Protein AF-A0A7X9DHH5-F1 (afdb_monomer_lite)

Structure (mmCIF, N/CA/C/O backbone):
data_AF-A0A7X9DHH5-F1
#
_entry.id   AF-A0A7X9DHH5-F1
#
loop_
_atom_site.group_PDB
_atom_site.id
_atom_site.type_symbol
_atom_site.label_atom_id
_atom_site.label_alt_id
_atom_site.label_comp_id
_atom_site.label_asym_id
_atom_site.label_entity_id
_atom_site.label_seq_id
_atom_site.pdbx_PDB_ins_code
_atom_site.Cartn_x
_atom_site.Cartn_y
_atom_site.Cartn_z
_atom_site.occupancy
_atom_site.B_iso_or_equiv
_atom_site.auth_seq_id
_atom_site.auth_comp_id
_atom_site.auth_asym_id
_atom_site.auth_atom_id
_atom_site.pdbx_PDB_model_num
ATOM 1 N N . MET A 1 1 ? -14.036 4.026 -20.398 1.00 40.44 1 MET A N 1
ATOM 2 C CA . MET A 1 1 ? -13.062 4.881 -21.098 1.00 40.44 1 MET A CA 1
ATOM 3 C C . MET A 1 1 ? -12.057 3.944 -21.720 1.00 40.44 1 MET A C 1
ATOM 5 O O . MET A 1 1 ? -11.384 3.242 -20.974 1.00 40.44 1 MET A O 1
ATOM 9 N N . GLU A 1 2 ? -12.087 3.826 -23.045 1.00 40.62 2 GLU A N 1
ATOM 10 C CA . GLU A 1 2 ? -11.084 3.089 -23.819 1.00 40.62 2 GLU A CA 1
ATOM 11 C C . GLU A 1 2 ? -9.674 3.587 -23.469 1.00 40.62 2 GLU A C 1
ATOM 13 O O . GLU A 1 2 ? -9.506 4.729 -23.035 1.00 40.62 2 GLU A O 1
ATOM 18 N N . ASP A 1 3 ? -8.678 2.705 -23.577 1.00 57.91 3 ASP A N 1
ATOM 19 C CA . ASP A 1 3 ? -7.272 3.002 -23.278 1.00 57.91 3 ASP A CA 1
ATOM 20 C C . ASP A 1 3 ? -6.751 3.998 -24.333 1.00 57.91 3 ASP A C 1
ATOM 22 O O . ASP A 1 3 ? -6.229 3.602 -25.371 1.00 57.91 3 ASP A O 1
ATOM 26 N N . ASP A 1 4 ? -6.975 5.296 -24.092 1.00 71.19 4 ASP A N 1
ATOM 27 C CA . ASP A 1 4 ? -6.771 6.436 -25.012 1.00 71.19 4 ASP A CA 1
ATOM 28 C C . ASP A 1 4 ? -5.335 6.562 -25.565 1.00 71.19 4 ASP A C 1
ATOM 30 O O . ASP A 1 4 ? -5.068 7.383 -26.433 1.00 71.19 4 ASP A O 1
ATOM 34 N N . HIS A 1 5 ? -4.401 5.723 -25.110 1.00 82.50 5 HIS A N 1
ATOM 35 C CA . HIS A 1 5 ? -3.020 5.657 -25.595 1.00 82.50 5 HIS A CA 1
ATOM 36 C C . HIS A 1 5 ? -2.553 4.229 -25.930 1.00 82.50 5 HIS A C 1
ATOM 38 O O . HIS A 1 5 ? -1.360 3.926 -25.833 1.00 82.50 5 HIS A O 1
ATOM 44 N N . LYS A 1 6 ? -3.471 3.326 -26.304 1.00 84.31 6 LYS A N 1
ATOM 45 C CA . LYS A 1 6 ? -3.128 1.951 -26.709 1.00 84.31 6 LYS A CA 1
ATOM 46 C C . LYS A 1 6 ? -2.072 1.920 -27.823 1.00 84.31 6 LYS A C 1
ATOM 48 O O . LYS A 1 6 ? -1.156 1.108 -27.771 1.00 84.31 6 LYS A O 1
ATOM 53 N N . ASP A 1 7 ? -2.163 2.849 -28.770 1.00 89.00 7 ASP A N 1
ATOM 54 C CA . ASP A 1 7 ? -1.201 3.058 -29.856 1.00 89.00 7 ASP A CA 1
ATOM 55 C C . ASP A 1 7 ? 0.226 3.324 -29.349 1.00 89.00 7 ASP A C 1
ATOM 57 O O . ASP A 1 7 ? 1.192 2.788 -29.893 1.00 89.00 7 ASP A O 1
ATOM 61 N N . ILE A 1 8 ? 0.369 4.102 -28.271 1.00 92.62 8 ILE A N 1
ATOM 62 C CA . ILE A 1 8 ? 1.672 4.407 -27.667 1.00 92.62 8 ILE A CA 1
ATOM 63 C C . ILE A 1 8 ? 2.242 3.190 -26.929 1.00 92.62 8 ILE A C 1
ATOM 65 O O . ILE A 1 8 ? 3.448 2.949 -26.982 1.00 92.62 8 ILE A O 1
ATOM 69 N N . ILE A 1 9 ? 1.395 2.396 -26.271 1.00 88.31 9 ILE A N 1
ATOM 70 C CA . ILE A 1 9 ? 1.827 1.154 -25.612 1.00 88.31 9 ILE A CA 1
ATOM 71 C C . ILE A 1 9 ? 2.308 0.141 -26.657 1.00 88.31 9 ILE A C 1
ATOM 73 O O . ILE A 1 9 ? 3.427 -0.354 -26.546 1.00 88.31 9 ILE A O 1
ATOM 77 N N . GLU A 1 10 ? 1.521 -0.098 -27.710 1.00 90.25 10 GLU A N 1
ATOM 78 C CA . GLU A 1 10 ? 1.899 -0.989 -28.818 1.00 90.25 10 GLU A CA 1
ATOM 79 C C . GLU A 1 10 ? 3.196 -0.522 -29.504 1.00 90.25 10 GLU A C 1
ATOM 81 O O . GLU A 1 10 ? 4.044 -1.335 -29.886 1.00 90.25 10 GLU A O 1
ATOM 86 N N . HIS A 1 11 ? 3.395 0.796 -29.618 1.00 94.00 11 HIS A N 1
ATOM 87 C CA . HIS A 1 11 ? 4.649 1.374 -30.090 1.00 94.00 11 HIS A CA 1
ATOM 88 C C . HIS A 1 11 ? 5.830 1.006 -29.175 1.00 94.00 11 HIS A C 1
ATOM 90 O O . HIS A 1 11 ? 6.839 0.498 -29.665 1.00 94.00 11 HIS A O 1
ATOM 96 N N . LEU A 1 12 ? 5.717 1.202 -27.858 1.00 93.44 12 LEU A N 1
ATOM 97 C CA . LEU A 1 12 ? 6.779 0.876 -26.895 1.00 93.44 12 LEU A CA 1
ATOM 98 C C . LEU A 1 12 ? 7.087 -0.634 -26.833 1.00 93.44 12 LEU A C 1
ATOM 100 O O . LEU A 1 12 ? 8.253 -1.022 -26.730 1.00 93.44 12 LEU A O 1
ATOM 104 N N . GLU A 1 13 ? 6.074 -1.494 -26.962 1.00 91.00 13 GLU A N 1
ATOM 105 C CA . GLU A 1 13 ? 6.242 -2.952 -27.057 1.00 91.00 13 GLU A CA 1
ATOM 106 C C . GLU A 1 13 ? 7.027 -3.361 -28.316 1.00 91.00 13 GLU A C 1
ATOM 108 O O . GLU A 1 13 ? 7.976 -4.157 -28.241 1.00 91.00 13 GLU A O 1
ATOM 113 N N . LEU A 1 14 ? 6.695 -2.770 -29.473 1.00 94.31 14 LEU A N 1
ATOM 114 C CA . LEU A 1 14 ? 7.456 -2.950 -30.712 1.00 94.31 14 LEU A CA 1
ATOM 115 C C . LEU A 1 14 ? 8.914 -2.518 -30.523 1.00 94.31 14 LEU A C 1
ATOM 117 O O . LEU A 1 14 ? 9.828 -3.251 -30.915 1.00 94.31 14 LEU A O 1
ATOM 121 N N . LEU A 1 15 ? 9.146 -1.352 -29.911 1.00 96.38 15 LEU A N 1
ATOM 122 C CA . LEU A 1 15 ? 10.501 -0.868 -29.657 1.00 96.38 15 LEU A CA 1
ATOM 123 C C . LEU A 1 15 ? 11.282 -1.828 -28.768 1.00 96.38 15 LEU A C 1
ATOM 125 O O . LEU A 1 15 ? 12.446 -2.098 -29.051 1.00 96.38 15 LEU A O 1
ATOM 129 N N . ASN A 1 16 ? 10.663 -2.422 -27.751 1.00 93.75 16 ASN A N 1
ATOM 130 C CA . ASN A 1 16 ? 11.369 -3.364 -26.891 1.00 93.75 16 ASN A CA 1
ATOM 131 C C . ASN A 1 16 ? 11.929 -4.559 -27.685 1.00 93.75 16 ASN A C 1
ATOM 133 O O . ASN A 1 16 ? 13.097 -4.918 -27.527 1.00 93.75 16 ASN A O 1
ATOM 137 N N . THR A 1 17 ? 11.142 -5.088 -28.626 1.00 94.38 17 THR A N 1
ATOM 138 C CA . THR A 1 17 ? 11.589 -6.136 -29.561 1.00 94.38 17 THR A CA 1
ATOM 139 C C . THR A 1 17 ? 12.740 -5.649 -30.448 1.00 94.38 17 THR A C 1
ATOM 141 O O . THR A 1 17 ? 13.756 -6.327 -30.606 1.00 94.38 17 THR A O 1
ATOM 144 N N . VAL A 1 18 ? 12.617 -4.442 -31.002 1.00 96.19 18 VAL A N 1
ATOM 145 C CA . VAL A 1 18 ? 13.627 -3.827 -31.878 1.00 96.19 18 VAL A CA 1
ATOM 146 C C . VAL A 1 18 ? 14.958 -3.632 -31.152 1.00 96.19 18 VAL A C 1
ATOM 148 O O . VAL A 1 18 ? 16.015 -3.949 -31.699 1.00 96.19 18 VAL A O 1
ATOM 151 N N . TYR A 1 19 ? 14.934 -3.148 -29.913 1.00 96.81 19 TYR A N 1
ATOM 152 C CA . TYR A 1 19 ? 16.148 -2.896 -29.143 1.00 96.81 19 TYR A CA 1
ATOM 153 C C . TYR A 1 19 ? 16.803 -4.174 -28.606 1.00 96.81 19 TYR A C 1
ATOM 155 O O . TYR A 1 19 ? 18.018 -4.174 -28.399 1.00 96.81 19 TYR A O 1
ATOM 163 N N . GLU A 1 20 ? 16.068 -5.281 -28.451 1.00 95.06 20 GLU A N 1
ATOM 164 C CA . GLU A 1 20 ? 16.688 -6.600 -28.250 1.00 95.06 20 GLU A CA 1
ATOM 165 C C . GLU A 1 20 ? 17.482 -7.050 -29.482 1.00 95.06 20 GLU A C 1
ATOM 167 O O . GLU A 1 20 ? 18.618 -7.522 -29.358 1.00 95.06 20 GLU A O 1
ATOM 172 N N . LEU A 1 21 ? 16.939 -6.835 -30.685 1.00 94.81 21 LEU A N 1
ATOM 173 C CA . LEU A 1 21 ? 17.658 -7.117 -31.929 1.00 94.81 21 LEU A CA 1
ATOM 174 C C . LEU A 1 21 ? 18.904 -6.232 -32.062 1.00 94.81 21 LEU A C 1
ATOM 176 O O . LEU A 1 21 ? 19.986 -6.755 -32.329 1.00 94.81 21 LEU A O 1
ATOM 180 N N . LYS A 1 22 ? 18.807 -4.926 -31.773 1.00 95.19 22 LYS A N 1
ATOM 181 C CA . LYS A 1 22 ? 19.976 -4.023 -31.764 1.00 95.19 22 LYS A CA 1
ATOM 182 C C . LYS A 1 22 ? 21.048 -4.483 -30.774 1.00 95.19 22 LYS A C 1
ATOM 184 O O . LYS A 1 22 ? 22.216 -4.572 -31.144 1.00 95.19 22 LYS A O 1
ATOM 189 N N . ARG A 1 23 ? 20.675 -4.883 -29.550 1.00 95.62 23 ARG A N 1
ATOM 190 C CA . ARG A 1 23 ? 21.609 -5.476 -28.568 1.00 95.62 23 ARG A CA 1
ATOM 191 C C . ARG A 1 23 ? 22.267 -6.752 -29.079 1.00 95.62 23 ARG A C 1
ATOM 193 O O . ARG A 1 23 ? 23.462 -6.959 -28.868 1.00 95.62 23 ARG A O 1
ATOM 200 N N . LYS A 1 24 ? 21.500 -7.628 -29.735 1.00 94.25 24 LYS A N 1
ATOM 201 C CA . LYS A 1 24 ? 22.028 -8.838 -30.378 1.00 94.25 24 LYS A CA 1
ATOM 202 C C . LYS A 1 24 ? 23.077 -8.478 -31.436 1.00 94.25 24 LYS A C 1
ATOM 204 O O . LYS A 1 24 ? 24.134 -9.104 -31.445 1.00 94.25 24 LYS A O 1
ATOM 209 N N . ARG A 1 25 ? 22.833 -7.445 -32.252 1.00 92.00 25 ARG A N 1
ATOM 210 C CA . ARG A 1 25 ? 23.796 -6.952 -33.253 1.00 92.00 25 ARG A CA 1
ATOM 211 C C . ARG A 1 25 ? 25.046 -6.351 -32.622 1.00 92.00 25 ARG A C 1
ATOM 213 O O . ARG A 1 25 ? 26.142 -6.734 -33.005 1.00 92.00 25 ARG A O 1
ATOM 220 N N . ILE A 1 26 ? 24.905 -5.507 -31.601 1.00 93.94 26 ILE A N 1
ATOM 221 C CA . ILE A 1 26 ? 26.049 -4.916 -30.889 1.00 93.94 26 ILE A CA 1
ATOM 222 C C . ILE A 1 26 ? 26.965 -6.008 -30.328 1.00 93.94 26 ILE A C 1
ATOM 224 O O . ILE A 1 26 ? 28.169 -5.968 -30.560 1.00 93.94 26 ILE A O 1
ATOM 228 N N . ARG A 1 27 ? 26.401 -7.024 -29.655 1.00 94.00 27 ARG A N 1
ATOM 229 C CA . ARG A 1 27 ? 27.186 -8.155 -29.126 1.00 94.00 27 ARG A CA 1
ATOM 230 C C . ARG A 1 27 ? 27.968 -8.879 -30.217 1.00 94.00 27 ARG A C 1
ATOM 232 O O . ARG A 1 27 ? 29.101 -9.276 -29.981 1.00 94.00 27 ARG A O 1
ATOM 239 N N . PHE A 1 28 ? 27.366 -9.044 -31.394 1.00 92.50 28 PHE A N 1
ATOM 240 C CA . PHE A 1 28 ? 28.033 -9.642 -32.544 1.00 92.50 28 PHE A CA 1
ATOM 241 C C . PHE A 1 28 ? 29.173 -8.754 -33.068 1.00 92.50 28 PHE A C 1
ATOM 243 O O . PHE A 1 28 ? 30.290 -9.229 -33.239 1.00 92.50 28 PHE A O 1
ATOM 250 N N . MET A 1 29 ? 28.915 -7.458 -33.252 1.00 91.69 29 MET A N 1
ATOM 251 C CA . MET A 1 29 ? 29.888 -6.474 -33.749 1.00 91.69 29 MET A CA 1
ATOM 252 C C . MET A 1 29 ? 31.065 -6.226 -32.786 1.00 91.69 29 MET A C 1
ATOM 254 O O . MET A 1 29 ? 32.100 -5.706 -33.182 1.00 91.69 29 MET A O 1
ATOM 258 N N . GLN A 1 30 ? 30.933 -6.579 -31.508 1.00 92.06 30 GLN A N 1
ATOM 259 C CA . GLN A 1 30 ? 32.009 -6.448 -30.516 1.00 92.06 30 GLN A CA 1
ATOM 260 C C . GLN A 1 30 ? 32.949 -7.663 -30.460 1.00 92.06 30 GLN A C 1
ATOM 262 O O . GLN A 1 30 ? 33.909 -7.664 -29.689 1.00 92.06 30 GLN A O 1
ATOM 267 N N . LEU A 1 31 ? 32.692 -8.717 -31.241 1.00 92.00 31 LEU A N 1
ATOM 268 C CA . LEU A 1 31 ? 33.571 -9.881 -31.292 1.00 92.00 31 LEU A CA 1
ATOM 269 C C . LEU A 1 31 ? 34.875 -9.533 -32.021 1.00 92.00 31 LEU A C 1
ATOM 271 O O . LEU A 1 31 ? 34.851 -9.129 -33.181 1.00 92.00 31 LEU A O 1
ATOM 275 N N . ALA A 1 32 ? 36.024 -9.815 -31.400 1.00 85.88 32 ALA A N 1
ATOM 276 C CA . ALA A 1 32 ? 37.340 -9.586 -32.014 1.00 85.88 32 ALA A CA 1
ATOM 277 C C . ALA A 1 32 ? 37.515 -10.312 -33.364 1.00 85.88 32 ALA A C 1
ATOM 279 O O . ALA A 1 32 ? 38.223 -9.841 -34.252 1.00 85.88 32 ALA A O 1
ATOM 280 N N . SER A 1 33 ? 36.843 -11.455 -33.546 1.00 87.75 33 SER A N 1
ATOM 281 C CA . SER A 1 33 ? 36.828 -12.176 -34.821 1.00 87.75 33 SER A CA 1
ATOM 282 C C . SER A 1 33 ? 36.160 -11.391 -35.947 1.00 87.75 33 SER A C 1
ATOM 284 O O . SER A 1 33 ? 36.557 -11.558 -37.092 1.00 87.75 33 SER A O 1
ATOM 286 N N . VAL A 1 34 ? 35.161 -10.559 -35.637 1.00 89.12 34 VAL A N 1
ATOM 287 C CA . VAL A 1 34 ? 34.467 -9.726 -36.626 1.00 89.12 34 VAL A CA 1
ATOM 288 C C . VAL A 1 34 ? 35.382 -8.593 -37.073 1.00 89.12 34 VAL A C 1
ATOM 290 O O . VAL A 1 34 ? 35.591 -8.437 -38.269 1.00 89.12 34 VAL A O 1
ATOM 293 N N . ASP A 1 35 ? 36.016 -7.879 -36.142 1.00 87.25 35 ASP A N 1
ATOM 294 C CA . ASP A 1 35 ? 36.941 -6.788 -36.484 1.00 87.25 35 ASP A CA 1
ATOM 295 C C . ASP A 1 35 ? 38.131 -7.272 -37.332 1.00 87.25 35 ASP A C 1
ATOM 297 O O . ASP A 1 35 ? 38.525 -6.614 -38.298 1.00 87.25 35 ASP A O 1
ATOM 301 N N . ASN A 1 36 ? 38.695 -8.438 -37.002 1.00 87.25 36 ASN A N 1
ATOM 302 C CA . ASN A 1 36 ? 39.785 -9.035 -37.777 1.00 87.25 36 ASN A CA 1
ATOM 303 C C . ASN A 1 36 ? 39.337 -9.430 -39.190 1.00 87.25 36 ASN A C 1
ATOM 305 O O . ASN A 1 36 ? 40.050 -9.169 -40.157 1.00 87.25 36 ASN A O 1
ATOM 309 N N . GLU A 1 37 ? 38.149 -10.018 -39.319 1.00 88.62 37 GLU A N 1
ATOM 310 C CA . GLU A 1 37 ? 37.612 -10.420 -40.617 1.00 88.62 37 GLU A CA 1
ATOM 311 C C . GLU A 1 37 ? 37.248 -9.217 -41.491 1.00 88.62 37 GLU A C 1
ATOM 313 O O . GLU A 1 37 ? 37.493 -9.235 -42.691 1.00 88.62 37 GLU A O 1
ATOM 318 N N . LEU A 1 38 ? 36.702 -8.141 -40.919 1.00 87.75 38 LEU A N 1
ATOM 319 C CA . LEU A 1 38 ? 36.379 -6.933 -41.683 1.00 87.75 38 LEU A CA 1
ATOM 320 C C . LEU A 1 38 ? 37.637 -6.260 -42.242 1.00 87.75 38 LEU A C 1
ATOM 322 O O . LEU A 1 38 ? 37.620 -5.782 -43.378 1.00 87.75 38 LEU A O 1
ATOM 326 N N . LYS A 1 39 ? 38.744 -6.275 -41.488 1.00 86.62 39 LYS A N 1
ATOM 327 C CA . LYS A 1 39 ? 40.057 -5.829 -41.983 1.00 86.62 39 LYS A CA 1
ATOM 328 C C . LYS A 1 39 ? 40.547 -6.704 -43.134 1.00 86.62 39 LYS A C 1
ATOM 330 O O . LYS A 1 39 ? 40.984 -6.167 -44.151 1.00 86.62 39 LYS A O 1
ATOM 335 N N . GLU A 1 40 ? 40.420 -8.023 -43.004 1.00 85.69 40 GLU A N 1
ATOM 336 C CA . GLU A 1 40 ? 40.799 -8.967 -44.060 1.00 85.69 40 GLU A CA 1
ATOM 337 C C . GLU A 1 40 ? 39.933 -8.783 -45.316 1.00 85.69 40 GLU A C 1
ATOM 339 O O . GLU A 1 40 ? 40.460 -8.668 -46.418 1.00 85.69 40 GLU A O 1
ATOM 344 N N . LEU A 1 41 ? 38.612 -8.643 -45.174 1.00 84.50 41 LEU A N 1
ATOM 345 C CA . LEU A 1 41 ? 37.695 -8.371 -46.285 1.00 84.50 41 LEU A CA 1
ATOM 346 C C . LEU A 1 41 ? 37.989 -7.034 -46.975 1.00 84.50 41 LEU A C 1
ATOM 348 O O . LEU A 1 41 ? 37.873 -6.952 -48.197 1.00 84.50 41 LEU A O 1
ATOM 352 N N . SER A 1 42 ? 38.389 -6.009 -46.218 1.00 85.19 42 SER A N 1
ATOM 353 C CA . SER A 1 42 ? 38.790 -4.704 -46.756 1.00 85.19 42 SER A CA 1
ATOM 354 C C . SER A 1 42 ? 40.058 -4.802 -47.611 1.00 85.19 42 SER A C 1
ATOM 356 O O . SER A 1 42 ? 40.109 -4.284 -48.726 1.00 85.19 42 SER A O 1
ATOM 358 N N . GLN A 1 43 ? 41.076 -5.513 -47.121 1.00 85.38 43 GLN A N 1
ATOM 359 C CA . GLN A 1 43 ? 42.394 -5.581 -47.761 1.00 85.38 43 GLN A CA 1
ATOM 360 C C . GLN A 1 43 ? 42.479 -6.653 -48.854 1.00 85.38 43 GLN A C 1
ATOM 362 O O . GLN A 1 43 ? 43.238 -6.516 -49.811 1.00 85.38 43 GLN A O 1
ATOM 367 N N . ASN A 1 44 ? 41.700 -7.727 -48.721 1.00 85.56 44 ASN A N 1
ATOM 368 C CA . ASN A 1 44 ? 41.873 -8.967 -49.468 1.00 85.56 44 ASN A CA 1
ATOM 369 C C . ASN A 1 44 ? 40.565 -9.492 -50.091 1.00 85.56 44 ASN A C 1
ATOM 371 O O . ASN A 1 44 ? 40.454 -10.686 -50.365 1.00 85.56 44 ASN A O 1
ATOM 375 N N . PHE A 1 45 ? 39.588 -8.627 -50.401 1.00 84.50 45 PHE A N 1
ATOM 376 C CA . PHE A 1 45 ? 38.294 -9.027 -50.986 1.00 84.50 45 PHE A CA 1
ATOM 377 C C . PHE A 1 45 ? 38.425 -10.004 -52.174 1.00 84.50 45 PHE A C 1
ATOM 379 O O . PHE A 1 45 ? 37.793 -11.060 -52.214 1.00 84.50 45 PHE A O 1
ATOM 386 N N . TYR A 1 46 ? 39.308 -9.694 -53.128 1.00 85.56 46 TYR A N 1
ATOM 387 C CA . TYR A 1 46 ? 39.540 -10.524 -54.317 1.00 85.56 46 TYR A CA 1
ATOM 388 C C . TYR A 1 46 ? 40.343 -11.804 -54.046 1.00 85.56 46 TYR A C 1
ATOM 390 O O . TYR A 1 46 ? 40.524 -12.606 -54.962 1.00 85.56 46 TYR A O 1
ATOM 398 N N . LYS A 1 47 ? 40.830 -12.039 -52.819 1.00 83.00 47 LYS A N 1
ATOM 399 C CA . LYS A 1 47 ? 41.342 -13.357 -52.413 1.00 83.00 47 LYS A CA 1
ATOM 400 C C . LYS A 1 47 ? 40.196 -14.334 -52.147 1.00 83.00 47 LYS A C 1
ATOM 402 O O . LYS A 1 47 ? 40.347 -15.501 -52.479 1.00 83.00 47 LYS A O 1
ATOM 407 N N . ILE A 1 48 ? 39.052 -13.839 -51.668 1.00 83.75 48 ILE A N 1
ATOM 408 C CA . ILE A 1 48 ? 37.873 -14.635 -51.282 1.00 83.75 48 ILE A CA 1
ATOM 409 C C . ILE A 1 48 ? 36.874 -14.790 -52.443 1.00 83.75 48 ILE A C 1
ATOM 411 O O . ILE A 1 48 ? 36.198 -15.815 -52.561 1.00 83.75 48 ILE A O 1
ATOM 415 N N . TRP A 1 49 ? 36.810 -13.798 -53.338 1.00 87.56 49 TRP A N 1
ATOM 416 C CA . TRP A 1 49 ? 35.839 -13.745 -54.435 1.00 87.56 49 TRP A CA 1
ATOM 417 C C . TRP A 1 49 ? 36.499 -13.785 -55.819 1.00 87.56 49 TRP A C 1
ATOM 419 O O . TRP A 1 49 ? 37.458 -13.060 -56.087 1.00 87.56 49 TRP A O 1
ATOM 429 N N . ASN A 1 50 ? 35.949 -14.595 -56.726 1.00 89.81 50 ASN A N 1
ATOM 430 C CA . ASN A 1 50 ? 36.274 -14.607 -58.153 1.00 89.81 50 ASN A CA 1
ATOM 431 C C . ASN A 1 50 ? 35.270 -13.756 -58.934 1.00 89.81 50 ASN A C 1
ATOM 433 O O . ASN A 1 50 ? 34.058 -13.931 -58.806 1.00 89.81 50 ASN A O 1
ATOM 437 N N . LYS A 1 51 ? 35.774 -12.871 -59.800 1.00 90.38 51 LYS A N 1
ATOM 438 C CA . LYS A 1 51 ? 34.944 -12.139 -60.762 1.00 90.38 51 LYS A CA 1
ATOM 439 C C . LYS A 1 51 ? 34.655 -13.032 -61.970 1.00 90.38 51 LYS A C 1
ATOM 441 O O . LYS A 1 51 ? 35.578 -13.502 -62.624 1.00 90.38 51 LYS A O 1
ATOM 446 N N . THR A 1 52 ? 33.380 -13.237 -62.278 1.00 89.56 52 THR A N 1
ATOM 447 C CA . THR A 1 52 ? 32.897 -14.020 -63.427 1.00 89.56 52 THR A CA 1
ATOM 448 C C . THR A 1 52 ? 31.972 -13.174 -64.301 1.00 89.56 52 THR A C 1
ATOM 450 O O . THR A 1 52 ? 31.561 -12.080 -63.911 1.00 89.56 52 THR A O 1
ATOM 453 N N . SER A 1 53 ? 31.583 -13.692 -65.470 1.00 85.62 53 SER A N 1
ATOM 454 C CA . SER A 1 53 ? 30.593 -13.045 -66.346 1.00 85.62 53 SER A CA 1
ATOM 45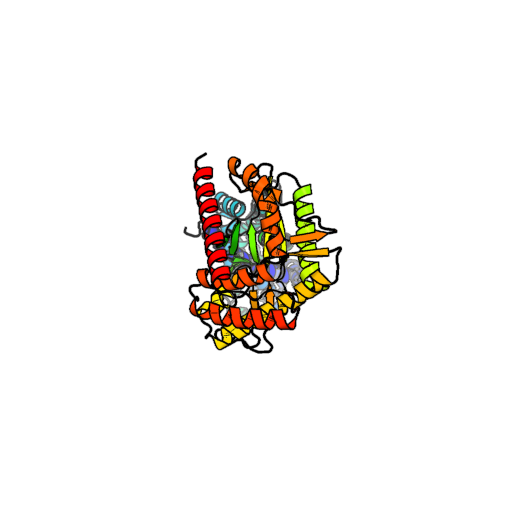5 C C . SER A 1 53 ? 29.204 -12.904 -65.708 1.00 85.62 53 SER A C 1
ATOM 457 O O . SER A 1 53 ? 28.431 -12.047 -66.122 1.00 85.62 53 SER A O 1
ATOM 459 N N . LYS A 1 54 ? 28.889 -13.713 -64.685 1.00 83.94 54 LYS A N 1
ATOM 460 C CA . LYS A 1 54 ? 27.607 -13.690 -63.959 1.00 83.94 54 LYS A CA 1
ATOM 461 C C . LYS A 1 54 ? 27.640 -12.835 -62.683 1.00 83.94 54 LYS A C 1
ATOM 463 O O . LYS A 1 54 ? 26.600 -12.649 -62.061 1.00 83.94 54 LYS A O 1
ATOM 468 N N . GLY A 1 55 ? 28.809 -12.321 -62.292 1.00 90.19 55 GLY A N 1
ATOM 469 C CA . GLY A 1 55 ? 29.031 -11.606 -61.032 1.00 90.19 55 GLY A CA 1
ATOM 470 C C . GLY A 1 55 ? 30.187 -12.196 -60.224 1.00 90.19 55 GLY A C 1
ATOM 471 O O . GLY A 1 55 ? 31.067 -12.864 -60.766 1.00 90.19 55 GLY A O 1
ATOM 472 N N . PHE A 1 56 ? 30.195 -11.946 -58.923 1.00 90.88 56 PHE A N 1
ATOM 473 C CA . PHE A 1 56 ? 31.200 -12.424 -57.983 1.00 90.88 56 PHE A CA 1
ATOM 474 C C . PHE A 1 56 ? 30.727 -13.701 -57.296 1.00 90.88 56 PHE A C 1
ATOM 476 O O . PHE A 1 56 ? 29.632 -13.734 -56.733 1.00 90.88 56 PHE A O 1
ATOM 483 N N . VAL A 1 57 ? 31.567 -14.734 -57.339 1.00 89.88 57 VAL A N 1
ATOM 484 C CA . VAL A 1 57 ? 31.335 -16.041 -56.705 1.00 89.88 57 VAL A CA 1
ATOM 485 C C . VAL A 1 57 ? 32.476 -16.364 -55.746 1.00 89.88 57 VAL A C 1
ATOM 487 O O . VAL A 1 57 ? 33.602 -15.905 -55.948 1.00 89.88 57 VAL A O 1
ATOM 490 N N . LEU A 1 58 ? 32.196 -17.132 -54.696 1.00 87.31 58 LEU A N 1
ATOM 491 C CA . LEU A 1 58 ? 33.220 -17.563 -53.742 1.00 87.31 58 LEU A CA 1
ATOM 492 C C . LEU A 1 58 ? 34.238 -18.484 -54.420 1.00 87.31 58 LEU A C 1
ATOM 494 O O . LEU A 1 58 ? 33.858 -19.331 -55.226 1.00 87.31 58 LEU A O 1
ATOM 498 N N . LYS A 1 59 ? 35.528 -18.322 -54.096 1.00 86.75 59 LYS A N 1
ATOM 499 C CA . LYS A 1 59 ? 36.585 -19.198 -54.634 1.00 86.75 59 LYS A CA 1
ATOM 500 C C . LYS A 1 59 ? 36.540 -20.601 -54.038 1.00 86.75 59 LYS A C 1
ATOM 502 O O . LYS A 1 59 ? 36.700 -21.570 -54.769 1.00 86.75 59 LYS A O 1
ATOM 507 N N . ASP A 1 60 ? 36.312 -20.676 -52.731 1.00 84.75 60 ASP A N 1
ATOM 508 C CA . ASP A 1 60 ? 36.181 -21.912 -51.965 1.00 84.75 60 ASP A CA 1
ATOM 509 C C . ASP A 1 60 ? 35.122 -21.705 -50.871 1.00 84.75 60 ASP A C 1
ATOM 511 O O . ASP A 1 60 ? 35.253 -20.849 -49.990 1.00 84.75 60 ASP A O 1
ATOM 515 N N . THR A 1 61 ? 34.027 -22.458 -50.964 1.00 80.00 61 THR A N 1
ATOM 516 C CA . THR A 1 61 ? 32.877 -22.346 -50.058 1.00 80.00 61 THR A CA 1
ATOM 517 C C . THR A 1 61 ? 33.145 -22.937 -48.679 1.00 80.00 61 THR A C 1
ATOM 519 O O . THR A 1 61 ? 32.526 -22.499 -47.708 1.00 80.00 61 THR A O 1
ATOM 522 N N . VAL A 1 62 ? 34.070 -23.892 -48.567 1.00 79.38 62 VAL A N 1
ATOM 523 C CA . VAL A 1 62 ? 34.440 -24.541 -47.307 1.00 79.38 62 VAL A CA 1
ATOM 524 C C . VAL A 1 62 ? 35.415 -23.645 -46.552 1.00 79.38 62 VAL A C 1
ATOM 526 O O . VAL A 1 62 ? 35.177 -23.316 -45.386 1.00 79.38 62 VAL A O 1
ATOM 529 N N . GLN A 1 63 ? 36.458 -23.173 -47.238 1.00 82.94 63 GLN A N 1
ATOM 530 C CA . GLN A 1 63 ? 37.509 -22.334 -46.664 1.00 82.94 63 GLN A CA 1
ATOM 531 C C . GLN A 1 63 ? 36.989 -20.965 -46.202 1.00 82.94 63 GLN A C 1
ATOM 533 O O . GLN A 1 63 ? 37.424 -20.463 -45.166 1.00 82.94 63 GLN A O 1
ATOM 538 N N . HIS A 1 64 ? 36.052 -20.359 -46.941 1.00 82.94 64 HIS A N 1
ATOM 539 C CA . HIS A 1 64 ? 35.568 -18.996 -46.675 1.00 82.94 64 HIS A CA 1
ATOM 540 C C . HIS A 1 64 ? 34.181 -18.929 -46.019 1.00 82.94 64 HIS A C 1
ATOM 542 O O . HIS A 1 64 ? 33.602 -17.849 -45.897 1.00 82.94 64 HIS A O 1
ATOM 548 N N . SER A 1 65 ? 33.648 -20.064 -45.559 1.00 81.56 65 SER A N 1
ATOM 549 C CA . SER A 1 65 ? 32.357 -20.151 -44.858 1.00 81.56 65 SER A CA 1
ATOM 550 C C . SER A 1 65 ? 32.251 -19.160 -43.689 1.00 81.56 65 SER A C 1
ATOM 552 O O . SER A 1 65 ? 31.286 -18.402 -43.597 1.00 81.56 65 SER A O 1
ATOM 554 N N . LYS A 1 66 ? 33.305 -19.071 -42.871 1.00 81.69 66 LYS A N 1
ATOM 555 C CA . LYS A 1 66 ? 33.396 -18.155 -41.725 1.00 81.69 66 LYS A CA 1
ATOM 556 C C . LYS A 1 66 ? 33.293 -16.675 -42.118 1.00 81.69 66 LYS A C 1
ATOM 558 O O . LYS A 1 66 ? 32.606 -15.916 -41.438 1.00 81.69 66 LYS A O 1
ATOM 563 N N . SER A 1 67 ? 33.929 -16.267 -43.216 1.00 82.31 67 SER A N 1
ATOM 564 C CA . SER A 1 67 ? 33.853 -14.895 -43.739 1.00 82.31 67 SER A CA 1
ATOM 565 C C . SER A 1 67 ? 32.419 -14.532 -44.129 1.00 82.31 67 SER A C 1
ATOM 567 O O . SER A 1 67 ? 31.949 -13.423 -43.869 1.00 82.31 67 SER A O 1
ATOM 569 N N . ILE A 1 68 ? 31.687 -15.489 -44.706 1.00 84.19 68 ILE A N 1
ATOM 570 C CA . ILE A 1 68 ? 30.284 -15.302 -45.080 1.00 84.19 68 ILE A CA 1
ATOM 571 C C . ILE A 1 68 ? 29.370 -15.250 -43.862 1.00 84.19 68 ILE A C 1
ATOM 573 O O . ILE A 1 68 ? 28.475 -14.406 -43.819 1.00 84.19 68 ILE A O 1
ATOM 577 N N . ASP A 1 69 ? 29.598 -16.101 -42.865 1.00 84.38 69 ASP A N 1
ATOM 578 C CA . ASP A 1 69 ? 28.849 -16.057 -41.607 1.00 84.38 69 ASP A CA 1
ATOM 579 C C . ASP A 1 69 ? 29.054 -14.725 -40.881 1.00 84.38 69 ASP A C 1
ATOM 581 O O . ASP A 1 69 ? 28.112 -14.183 -40.297 1.00 84.38 69 ASP A O 1
ATOM 585 N N . ILE A 1 70 ? 30.255 -14.145 -40.985 1.00 86.69 70 ILE A N 1
ATOM 586 C CA . ILE A 1 70 ? 30.536 -12.817 -40.447 1.00 86.69 70 ILE A CA 1
ATOM 587 C C . ILE A 1 70 ? 29.737 -11.741 -41.180 1.00 86.69 70 ILE A C 1
ATOM 589 O O . ILE A 1 70 ? 29.029 -10.979 -40.523 1.00 86.69 70 ILE A O 1
ATOM 593 N N . ILE A 1 71 ? 29.761 -11.726 -42.517 1.00 82.94 71 ILE A N 1
ATOM 594 C CA . ILE A 1 71 ? 28.969 -10.784 -43.325 1.00 82.94 71 ILE A CA 1
ATOM 595 C C . ILE A 1 71 ? 27.469 -10.924 -43.018 1.00 82.94 71 ILE A C 1
ATOM 597 O O . ILE A 1 71 ? 26.797 -9.919 -42.788 1.00 82.94 71 ILE A O 1
ATOM 601 N N . LYS A 1 72 ? 26.949 -12.157 -42.937 1.00 82.81 72 LYS A N 1
ATOM 602 C CA . LYS A 1 72 ? 25.559 -12.450 -42.539 1.00 82.81 72 LYS A CA 1
ATOM 603 C C . LYS A 1 72 ? 25.227 -11.901 -41.151 1.00 82.81 72 LYS A C 1
ATOM 605 O O . LYS A 1 72 ? 24.155 -11.343 -40.928 1.00 82.81 72 LYS A O 1
ATOM 610 N N . GLY A 1 73 ? 26.145 -12.046 -40.201 1.00 83.38 73 GLY A N 1
ATOM 611 C CA . GLY A 1 73 ? 25.931 -11.635 -38.820 1.00 83.38 73 GLY A CA 1
ATOM 612 C C . GLY A 1 73 ? 25.909 -10.120 -38.592 1.00 83.38 73 GLY A C 1
ATOM 613 O O . GLY A 1 73 ? 25.284 -9.688 -37.620 1.00 83.38 73 GLY A O 1
ATOM 614 N N . LEU A 1 74 ? 26.512 -9.309 -39.475 1.00 81.56 74 LEU A N 1
ATOM 615 C CA . LEU A 1 74 ? 26.613 -7.847 -39.305 1.00 81.56 74 LEU A CA 1
ATOM 616 C C . LEU A 1 74 ? 25.252 -7.172 -39.106 1.00 81.56 74 LEU A C 1
ATOM 618 O O . LEU A 1 74 ? 25.098 -6.352 -38.204 1.00 81.56 74 LEU A O 1
ATOM 622 N N . PHE A 1 75 ? 24.250 -7.557 -39.898 1.00 71.62 75 PHE A N 1
ATOM 623 C CA . PHE A 1 75 ? 22.897 -6.995 -39.809 1.00 71.62 75 PHE A CA 1
ATOM 624 C C . PHE A 1 75 ? 21.842 -8.014 -39.368 1.00 71.62 75 PHE A C 1
ATOM 626 O O . PHE A 1 75 ? 20.714 -7.628 -39.074 1.00 71.62 75 PHE A O 1
ATOM 633 N N . GLY A 1 76 ? 22.222 -9.283 -39.186 1.00 80.75 76 GLY A N 1
ATOM 634 C CA . GLY A 1 76 ? 21.296 -10.341 -38.795 1.00 80.75 76 GLY A CA 1
ATOM 635 C C . GLY A 1 76 ? 20.468 -10.846 -39.974 1.00 80.75 76 GLY A C 1
ATOM 636 O O . GLY A 1 76 ? 20.748 -10.535 -41.128 1.00 80.75 76 GLY A O 1
ATOM 637 N N . GLN A 1 77 ? 19.457 -11.656 -39.670 1.00 84.75 77 GLN A N 1
ATOM 638 C CA . GLN A 1 77 ? 18.573 -12.218 -40.695 1.00 84.75 77 GLN A CA 1
ATOM 639 C C . GLN A 1 77 ? 17.661 -11.138 -41.290 1.00 84.75 77 GLN A C 1
ATOM 641 O O . GLN A 1 77 ? 17.307 -10.170 -40.617 1.00 84.75 77 GLN A O 1
ATOM 646 N N . HIS A 1 78 ? 17.207 -11.341 -42.525 1.00 85.62 78 HIS A N 1
ATOM 647 C CA . HIS A 1 78 ? 16.312 -10.450 -43.261 1.00 85.62 78 HIS A CA 1
ATOM 648 C C . HIS A 1 78 ? 15.122 -9.963 -42.424 1.00 85.62 78 HIS A C 1
ATOM 650 O O . HIS A 1 78 ? 14.842 -8.765 -42.393 1.00 85.62 78 HIS A O 1
ATOM 656 N N . ASP A 1 79 ? 14.468 -10.870 -41.698 1.00 87.94 79 ASP A N 1
ATOM 657 C CA . ASP A 1 79 ? 13.300 -10.551 -40.872 1.00 87.94 79 ASP A CA 1
ATOM 658 C C . ASP A 1 79 ? 13.667 -9.706 -39.638 1.00 87.94 79 ASP A C 1
ATOM 660 O O . ASP A 1 79 ? 12.900 -8.829 -39.227 1.00 87.94 79 ASP A O 1
ATOM 664 N N . GLU A 1 80 ? 14.868 -9.897 -39.076 1.00 90.69 80 GLU A N 1
ATOM 665 C CA . GLU A 1 80 ? 15.396 -9.051 -37.998 1.00 90.69 80 GLU A CA 1
ATOM 666 C C . GLU A 1 80 ? 15.647 -7.625 -38.509 1.00 90.69 80 GLU A C 1
ATOM 668 O O . GLU A 1 80 ? 15.252 -6.657 -37.853 1.00 90.69 80 GLU A O 1
ATOM 673 N N . ILE A 1 81 ? 16.229 -7.486 -39.708 1.00 89.12 81 ILE A N 1
ATOM 674 C CA . ILE A 1 81 ? 16.483 -6.184 -40.345 1.00 89.12 81 ILE A CA 1
ATOM 675 C C . ILE A 1 81 ? 15.162 -5.467 -40.636 1.00 89.12 81 ILE A C 1
ATOM 677 O O . ILE A 1 81 ? 15.019 -4.289 -40.306 1.00 89.12 81 ILE A O 1
ATOM 681 N N . ILE A 1 82 ? 14.172 -6.169 -41.199 1.00 92.06 82 ILE A N 1
ATOM 682 C CA . ILE A 1 82 ? 12.834 -5.613 -41.452 1.00 92.06 82 ILE A CA 1
ATOM 683 C C . ILE A 1 82 ? 12.193 -5.135 -40.148 1.00 92.06 82 ILE A C 1
ATOM 685 O O . ILE A 1 82 ? 11.625 -4.042 -40.104 1.00 92.06 82 ILE A O 1
ATOM 689 N N . THR A 1 83 ? 12.308 -5.920 -39.076 1.00 93.94 83 THR A N 1
ATOM 690 C CA . THR A 1 83 ? 11.769 -5.555 -37.760 1.00 93.94 83 THR A CA 1
ATOM 691 C C . THR A 1 83 ? 12.447 -4.297 -37.219 1.00 93.94 83 THR A C 1
ATOM 693 O O . THR A 1 83 ? 11.759 -3.358 -36.815 1.00 93.94 83 THR A O 1
ATOM 696 N N . MET A 1 84 ? 13.781 -4.222 -37.281 1.00 93.81 84 MET A N 1
ATOM 697 C CA . MET A 1 84 ? 14.538 -3.028 -36.890 1.00 93.81 84 MET A CA 1
ATOM 698 C C . MET A 1 84 ? 14.150 -1.798 -37.720 1.00 93.81 84 MET A C 1
ATOM 700 O O . MET A 1 84 ? 13.923 -0.727 -37.158 1.00 93.81 84 MET A O 1
ATOM 704 N N . MET A 1 85 ? 14.006 -1.946 -39.040 1.00 93.88 85 MET A N 1
ATOM 705 C CA . MET A 1 85 ? 13.557 -0.870 -39.928 1.00 93.88 85 MET A CA 1
ATOM 706 C C . MET A 1 85 ? 12.146 -0.395 -39.586 1.00 93.88 85 MET A C 1
ATOM 708 O O . MET A 1 85 ? 11.907 0.809 -39.532 1.00 93.88 85 MET A O 1
ATOM 712 N N . ARG A 1 86 ? 11.215 -1.321 -39.328 1.00 95.44 86 ARG A N 1
ATOM 713 C CA . ARG A 1 86 ? 9.848 -0.998 -38.905 1.00 95.44 86 ARG A CA 1
ATOM 714 C C . ARG A 1 86 ? 9.852 -0.199 -37.601 1.00 95.44 86 ARG A C 1
ATOM 716 O O . ARG A 1 86 ? 9.150 0.802 -37.521 1.00 95.44 86 ARG A O 1
ATOM 723 N N . GLY A 1 87 ? 10.661 -0.600 -36.619 1.00 96.19 87 GLY A N 1
ATOM 724 C CA . GLY A 1 87 ? 10.838 0.137 -35.365 1.00 96.19 87 GLY A CA 1
ATOM 725 C C . GLY A 1 87 ? 11.395 1.543 -35.567 1.00 96.19 87 GLY A C 1
ATOM 726 O O . GLY A 1 87 ? 10.827 2.512 -35.072 1.00 96.19 87 GLY A O 1
ATOM 727 N N . ASN A 1 88 ? 12.463 1.665 -36.358 1.00 96.88 88 ASN A N 1
ATOM 728 C CA . ASN A 1 88 ? 13.073 2.957 -36.671 1.00 96.88 88 ASN A CA 1
ATOM 729 C C . ASN A 1 88 ? 12.088 3.891 -37.385 1.00 96.88 88 ASN A C 1
ATOM 731 O O . ASN A 1 88 ? 11.986 5.058 -37.024 1.00 96.88 88 ASN A O 1
ATOM 735 N N . LYS A 1 89 ? 11.318 3.380 -38.355 1.00 96.75 89 LYS A N 1
ATOM 736 C CA . LYS A 1 89 ? 10.258 4.154 -39.018 1.00 96.75 89 LYS A CA 1
ATOM 737 C C . LYS A 1 89 ? 9.168 4.563 -38.035 1.00 96.75 89 LYS A C 1
ATOM 739 O O . LYS A 1 89 ? 8.778 5.722 -38.042 1.00 96.75 89 LYS A O 1
ATOM 744 N N . ALA A 1 90 ? 8.743 3.655 -37.155 1.00 96.50 90 ALA A N 1
ATOM 745 C CA . ALA A 1 90 ? 7.730 3.951 -36.149 1.00 96.50 90 ALA A CA 1
ATOM 746 C C . ALA A 1 90 ? 8.148 5.102 -35.219 1.00 96.50 90 ALA A C 1
ATOM 748 O O . ALA A 1 90 ? 7.307 5.929 -34.891 1.00 96.50 90 ALA A O 1
ATOM 749 N N . ILE A 1 91 ? 9.428 5.200 -34.835 1.00 97.19 91 ILE A N 1
ATOM 750 C CA . ILE A 1 91 ? 9.949 6.337 -34.047 1.00 97.19 91 ILE A CA 1
ATOM 751 C C . ILE A 1 91 ? 9.799 7.659 -34.811 1.00 97.19 91 ILE A C 1
ATOM 753 O O . ILE A 1 91 ? 9.503 8.689 -34.217 1.00 97.19 91 ILE A O 1
ATOM 757 N N . LEU A 1 92 ? 9.992 7.651 -36.132 1.00 96.00 92 LEU A N 1
ATOM 758 C CA . LEU A 1 92 ? 9.883 8.867 -36.942 1.00 96.00 92 LEU A CA 1
ATOM 759 C C . LEU A 1 92 ? 8.442 9.287 -37.221 1.00 96.00 92 LEU A C 1
ATOM 761 O O . LEU A 1 92 ? 8.195 10.465 -37.470 1.00 96.00 92 LEU A O 1
ATOM 765 N N . THR A 1 93 ? 7.511 8.335 -37.220 1.00 95.25 93 THR A N 1
ATOM 766 C CA . THR A 1 93 ? 6.120 8.566 -37.628 1.00 95.25 93 THR A CA 1
ATOM 767 C C . THR A 1 93 ? 5.128 8.578 -36.473 1.00 95.25 93 THR A C 1
ATOM 769 O O . THR A 1 93 ? 3.952 8.837 -36.713 1.00 95.25 93 THR A O 1
ATOM 772 N N . VAL A 1 94 ? 5.544 8.254 -35.245 1.00 94.94 94 VAL A N 1
ATOM 773 C CA . VAL A 1 94 ? 4.644 8.302 -34.086 1.00 94.94 94 VAL A CA 1
ATOM 774 C C . VAL A 1 94 ? 4.182 9.736 -33.838 1.00 94.94 94 VAL A C 1
ATOM 776 O O . VAL A 1 94 ? 4.939 10.695 -34.005 1.00 94.94 94 VAL A O 1
ATOM 779 N N . ASP A 1 95 ? 2.927 9.887 -33.421 1.00 94.88 95 ASP A N 1
ATOM 780 C CA . ASP A 1 95 ? 2.390 11.177 -33.012 1.00 94.88 95 ASP A CA 1
ATOM 781 C C . ASP A 1 95 ? 3.108 11.649 -31.737 1.00 94.88 95 ASP A C 1
ATOM 783 O O . ASP A 1 95 ? 2.862 11.168 -30.626 1.00 94.88 95 ASP A O 1
ATOM 787 N N . LYS A 1 96 ? 4.029 12.601 -31.914 1.00 95.06 96 LYS A N 1
ATOM 788 C CA . LYS A 1 96 ? 4.852 13.157 -30.834 1.00 95.06 96 LYS A CA 1
ATOM 789 C C . LYS A 1 96 ? 4.010 13.864 -29.769 1.00 95.06 96 LYS A C 1
ATOM 791 O O . LYS A 1 96 ? 4.385 13.843 -28.596 1.00 95.06 96 LYS A O 1
ATOM 796 N N . ILE A 1 97 ? 2.871 14.450 -30.150 1.00 93.44 97 ILE A N 1
ATOM 797 C CA . ILE A 1 97 ? 1.958 15.124 -29.220 1.00 93.44 97 ILE A CA 1
ATOM 798 C C . ILE A 1 97 ? 1.280 14.074 -28.345 1.00 93.44 97 ILE A C 1
ATOM 800 O O . ILE A 1 97 ? 1.317 14.194 -27.119 1.00 93.44 97 ILE A O 1
ATOM 804 N N . ARG A 1 98 ? 0.737 13.007 -28.945 1.00 93.88 98 ARG A N 1
ATOM 805 C CA . ARG A 1 98 ? 0.139 11.891 -28.190 1.00 93.88 98 ARG A CA 1
ATOM 806 C C . ARG A 1 98 ? 1.162 11.186 -27.305 1.00 93.88 98 ARG A C 1
ATOM 808 O O . ARG A 1 98 ? 0.851 10.871 -26.159 1.00 93.88 98 ARG A O 1
ATOM 815 N N . PHE A 1 99 ? 2.392 10.992 -27.784 1.00 94.94 99 PHE A N 1
ATOM 816 C CA . PHE A 1 99 ? 3.477 10.435 -26.974 1.00 94.94 99 PHE A CA 1
ATOM 817 C C . PHE A 1 99 ? 3.788 11.321 -25.758 1.00 94.94 99 PHE A C 1
ATOM 819 O O . PHE A 1 99 ? 3.882 10.825 -24.636 1.00 94.94 99 PHE A O 1
ATOM 826 N N . TYR A 1 100 ? 3.885 12.640 -25.946 1.00 94.25 100 TYR A N 1
ATOM 827 C CA . TYR A 1 100 ? 4.093 13.577 -24.842 1.00 94.25 100 TYR A CA 1
ATOM 828 C C . TYR A 1 100 ? 2.919 13.580 -23.853 1.00 94.25 100 TYR A C 1
ATOM 830 O O . TYR A 1 100 ? 3.137 13.516 -22.645 1.00 94.25 100 TYR A O 1
ATOM 838 N N . GLN A 1 101 ? 1.676 13.585 -24.343 1.00 92.44 101 GLN A N 1
ATOM 839 C CA . GLN A 1 101 ? 0.469 13.493 -23.511 1.00 92.44 101 GLN A CA 1
ATOM 840 C C . GLN A 1 101 ? 0.436 12.200 -22.689 1.00 92.44 101 GLN A C 1
ATOM 842 O O . GLN A 1 101 ? 0.119 12.235 -21.499 1.00 92.44 101 GLN A O 1
ATOM 847 N N . TYR A 1 102 ? 0.837 11.077 -23.287 1.00 91.94 102 TYR A N 1
ATOM 848 C CA . TYR A 1 102 ? 0.983 9.812 -22.577 1.00 91.94 102 TYR A CA 1
ATOM 849 C C . TYR A 1 102 ? 2.000 9.920 -21.433 1.00 91.94 102 TYR A C 1
ATOM 851 O O . TYR A 1 102 ? 1.720 9.498 -20.309 1.00 91.94 102 TYR A O 1
ATOM 859 N N . LEU A 1 103 ? 3.156 10.552 -21.666 1.00 92.75 103 LEU A N 1
ATOM 860 C CA . LEU A 1 103 ? 4.121 10.811 -20.595 1.00 92.75 103 LEU A CA 1
ATOM 861 C C . LEU A 1 103 ? 3.537 11.741 -19.515 1.00 92.75 103 LEU A C 1
ATOM 863 O O . LEU A 1 103 ? 3.707 11.454 -18.332 1.00 92.75 103 LEU A O 1
ATOM 867 N N . VAL A 1 104 ? 2.815 12.808 -19.885 1.00 90.62 104 VAL A N 1
ATOM 868 C CA . VAL A 1 104 ? 2.168 13.746 -18.938 1.00 90.62 104 VAL A CA 1
ATOM 869 C C . VAL A 1 104 ? 1.205 13.013 -18.013 1.00 90.62 104 VAL A C 1
ATOM 871 O O . VAL A 1 104 ? 1.181 13.273 -16.810 1.00 90.62 104 VAL A O 1
ATOM 874 N N . ARG A 1 105 ? 0.445 12.060 -18.557 1.00 87.25 105 ARG A N 1
ATOM 875 C CA . ARG A 1 105 ? -0.514 11.263 -17.791 1.00 87.25 105 ARG A CA 1
ATOM 876 C C . ARG A 1 105 ? 0.153 10.407 -16.713 1.00 87.25 105 ARG A C 1
ATOM 878 O O . ARG A 1 105 ? -0.421 10.219 -15.644 1.00 87.25 105 ARG A O 1
ATOM 885 N N . HIS A 1 106 ? 1.352 9.898 -16.983 1.00 87.75 106 HIS A N 1
ATOM 886 C CA . HIS A 1 106 ? 1.999 8.893 -16.138 1.00 87.75 106 HIS A CA 1
ATOM 887 C C . HIS A 1 106 ? 3.202 9.409 -15.338 1.00 87.75 106 HIS A C 1
ATOM 889 O O . HIS A 1 106 ? 3.651 8.728 -14.414 1.00 87.75 106 HIS A O 1
ATOM 895 N N . ILE A 1 107 ? 3.713 10.605 -15.640 1.00 90.25 107 ILE A N 1
ATOM 896 C CA . ILE A 1 107 ? 4.908 11.185 -15.020 1.00 90.25 107 ILE A CA 1
ATOM 897 C C . ILE A 1 107 ? 4.554 12.515 -14.350 1.00 90.25 107 ILE A C 1
ATOM 899 O O . ILE A 1 107 ? 4.406 13.548 -14.993 1.00 90.25 107 ILE A O 1
ATOM 903 N N . ALA A 1 108 ? 4.486 12.510 -13.018 1.00 85.00 108 ALA A N 1
ATOM 904 C CA . ALA A 1 108 ? 4.083 13.695 -12.253 1.00 85.00 108 ALA A CA 1
ATOM 905 C C . ALA A 1 108 ? 5.153 14.802 -12.180 1.00 85.00 108 ALA A C 1
ATOM 907 O O . ALA A 1 108 ? 4.829 15.961 -11.943 1.00 85.00 108 ALA A O 1
ATOM 908 N N . ASN A 1 109 ? 6.440 14.457 -12.306 1.00 89.00 109 ASN A N 1
ATOM 909 C CA . ASN A 1 109 ? 7.523 15.434 -12.204 1.00 89.00 109 ASN A CA 1
ATOM 910 C C . ASN A 1 109 ? 7.803 16.058 -13.575 1.00 89.00 109 ASN A C 1
ATOM 912 O O . ASN A 1 109 ? 8.315 15.386 -14.467 1.00 89.00 109 ASN A O 1
ATOM 916 N N . THR A 1 110 ? 7.552 17.360 -13.708 1.00 90.81 110 THR A N 1
ATOM 917 C CA . THR A 1 110 ? 7.725 18.104 -14.962 1.00 90.81 110 THR A CA 1
ATOM 918 C C . THR A 1 110 ? 9.153 18.058 -15.509 1.00 90.81 110 THR A C 1
ATOM 920 O O . THR A 1 110 ? 9.334 17.964 -16.716 1.00 90.81 110 THR A O 1
ATOM 923 N N . ARG A 1 111 ? 10.198 18.089 -14.672 1.00 92.31 111 ARG A N 1
ATOM 924 C CA . ARG A 1 111 ? 11.585 17.984 -15.169 1.00 92.31 111 ARG A CA 1
ATOM 925 C C . ARG A 1 111 ? 11.872 16.588 -15.715 1.00 92.31 111 ARG A C 1
ATOM 927 O O . ARG A 1 111 ? 12.474 16.458 -16.775 1.00 92.31 111 ARG A O 1
ATOM 934 N N . ALA A 1 112 ? 11.412 15.558 -15.009 1.00 92.38 112 ALA A N 1
ATOM 935 C CA . ALA A 1 112 ? 11.585 14.176 -15.437 1.00 92.38 112 ALA A CA 1
ATOM 936 C C . ALA A 1 112 ? 10.795 13.865 -16.719 1.00 92.38 112 ALA A C 1
ATOM 938 O O . ALA A 1 112 ? 11.296 13.162 -17.588 1.00 92.38 112 ALA A O 1
ATOM 939 N N . LEU A 1 113 ? 9.599 14.441 -16.859 1.00 94.75 113 LEU A N 1
ATOM 940 C CA . LEU A 1 113 ? 8.789 14.394 -18.074 1.00 94.75 113 LEU A CA 1
ATOM 941 C C . LEU A 1 113 ? 9.571 14.904 -19.295 1.00 94.75 113 LEU A C 1
ATOM 943 O O . LEU A 1 113 ? 9.742 14.168 -20.265 1.00 94.75 113 LEU A O 1
ATOM 947 N N . HIS A 1 114 ? 10.074 16.143 -19.231 1.00 94.62 114 HIS A N 1
ATOM 948 C CA . HIS A 1 114 ? 10.838 16.742 -20.330 1.00 94.62 114 HIS A CA 1
ATOM 949 C C . HIS A 1 114 ? 12.104 15.943 -20.636 1.00 94.62 114 HIS A C 1
ATOM 951 O O . HIS A 1 114 ? 12.429 15.719 -21.796 1.00 94.62 114 HIS A O 1
ATOM 957 N N . TYR A 1 115 ? 12.797 15.470 -19.600 1.00 95.56 115 TYR A N 1
ATOM 958 C CA . TYR A 1 115 ? 13.965 14.614 -19.759 1.00 95.56 115 TYR A CA 1
ATOM 959 C C . TYR A 1 115 ? 13.646 13.332 -20.549 1.00 95.56 115 TYR A C 1
ATOM 961 O O . TYR A 1 115 ? 14.318 13.045 -21.536 1.00 95.56 115 TYR A O 1
ATOM 969 N N . LEU A 1 116 ? 12.594 12.599 -20.165 1.00 96.69 116 LEU A N 1
ATOM 970 C CA . LEU A 1 116 ? 12.181 11.363 -20.838 1.00 96.69 116 LEU A CA 1
ATOM 971 C C . LEU A 1 116 ? 11.763 11.604 -22.293 1.00 96.69 116 LEU A C 1
ATOM 973 O O . LEU A 1 116 ? 12.121 10.816 -23.165 1.00 96.69 116 LEU A O 1
ATOM 977 N N . TYR A 1 117 ? 11.048 12.698 -22.563 1.00 97.06 117 TYR A N 1
ATOM 978 C CA . TYR A 1 117 ? 10.695 13.089 -23.928 1.00 97.06 117 TYR A CA 1
ATOM 979 C C . TYR A 1 117 ? 11.940 13.426 -24.763 1.00 97.06 117 TYR A C 1
ATOM 981 O O . TYR A 1 117 ? 12.074 12.967 -25.897 1.00 97.06 117 TYR A O 1
ATOM 989 N N . ASN A 1 118 ? 12.893 14.163 -24.185 1.00 96.50 118 ASN A N 1
ATOM 990 C CA . ASN A 1 118 ? 14.111 14.590 -24.871 1.00 96.50 118 ASN A CA 1
ATOM 991 C C . ASN A 1 118 ? 15.048 13.430 -25.233 1.00 96.50 118 ASN A C 1
ATOM 993 O O . ASN A 1 118 ? 15.764 13.539 -26.228 1.00 96.50 118 ASN A O 1
ATOM 997 N N . LEU A 1 119 ? 15.016 12.311 -24.497 1.00 97.31 119 LEU A N 1
ATOM 998 C CA . LEU A 1 119 ? 15.729 11.090 -24.901 1.00 97.31 119 LEU A CA 1
ATOM 999 C C . LEU A 1 119 ? 15.273 10.600 -26.285 1.00 97.31 119 LEU A C 1
ATOM 1001 O O . LEU A 1 119 ? 16.096 10.117 -27.061 1.00 97.31 119 LEU A O 1
ATOM 1005 N N . PHE A 1 120 ? 13.988 10.762 -26.619 1.00 96.81 120 PHE A N 1
ATOM 1006 C CA . PHE A 1 120 ? 13.451 10.408 -27.932 1.00 96.81 120 PHE A CA 1
ATOM 1007 C C . PHE A 1 120 ? 13.564 11.535 -28.956 1.00 96.81 120 PHE A C 1
ATOM 1009 O O . PHE A 1 120 ? 14.085 11.306 -30.045 1.00 96.81 120 PHE A O 1
ATOM 1016 N N . TYR A 1 121 ? 13.096 12.733 -28.604 1.00 96.56 121 TYR A N 1
ATOM 1017 C CA . TYR A 1 121 ? 12.805 13.811 -29.558 1.00 96.56 121 TYR A CA 1
ATOM 1018 C C . TYR A 1 121 ? 13.480 15.144 -29.204 1.00 96.56 121 TYR A C 1
ATOM 1020 O O . TYR A 1 121 ? 13.024 16.200 -29.629 1.00 96.56 121 TYR A O 1
ATOM 1028 N N . GLY A 1 122 ? 14.557 15.122 -28.413 1.00 91.81 122 GLY A N 1
ATOM 1029 C CA . GLY A 1 122 ? 15.301 16.332 -28.064 1.00 91.81 122 GLY A CA 1
ATOM 1030 C C . GLY A 1 122 ? 15.945 16.996 -29.288 1.00 91.81 122 GLY A C 1
ATOM 1031 O O . GLY A 1 122 ? 16.634 16.336 -30.073 1.00 91.81 122 GLY A O 1
ATOM 1032 N N . GLU A 1 123 ? 15.748 18.310 -29.430 1.00 86.19 123 GLU A N 1
ATOM 1033 C CA . GLU A 1 123 ? 16.285 19.101 -30.548 1.00 86.19 123 GLU A CA 1
ATOM 1034 C C . GLU A 1 123 ? 17.736 19.540 -30.331 1.00 86.19 123 GLU A C 1
ATOM 1036 O O . GLU A 1 123 ? 18.529 19.509 -31.269 1.00 86.19 123 GLU A O 1
ATOM 1041 N N . GLU A 1 124 ? 18.124 19.879 -29.101 1.00 82.81 124 GLU A N 1
ATOM 1042 C CA . GLU A 1 124 ? 19.472 20.388 -28.794 1.00 82.81 124 GLU A CA 1
ATOM 1043 C C . GLU A 1 124 ? 20.478 19.263 -28.512 1.00 82.81 124 GLU A C 1
ATOM 1045 O O . GLU A 1 124 ? 21.631 19.324 -28.929 1.00 82.81 124 GLU A O 1
ATOM 1050 N N . ASN A 1 125 ? 20.028 18.186 -27.865 1.00 84.94 125 ASN A N 1
ATOM 1051 C CA . ASN A 1 125 ? 20.880 17.070 -27.450 1.00 84.94 125 ASN A CA 1
ATOM 1052 C C . ASN A 1 125 ? 20.803 15.887 -28.422 1.00 84.94 125 ASN A C 1
ATOM 1054 O O . ASN A 1 125 ? 19.943 15.835 -29.306 1.00 84.94 125 ASN A O 1
ATOM 1058 N N . LEU A 1 126 ? 21.710 14.922 -28.262 1.00 92.56 126 LEU A N 1
ATOM 1059 C CA . LEU A 1 126 ? 21.593 13.630 -28.930 1.00 92.56 126 LEU A CA 1
ATOM 1060 C C . LEU A 1 126 ? 20.293 12.940 -28.489 1.00 92.56 126 LEU A C 1
ATOM 1062 O O . LEU A 1 126 ? 19.998 12.874 -27.297 1.00 92.56 126 LEU A O 1
ATOM 1066 N N . SER A 1 127 ? 19.531 12.428 -29.450 1.00 97.19 127 SER A N 1
ATOM 1067 C CA . SER A 1 127 ? 18.245 11.777 -29.213 1.00 97.19 127 SER A CA 1
ATOM 1068 C C . SER A 1 127 ? 18.097 10.537 -30.088 1.00 97.19 127 SER A C 1
ATOM 1070 O O . SER A 1 127 ? 18.758 10.405 -31.124 1.00 97.19 127 SER A O 1
ATOM 1072 N N . ILE A 1 128 ? 17.219 9.625 -29.673 1.00 98.00 128 ILE A N 1
ATOM 1073 C CA . ILE A 1 128 ? 16.920 8.401 -30.419 1.00 98.00 128 ILE A CA 1
ATOM 1074 C C . ILE A 1 128 ? 16.452 8.744 -31.838 1.00 98.00 128 ILE A C 1
ATOM 1076 O O . ILE A 1 128 ? 16.936 8.137 -32.789 1.00 98.00 128 ILE A O 1
ATOM 1080 N N . GLU A 1 129 ? 15.588 9.754 -32.015 1.00 97.56 129 GLU A N 1
ATOM 1081 C CA . GLU A 1 129 ? 15.120 10.189 -33.338 1.00 97.56 129 GLU A CA 1
ATOM 1082 C C . GLU A 1 129 ? 16.288 10.534 -34.273 1.00 97.56 129 GLU A C 1
ATOM 1084 O O . GLU A 1 129 ? 16.312 10.101 -35.428 1.00 97.56 129 GLU A O 1
ATOM 1089 N N . LYS A 1 130 ? 17.272 11.298 -33.786 1.00 96.94 130 LYS A N 1
ATOM 1090 C CA . LYS A 1 130 ? 18.449 11.674 -34.581 1.00 96.94 130 LYS A CA 1
ATOM 1091 C C . LYS A 1 130 ? 19.270 10.448 -34.965 1.00 96.94 130 LYS A C 1
ATOM 1093 O O . LYS A 1 130 ? 19.634 10.304 -36.128 1.00 96.94 130 LYS A O 1
ATOM 1098 N N . LEU A 1 131 ? 19.503 9.544 -34.015 1.00 97.12 131 LEU A N 1
ATOM 1099 C CA . LEU A 1 131 ? 20.274 8.329 -34.261 1.00 97.12 131 LEU A CA 1
ATOM 1100 C C . LEU A 1 131 ? 19.577 7.430 -35.283 1.00 97.12 131 LEU A C 1
ATOM 1102 O O . LEU A 1 131 ? 20.219 7.024 -36.247 1.00 97.12 131 LEU A O 1
ATOM 1106 N N . VAL A 1 132 ? 18.269 7.180 -35.155 1.00 96.44 132 VAL A N 1
ATOM 1107 C CA . VAL A 1 132 ? 17.541 6.315 -36.101 1.00 96.44 132 VAL A CA 1
ATOM 1108 C C . VAL A 1 132 ? 17.386 6.932 -37.496 1.00 96.44 132 VAL A C 1
ATOM 1110 O O . VAL A 1 132 ? 17.340 6.179 -38.472 1.00 96.44 132 VAL A O 1
ATOM 1113 N N . LYS A 1 133 ? 17.376 8.271 -37.627 1.00 95.44 133 LYS A N 1
ATOM 1114 C CA . LYS A 1 133 ? 17.457 8.957 -38.936 1.00 95.44 133 LYS A CA 1
ATOM 1115 C C . LYS A 1 133 ? 18.751 8.628 -39.671 1.00 95.44 133 LYS A C 1
ATOM 1117 O O . LYS A 1 133 ? 18.719 8.460 -40.885 1.00 95.44 133 LYS A O 1
ATOM 1122 N N . GLU A 1 134 ? 19.864 8.482 -38.955 1.00 93.06 134 GLU A N 1
ATOM 1123 C CA . GLU A 1 134 ? 21.116 8.010 -39.555 1.00 93.06 134 GLU A CA 1
ATOM 1124 C C . GLU A 1 134 ? 21.074 6.513 -39.886 1.00 93.06 134 GLU A C 1
ATOM 1126 O O . GLU A 1 134 ? 21.732 6.082 -40.831 1.00 93.06 134 GLU A O 1
ATOM 1131 N N . GLN A 1 135 ? 20.294 5.722 -39.136 1.00 92.06 135 GLN A N 1
ATOM 1132 C CA . GLN A 1 135 ? 20.197 4.274 -39.334 1.00 92.06 135 GLN A CA 1
ATOM 1133 C C . GLN A 1 135 ? 19.448 3.876 -40.610 1.00 92.06 135 GLN A C 1
ATOM 1135 O O . GLN A 1 135 ? 19.845 2.954 -41.322 1.00 92.06 135 GLN A O 1
ATOM 1140 N N . LEU A 1 136 ? 18.332 4.548 -40.895 1.00 91.81 136 LEU A N 1
ATOM 1141 C CA . LEU A 1 136 ? 17.413 4.138 -41.960 1.00 91.81 136 LEU A CA 1
ATOM 1142 C C . LEU A 1 136 ? 18.033 4.094 -43.367 1.00 91.81 136 LEU A C 1
ATOM 1144 O O . LEU A 1 136 ? 17.855 3.063 -44.019 1.00 91.81 136 LEU A O 1
ATOM 1148 N N . PRO A 1 137 ? 18.784 5.113 -43.835 1.00 90.31 137 PRO A N 1
ATOM 1149 C CA . PRO A 1 137 ? 19.315 5.124 -45.197 1.00 90.31 137 PRO A CA 1
ATOM 1150 C C . PRO A 1 137 ? 20.188 3.912 -45.515 1.00 90.31 137 PRO A C 1
ATOM 1152 O O . PRO A 1 137 ? 20.109 3.355 -46.610 1.00 90.31 137 PRO A O 1
ATOM 1155 N N . TYR A 1 138 ? 21.008 3.466 -44.561 1.00 85.31 138 TYR A N 1
ATOM 1156 C CA . TYR A 1 138 ? 21.875 2.320 -44.796 1.00 85.31 138 TYR A CA 1
ATOM 1157 C C . TYR A 1 138 ? 21.132 0.988 -44.653 1.00 85.31 138 TYR A C 1
ATOM 1159 O O . TYR A 1 138 ? 21.372 0.079 -45.445 1.00 85.31 138 TYR A O 1
ATOM 1167 N N . LEU A 1 139 ? 20.178 0.866 -43.720 1.00 87.12 139 LEU A N 1
ATOM 1168 C CA . LEU A 1 139 ? 19.340 -0.334 -43.627 1.00 87.12 139 LEU A CA 1
ATOM 1169 C C . LEU A 1 139 ? 18.540 -0.540 -44.923 1.00 87.12 139 LEU A C 1
ATOM 1171 O O . LEU A 1 139 ? 18.516 -1.646 -45.458 1.00 87.12 139 LEU A O 1
ATOM 1175 N N . GLU A 1 140 ? 17.961 0.529 -45.477 1.00 89.00 140 GLU A N 1
ATOM 1176 C CA . GLU A 1 140 ? 17.228 0.497 -46.749 1.00 89.00 140 GLU A CA 1
ATOM 1177 C C . GLU A 1 140 ? 18.131 0.154 -47.935 1.00 89.00 140 GLU A C 1
ATOM 1179 O O . GLU A 1 140 ? 17.786 -0.707 -48.748 1.00 89.00 140 GLU A O 1
ATOM 1184 N N . ARG A 1 141 ? 19.310 0.782 -48.013 1.00 87.06 141 ARG A N 1
ATOM 1185 C CA . ARG A 1 141 ? 20.279 0.542 -49.087 1.00 87.06 141 ARG A CA 1
ATOM 1186 C C . ARG A 1 141 ? 20.789 -0.898 -49.099 1.00 87.06 141 ARG A C 1
ATOM 1188 O O . ARG A 1 141 ? 20.979 -1.470 -50.172 1.00 87.06 141 ARG A O 1
ATOM 1195 N N . TYR A 1 142 ? 21.039 -1.484 -47.929 1.00 83.31 142 TYR A N 1
ATOM 1196 C CA . TYR A 1 142 ? 21.727 -2.771 -47.832 1.00 83.31 142 TYR A CA 1
ATOM 1197 C C . TYR A 1 142 ? 20.793 -3.979 -47.736 1.00 83.31 142 TYR A C 1
ATOM 1199 O O . TYR A 1 142 ? 21.219 -5.091 -48.062 1.00 83.31 142 TYR A O 1
ATOM 1207 N N . LEU A 1 143 ? 19.519 -3.784 -47.378 1.00 86.31 143 LEU A N 1
ATOM 1208 C CA . LEU A 1 143 ? 18.523 -4.855 -47.275 1.00 86.31 143 LEU A CA 1
ATOM 1209 C C . LEU A 1 143 ? 18.475 -5.793 -48.505 1.00 86.31 143 LEU A C 1
ATOM 1211 O O . LEU A 1 143 ? 18.442 -7.011 -48.302 1.00 86.31 143 LEU A O 1
ATOM 1215 N N . PRO A 1 144 ? 18.510 -5.309 -49.769 1.00 87.56 144 PRO A N 1
ATOM 1216 C CA . PRO A 1 144 ? 18.485 -6.191 -50.940 1.00 87.56 144 PRO A CA 1
ATOM 1217 C C . PRO A 1 144 ? 19.718 -7.097 -51.043 1.00 87.56 144 PRO A C 1
ATOM 1219 O O . PRO A 1 144 ? 19.591 -8.253 -51.450 1.00 87.56 144 PRO A O 1
ATOM 1222 N N . THR A 1 145 ? 20.887 -6.582 -50.651 1.00 87.12 145 THR A N 1
ATOM 1223 C CA . THR A 1 145 ? 22.159 -7.317 -50.632 1.00 87.12 145 THR A CA 1
ATOM 1224 C C . THR A 1 145 ? 22.097 -8.440 -49.598 1.00 87.12 145 THR A C 1
ATOM 1226 O O . THR A 1 145 ? 22.334 -9.600 -49.927 1.00 87.12 145 THR A O 1
ATOM 1229 N N . PHE A 1 146 ? 21.679 -8.129 -48.366 1.00 82.88 146 PHE A N 1
ATOM 1230 C CA . PHE A 1 146 ? 21.593 -9.109 -47.275 1.00 82.88 146 PHE A CA 1
ATOM 1231 C C . PHE A 1 146 ? 20.538 -10.191 -47.507 1.00 82.88 146 PHE A C 1
ATOM 1233 O O . PHE A 1 146 ? 20.785 -11.362 -47.229 1.00 82.88 146 PHE A O 1
ATOM 1240 N N . ARG A 1 147 ? 19.420 -9.849 -48.159 1.00 86.56 147 ARG A N 1
ATOM 1241 C CA . ARG A 1 147 ? 18.396 -10.828 -48.555 1.00 86.56 147 ARG A CA 1
ATOM 1242 C C . ARG A 1 147 ? 18.957 -11.969 -49.415 1.00 86.56 147 ARG A C 1
ATOM 1244 O O . ARG A 1 147 ? 18.419 -13.075 -49.378 1.00 86.56 147 ARG A O 1
ATOM 1251 N N . LYS A 1 148 ? 20.015 -11.728 -50.201 1.00 86.50 148 LYS A N 1
ATOM 1252 C CA . LYS A 1 148 ? 20.670 -12.772 -51.010 1.00 86.50 148 LYS A CA 1
ATOM 1253 C C . LYS A 1 148 ? 21.406 -13.779 -50.136 1.00 86.50 148 LYS A C 1
ATOM 1255 O O . LYS A 1 148 ? 21.325 -14.976 -50.399 1.00 86.50 148 LYS A O 1
ATOM 1260 N N . PHE A 1 149 ? 22.058 -13.319 -49.074 1.00 82.06 149 PHE A N 1
ATOM 1261 C CA . PHE A 1 149 ? 22.754 -14.198 -48.142 1.00 82.06 149 PHE A CA 1
ATOM 1262 C C . PHE A 1 149 ? 21.793 -15.121 -47.379 1.00 82.06 149 PHE A C 1
ATOM 1264 O O . PHE A 1 149 ? 22.147 -16.273 -47.134 1.00 82.06 149 PHE A O 1
ATOM 1271 N N . ASP A 1 150 ? 20.576 -14.659 -47.079 1.00 77.38 150 ASP A N 1
ATOM 1272 C CA . ASP A 1 150 ? 19.563 -15.459 -46.372 1.00 77.38 150 ASP A CA 1
ATOM 1273 C C . ASP A 1 150 ? 18.805 -16.437 -47.278 1.00 77.38 150 ASP A C 1
ATOM 1275 O O . ASP A 1 150 ? 18.464 -17.542 -46.865 1.00 77.38 150 ASP A O 1
ATOM 1279 N N . LYS A 1 151 ? 18.538 -16.055 -48.534 1.00 76.38 151 LYS A N 1
ATOM 1280 C CA . LYS A 1 151 ? 17.817 -16.913 -49.493 1.00 76.38 151 LYS A CA 1
ATOM 1281 C C . LYS A 1 151 ? 18.651 -18.070 -50.034 1.00 76.38 151 LYS A C 1
ATOM 1283 O O . LYS A 1 151 ? 18.090 -19.022 -50.580 1.00 76.38 151 LYS A O 1
ATOM 1288 N N . THR A 1 152 ? 19.972 -17.974 -49.945 1.00 73.06 152 THR A N 1
ATOM 1289 C CA . THR A 1 152 ? 20.857 -18.962 -50.553 1.00 73.06 152 THR A CA 1
ATOM 1290 C C . THR A 1 152 ? 21.010 -20.166 -49.619 1.00 73.06 152 THR A C 1
ATOM 1292 O O . THR A 1 152 ? 21.636 -20.065 -48.567 1.00 73.06 152 THR A O 1
ATOM 1295 N N . LYS A 1 153 ? 20.435 -21.315 -50.011 1.00 67.75 153 LYS A N 1
ATOM 1296 C CA . LYS A 1 153 ? 20.469 -22.567 -49.228 1.00 67.75 153 LYS A CA 1
ATOM 1297 C C . LYS A 1 153 ? 21.880 -23.160 -49.087 1.00 67.75 153 LYS A C 1
ATOM 1299 O O . LYS A 1 153 ? 22.150 -23.824 -48.093 1.00 67.75 153 LYS A O 1
ATOM 1304 N N . ASN A 1 154 ? 22.763 -22.926 -50.059 1.00 76.31 154 ASN A N 1
ATOM 1305 C CA . ASN A 1 154 ? 24.159 -23.371 -50.073 1.00 76.31 154 ASN A CA 1
ATOM 1306 C C . ASN A 1 154 ? 25.086 -22.261 -50.598 1.00 76.31 154 ASN A C 1
ATOM 1308 O O . ASN A 1 154 ? 24.729 -21.524 -51.507 1.00 76.31 154 ASN A O 1
ATOM 1312 N N . LEU A 1 155 ? 26.301 -22.138 -50.061 1.00 78.38 155 LEU A N 1
ATOM 1313 C CA . LEU A 1 155 ? 27.223 -21.051 -50.436 1.00 78.38 155 LEU A CA 1
ATOM 1314 C C . LEU A 1 155 ? 27.643 -21.072 -51.919 1.00 78.38 155 LEU A C 1
ATOM 1316 O O . LEU A 1 155 ? 28.010 -20.035 -52.461 1.00 78.38 155 LEU A O 1
ATOM 1320 N N . GLU A 1 156 ? 27.528 -22.220 -52.589 1.00 78.12 156 GLU A N 1
ATOM 1321 C CA . GLU A 1 156 ? 27.819 -22.394 -54.020 1.00 78.12 156 GLU A CA 1
ATOM 1322 C C . GLU A 1 156 ? 26.855 -21.621 -54.933 1.00 78.12 156 GLU A C 1
ATOM 1324 O O . GLU A 1 156 ? 27.228 -21.215 -56.031 1.00 78.12 156 GLU A O 1
ATOM 1329 N N . GLY A 1 157 ? 25.618 -21.388 -54.480 1.00 79.69 157 GLY A N 1
ATOM 1330 C CA . GLY A 1 157 ? 24.608 -20.638 -55.229 1.00 79.69 157 GLY A CA 1
ATOM 1331 C C . GLY A 1 157 ? 24.674 -19.121 -55.028 1.00 79.69 157 GLY A C 1
ATOM 1332 O O . GLY A 1 157 ? 23.874 -18.395 -55.622 1.00 79.69 157 GLY A O 1
ATOM 1333 N N . LEU A 1 158 ? 25.579 -18.626 -54.177 1.00 87.38 158 LEU A N 1
ATOM 1334 C CA . LEU A 1 158 ? 25.660 -17.210 -53.837 1.00 87.38 158 LEU A CA 1
ATOM 1335 C C . LEU A 1 158 ? 26.411 -16.437 -54.926 1.00 87.38 158 LEU A C 1
ATOM 1337 O O . LEU A 1 158 ? 27.628 -16.552 -55.067 1.00 87.38 158 LEU A O 1
ATOM 1341 N N . VAL A 1 159 ? 25.678 -15.598 -55.657 1.00 89.31 159 VAL A N 1
ATOM 1342 C CA . VAL A 1 159 ? 26.237 -14.701 -56.674 1.00 89.31 159 VAL A CA 1
ATOM 1343 C C . VAL A 1 159 ? 25.983 -13.253 -56.275 1.00 89.31 159 VAL A C 1
ATOM 1345 O O . VAL A 1 159 ? 24.835 -12.832 -56.109 1.00 89.31 159 VAL A O 1
ATOM 1348 N N . LEU A 1 160 ? 27.060 -12.478 -56.144 1.00 90.38 160 LEU A N 1
ATOM 1349 C CA . LEU A 1 160 ? 27.003 -11.048 -55.855 1.00 90.38 160 LEU A CA 1
ATOM 1350 C C . LEU A 1 160 ? 27.196 -10.237 -57.141 1.00 90.38 160 LEU A C 1
ATOM 1352 O O . LEU A 1 160 ? 28.102 -10.478 -57.932 1.00 90.38 160 LEU A O 1
ATOM 1356 N N . SER A 1 161 ? 26.352 -9.241 -57.365 1.00 92.44 161 SER A N 1
ATOM 1357 C CA . SER A 1 161 ? 26.550 -8.229 -58.403 1.00 92.44 161 SER A CA 1
ATOM 1358 C C . SER A 1 161 ? 27.627 -7.221 -57.986 1.00 92.44 161 SER A C 1
ATOM 1360 O O . SER A 1 161 ? 27.979 -7.114 -56.812 1.00 92.44 161 SER A O 1
ATOM 1362 N N . GLN A 1 162 ? 28.107 -6.411 -58.932 1.00 90.00 162 GLN A N 1
ATOM 1363 C CA . GLN A 1 162 ? 29.005 -5.290 -58.627 1.00 90.00 162 GLN A CA 1
ATOM 1364 C C . GLN A 1 162 ? 28.411 -4.324 -57.585 1.00 90.00 162 GLN A C 1
ATOM 1366 O O . GLN A 1 162 ? 29.141 -3.803 -56.745 1.00 90.00 162 GLN A O 1
ATOM 1371 N N . PHE A 1 163 ? 27.092 -4.125 -57.611 1.00 89.50 163 PHE A N 1
ATOM 1372 C CA . PHE A 1 163 ? 26.380 -3.287 -56.649 1.00 89.50 163 PHE A CA 1
ATOM 1373 C C . PHE A 1 163 ? 26.400 -3.883 -55.233 1.00 89.50 163 PHE A C 1
ATOM 1375 O O . PHE A 1 163 ? 26.622 -3.165 -54.261 1.00 89.50 163 PHE A O 1
ATOM 1382 N N . ASP A 1 164 ? 26.238 -5.204 -55.106 1.00 89.62 164 ASP A N 1
ATOM 1383 C CA . ASP A 1 164 ? 26.314 -5.891 -53.809 1.00 89.62 164 ASP A CA 1
ATOM 1384 C C . ASP A 1 164 ? 27.721 -5.775 -53.202 1.00 89.62 164 ASP A C 1
ATOM 1386 O O . ASP A 1 164 ? 27.858 -5.496 -52.014 1.00 89.62 164 ASP A O 1
ATOM 1390 N N . VAL A 1 165 ? 28.770 -5.920 -54.023 1.00 88.69 165 VAL A N 1
ATOM 1391 C CA . VAL A 1 165 ? 30.167 -5.747 -53.587 1.00 88.69 165 VAL A CA 1
ATOM 1392 C C . VAL A 1 165 ? 30.433 -4.317 -53.116 1.00 88.69 165 VAL A C 1
ATOM 1394 O O . VAL A 1 165 ? 31.003 -4.123 -52.045 1.00 88.69 165 VAL A O 1
ATOM 1397 N N . GLN A 1 166 ? 29.969 -3.313 -53.865 1.00 89.44 166 GLN A N 1
ATOM 1398 C CA . GLN A 1 166 ? 30.085 -1.906 -53.463 1.00 89.44 166 GLN A CA 1
ATOM 1399 C C . GLN A 1 166 ? 29.361 -1.620 -52.143 1.00 89.44 166 GLN A C 1
ATOM 1401 O O . GLN A 1 166 ? 29.863 -0.857 -51.320 1.00 89.44 166 GLN A O 1
ATOM 1406 N N . ASN A 1 167 ? 28.201 -2.239 -51.916 1.00 89.25 167 ASN A N 1
ATOM 1407 C CA . ASN A 1 167 ? 27.489 -2.116 -50.648 1.00 89.25 167 ASN A CA 1
ATOM 1408 C C . ASN A 1 167 ? 28.272 -2.750 -49.492 1.00 89.25 167 ASN A C 1
ATOM 1410 O O . ASN A 1 167 ? 28.384 -2.124 -48.442 1.00 89.25 167 ASN A O 1
ATOM 1414 N N . ILE A 1 168 ? 28.853 -3.939 -49.685 1.00 87.06 168 ILE A N 1
ATOM 1415 C CA . ILE A 1 168 ? 29.696 -4.596 -48.670 1.00 87.06 168 ILE A CA 1
ATOM 1416 C C . ILE A 1 168 ? 30.902 -3.718 -48.318 1.00 87.06 168 ILE A C 1
ATOM 1418 O O . ILE A 1 168 ? 31.177 -3.513 -47.140 1.00 87.06 168 ILE A O 1
ATOM 1422 N N . TRP A 1 169 ? 31.588 -3.146 -49.309 1.00 88.38 169 TRP A N 1
ATOM 1423 C CA . TRP A 1 169 ? 32.698 -2.222 -49.055 1.00 88.38 169 TRP A CA 1
ATOM 1424 C C . TRP A 1 169 ? 32.259 -0.968 -48.309 1.00 88.38 169 TRP A C 1
ATOM 1426 O O . TRP A 1 169 ? 32.888 -0.601 -47.321 1.00 88.38 169 TRP A O 1
ATOM 1436 N N . SER A 1 170 ? 31.149 -0.356 -48.725 1.00 89.56 170 SER A N 1
ATOM 1437 C CA . SER A 1 170 ? 30.618 0.830 -48.053 1.00 89.56 170 SER A CA 1
ATOM 1438 C C . SER A 1 170 ? 30.265 0.543 -46.592 1.00 89.56 170 SER A C 1
ATOM 1440 O O . SER A 1 170 ? 30.530 1.382 -45.741 1.00 89.56 170 SER A O 1
ATOM 1442 N N . ILE A 1 171 ? 29.728 -0.644 -46.281 1.00 87.81 171 ILE A N 1
ATOM 1443 C CA . ILE A 1 171 ? 29.470 -1.098 -44.904 1.00 87.81 171 ILE A CA 1
ATOM 1444 C C . ILE A 1 171 ? 30.759 -1.213 -44.103 1.00 87.81 171 ILE A C 1
ATOM 1446 O O . ILE A 1 171 ? 30.792 -0.749 -42.968 1.00 87.81 171 ILE A O 1
ATOM 1450 N N . ILE A 1 172 ? 31.783 -1.858 -44.668 1.00 88.31 172 ILE A N 1
ATOM 1451 C CA . ILE A 1 172 ? 33.072 -2.053 -43.996 1.00 88.31 172 ILE A CA 1
ATOM 1452 C C . ILE A 1 172 ? 33.696 -0.691 -43.667 1.00 88.31 172 ILE A C 1
ATOM 1454 O O . ILE A 1 172 ? 34.182 -0.495 -42.558 1.00 88.31 172 ILE A O 1
ATOM 1458 N N . GLU A 1 173 ? 33.624 0.263 -44.597 1.00 90.56 173 GLU A N 1
ATOM 1459 C CA . GLU A 1 173 ? 34.153 1.618 -44.425 1.00 90.56 173 GLU A CA 1
ATOM 1460 C C . GLU A 1 173 ? 33.462 2.388 -43.289 1.00 90.56 173 GLU A C 1
ATOM 1462 O O . GLU A 1 173 ? 34.126 3.052 -42.496 1.00 90.56 173 GLU A O 1
ATOM 1467 N N . ILE A 1 174 ? 32.135 2.280 -43.168 1.00 90.44 174 ILE A N 1
ATOM 1468 C CA . ILE A 1 174 ? 31.362 2.990 -42.133 1.00 90.44 174 ILE A CA 1
ATOM 1469 C C . ILE A 1 174 ? 31.054 2.126 -40.902 1.00 90.44 174 ILE A C 1
ATOM 1471 O O . ILE A 1 174 ? 30.216 2.505 -40.080 1.00 90.44 174 ILE A O 1
ATOM 1475 N N . TYR A 1 175 ? 31.698 0.966 -40.768 1.00 90.56 175 TYR A N 1
ATOM 1476 C CA . TYR A 1 175 ? 31.368 -0.042 -39.762 1.00 90.56 175 TYR A CA 1
ATOM 1477 C C . TYR A 1 175 ? 31.403 0.509 -38.334 1.00 90.56 175 TYR A C 1
ATOM 1479 O O . TYR A 1 175 ? 30.432 0.349 -37.590 1.00 90.56 175 TYR A O 1
ATOM 1487 N N . ASP A 1 176 ? 32.479 1.215 -37.975 1.00 91.50 176 ASP A N 1
ATOM 1488 C CA . ASP A 1 176 ? 32.631 1.812 -36.646 1.00 91.50 176 ASP A CA 1
ATOM 1489 C C . ASP A 1 176 ? 31.523 2.836 -36.370 1.00 91.50 176 ASP A C 1
ATOM 1491 O O . ASP A 1 176 ? 30.913 2.818 -35.303 1.00 91.50 176 ASP A O 1
ATOM 1495 N N . ARG A 1 177 ? 31.155 3.648 -37.371 1.00 93.50 177 ARG A N 1
ATOM 1496 C CA . ARG A 1 177 ? 30.050 4.610 -37.255 1.00 93.50 177 ARG A CA 1
ATOM 1497 C C . ARG A 1 177 ? 28.707 3.915 -37.021 1.00 93.50 177 ARG A C 1
ATOM 1499 O O . ARG A 1 177 ? 27.922 4.382 -36.198 1.00 93.50 177 ARG A O 1
ATOM 1506 N N . ILE A 1 178 ? 28.428 2.811 -37.721 1.00 91.94 178 ILE A N 1
ATOM 1507 C CA . ILE A 1 178 ? 27.206 2.014 -37.507 1.00 91.94 178 ILE A CA 1
ATOM 1508 C C . ILE A 1 178 ? 27.198 1.439 -36.089 1.00 91.94 178 ILE A C 1
ATOM 1510 O O . ILE A 1 178 ? 26.190 1.550 -35.387 1.00 91.94 178 ILE A O 1
ATOM 1514 N N . ARG A 1 179 ? 28.320 0.851 -35.659 1.00 93.56 179 ARG A N 1
ATOM 1515 C CA . ARG A 1 179 ? 28.469 0.257 -34.327 1.00 93.56 179 ARG A CA 1
ATOM 1516 C C . ARG A 1 179 ? 28.235 1.295 -33.232 1.00 93.56 179 ARG A C 1
ATOM 1518 O O . ARG A 1 179 ? 27.425 1.062 -32.335 1.00 93.56 179 ARG A O 1
ATOM 1525 N N . ASP A 1 180 ? 28.894 2.443 -33.329 1.00 95.94 180 ASP A N 1
ATOM 1526 C CA . ASP A 1 180 ? 28.825 3.505 -32.327 1.00 95.94 180 ASP A CA 1
ATOM 1527 C C . ASP A 1 180 ? 27.429 4.130 -32.262 1.00 95.94 180 ASP A C 1
ATOM 1529 O O . ASP A 1 180 ? 26.911 4.370 -31.169 1.00 95.94 180 ASP A O 1
ATOM 1533 N N . ASN A 1 181 ? 26.775 4.321 -33.414 1.00 96.31 181 ASN A N 1
ATOM 1534 C CA . ASN A 1 181 ? 25.389 4.779 -33.475 1.00 96.31 181 ASN A CA 1
ATOM 1535 C C . ASN A 1 181 ? 24.443 3.787 -32.768 1.00 96.31 181 ASN A C 1
ATOM 1537 O O . ASN A 1 181 ? 23.653 4.201 -31.918 1.00 96.31 181 ASN A O 1
ATOM 1541 N N . LEU A 1 182 ? 24.560 2.478 -33.039 1.00 95.25 182 LEU A N 1
ATOM 1542 C CA . LEU A 1 182 ? 23.741 1.449 -32.381 1.00 95.25 182 LEU A CA 1
ATOM 1543 C C . LEU A 1 182 ? 23.962 1.407 -30.862 1.00 95.25 182 LEU A C 1
ATOM 1545 O O . LEU A 1 182 ? 22.998 1.240 -30.108 1.00 95.25 182 LEU A O 1
ATOM 1549 N N . ILE A 1 183 ? 25.211 1.562 -30.408 1.00 97.31 183 ILE A N 1
ATOM 1550 C CA . ILE A 1 183 ? 25.561 1.606 -28.981 1.00 97.31 183 ILE A CA 1
ATOM 1551 C C . ILE A 1 183 ? 24.904 2.811 -28.304 1.00 97.31 183 ILE A C 1
ATOM 1553 O O . ILE A 1 183 ? 24.253 2.644 -27.270 1.00 97.31 183 ILE A O 1
ATOM 1557 N N . GLN A 1 184 ? 25.042 4.005 -28.885 1.00 97.75 184 GLN A N 1
ATOM 1558 C CA . GLN A 1 184 ? 24.453 5.228 -28.335 1.00 97.75 184 GLN A CA 1
ATOM 1559 C C . GLN A 1 184 ? 22.925 5.134 -28.289 1.00 97.75 184 GLN A C 1
ATOM 1561 O O . GLN A 1 184 ? 22.319 5.406 -27.253 1.00 97.75 184 GLN A O 1
ATOM 1566 N N . ASP A 1 185 ? 22.311 4.654 -29.368 1.00 97.75 185 ASP A N 1
ATOM 1567 C CA . ASP A 1 185 ? 20.861 4.504 -29.491 1.00 97.75 185 ASP A CA 1
ATOM 1568 C C . ASP A 1 185 ? 20.308 3.531 -28.443 1.00 97.75 185 ASP A C 1
ATOM 1570 O O . ASP A 1 185 ? 19.390 3.841 -27.681 1.00 97.75 185 ASP A O 1
ATOM 1574 N N . THR A 1 186 ? 20.942 2.365 -28.320 1.00 97.50 186 THR A N 1
ATOM 1575 C CA . THR A 1 186 ? 20.556 1.353 -27.330 1.00 97.50 186 THR A CA 1
ATOM 1576 C C . THR A 1 186 ? 20.770 1.840 -25.895 1.00 97.50 186 THR A C 1
ATOM 1578 O O . THR A 1 186 ? 20.002 1.472 -25.003 1.00 97.50 186 THR A O 1
ATOM 1581 N N . SER A 1 187 ? 21.790 2.670 -25.658 1.00 97.44 187 SER A N 1
ATOM 1582 C CA . SER A 1 187 ? 22.049 3.286 -24.354 1.00 97.44 187 SER A CA 1
ATOM 1583 C C . SER A 1 187 ? 20.936 4.260 -23.956 1.00 97.44 187 SER A C 1
ATOM 1585 O O . SER A 1 187 ? 20.374 4.123 -22.866 1.00 97.44 187 SER A O 1
ATOM 1587 N N . LEU A 1 188 ? 20.551 5.176 -24.856 1.00 97.75 188 LEU A N 1
ATOM 1588 C CA . LEU A 1 188 ? 19.461 6.129 -24.616 1.00 97.75 188 LEU A CA 1
ATOM 1589 C C . LEU A 1 188 ? 18.131 5.413 -24.378 1.00 97.75 188 LEU A C 1
ATOM 1591 O O . LEU A 1 188 ? 17.420 5.733 -23.424 1.00 97.75 188 LEU A O 1
ATOM 1595 N N . TYR A 1 189 ? 17.817 4.393 -25.181 1.00 97.62 189 TYR A N 1
ATOM 1596 C CA . TYR A 1 189 ? 16.591 3.623 -24.991 1.00 97.62 189 TYR A CA 1
ATOM 1597 C C . TYR A 1 189 ? 16.577 2.881 -23.653 1.00 97.62 189 TYR A C 1
ATOM 1599 O O . TYR A 1 189 ? 15.587 2.931 -22.928 1.00 97.62 189 TYR A O 1
ATOM 1607 N N . ARG A 1 190 ? 17.691 2.246 -23.264 1.00 95.81 190 ARG A N 1
ATOM 1608 C CA . ARG A 1 190 ? 17.811 1.587 -21.953 1.00 95.81 190 ARG A CA 1
ATOM 1609 C C . ARG A 1 190 ? 17.637 2.575 -20.798 1.00 95.81 190 ARG A C 1
ATOM 1611 O O . ARG A 1 190 ? 17.053 2.226 -19.768 1.00 95.81 190 ARG A O 1
ATOM 1618 N N . GLN A 1 191 ? 18.167 3.787 -20.943 1.00 96.00 191 GLN A N 1
ATOM 1619 C CA . GLN A 1 191 ? 17.997 4.849 -19.959 1.00 96.00 191 GLN A CA 1
ATOM 1620 C C . GLN A 1 191 ? 16.527 5.258 -19.851 1.00 96.00 191 GLN A C 1
ATOM 1622 O O . GLN A 1 191 ? 15.980 5.254 -18.747 1.00 96.00 191 GLN A O 1
ATOM 1627 N N . PHE A 1 192 ? 15.862 5.475 -20.989 1.00 96.38 192 PHE A N 1
ATOM 1628 C CA . PHE A 1 192 ? 14.429 5.738 -21.037 1.00 96.38 192 PHE A CA 1
ATOM 1629 C C . PHE A 1 192 ? 13.628 4.628 -20.353 1.00 96.38 192 PHE A C 1
ATOM 1631 O O . PHE A 1 192 ? 12.872 4.920 -19.433 1.00 96.38 192 PHE A O 1
ATOM 1638 N N . THR A 1 193 ? 13.817 3.354 -20.724 1.00 94.50 193 THR A N 1
ATOM 1639 C CA . THR A 1 193 ? 13.031 2.246 -20.151 1.00 94.50 193 THR A CA 1
ATOM 1640 C C . THR A 1 193 ? 13.202 2.159 -18.638 1.00 94.50 193 THR A C 1
ATOM 1642 O O . THR A 1 193 ? 12.235 1.940 -17.908 1.00 94.50 193 THR A O 1
ATOM 1645 N N . LYS A 1 194 ? 14.432 2.353 -18.146 1.00 92.81 194 LYS A N 1
ATOM 1646 C CA . LYS A 1 194 ? 14.746 2.313 -16.715 1.00 92.81 194 LYS A CA 1
ATOM 1647 C C . LYS A 1 194 ? 14.085 3.465 -15.958 1.00 92.81 194 LYS A C 1
ATOM 1649 O O . LYS A 1 194 ? 13.469 3.236 -14.918 1.00 92.81 194 LYS A O 1
ATOM 1654 N N . ASP A 1 195 ? 14.234 4.691 -16.445 1.00 93.12 195 ASP A N 1
ATOM 1655 C CA . ASP A 1 195 ? 13.731 5.869 -15.742 1.00 93.12 195 ASP A CA 1
ATOM 1656 C C . ASP A 1 195 ? 12.217 6.013 -15.873 1.00 93.12 195 ASP A C 1
ATOM 1658 O O . ASP A 1 195 ? 11.554 6.297 -14.875 1.00 93.12 195 ASP A O 1
ATOM 1662 N N . PHE A 1 196 ? 11.658 5.730 -17.050 1.00 92.19 196 PHE A N 1
ATOM 1663 C CA . PHE A 1 196 ? 10.218 5.733 -17.275 1.00 92.19 196 PHE A CA 1
ATOM 1664 C C . PHE A 1 196 ? 9.514 4.742 -16.352 1.00 92.19 196 PHE A C 1
ATOM 1666 O O . PHE A 1 196 ? 8.636 5.151 -15.604 1.00 92.19 196 PHE A O 1
ATOM 1673 N N . THR A 1 197 ? 9.936 3.472 -16.312 1.00 87.62 197 THR A N 1
ATOM 1674 C CA . THR A 1 197 ? 9.292 2.467 -15.441 1.00 87.62 197 THR A CA 1
ATOM 1675 C C . THR A 1 197 ? 9.389 2.802 -13.958 1.00 87.62 197 THR A C 1
ATOM 1677 O O . THR A 1 197 ? 8.438 2.580 -13.216 1.00 87.62 197 THR A O 1
ATOM 1680 N N . ARG A 1 198 ? 10.508 3.385 -13.515 1.00 85.06 198 ARG A N 1
ATOM 1681 C CA . ARG A 1 198 ? 10.678 3.835 -12.127 1.00 85.06 198 ARG A CA 1
ATOM 1682 C C . ARG A 1 198 ? 9.745 4.992 -11.765 1.00 85.06 198 ARG A C 1
ATOM 1684 O O . ARG A 1 198 ? 9.324 5.105 -10.616 1.00 85.06 198 ARG A O 1
ATOM 1691 N N . LEU A 1 199 ? 9.487 5.884 -12.715 1.00 87.44 199 LEU A N 1
ATOM 1692 C CA . LEU A 1 199 ? 8.681 7.087 -12.511 1.00 87.44 199 LEU A CA 1
ATOM 1693 C C . LEU A 1 199 ? 7.204 6.890 -12.864 1.00 87.44 199 LEU A C 1
ATOM 1695 O O . LEU A 1 199 ? 6.394 7.746 -12.507 1.00 87.44 199 LEU A O 1
ATOM 1699 N N . TYR A 1 200 ? 6.875 5.790 -13.539 1.00 85.44 200 TYR A N 1
ATOM 1700 C CA . TYR A 1 200 ? 5.546 5.467 -14.031 1.00 85.44 200 TYR A CA 1
ATOM 1701 C C . TYR A 1 200 ? 4.528 5.403 -12.893 1.00 85.44 200 TYR A C 1
ATOM 1703 O O . TYR A 1 200 ? 4.701 4.670 -11.915 1.00 85.44 200 TYR A O 1
ATOM 1711 N N . ARG A 1 201 ? 3.439 6.160 -13.033 1.00 76.75 201 ARG A N 1
ATOM 1712 C CA . ARG A 1 201 ? 2.299 6.143 -12.115 1.00 76.75 201 ARG A CA 1
ATOM 1713 C C . ARG A 1 201 ? 1.043 5.717 -12.860 1.00 76.75 201 ARG A C 1
ATOM 1715 O O . ARG A 1 201 ? 0.689 6.302 -13.880 1.00 76.75 201 ARG A O 1
ATOM 1722 N N . GLU A 1 202 ? 0.356 4.721 -12.317 1.00 72.19 202 GLU A N 1
ATOM 1723 C CA . GLU A 1 202 ? -1.015 4.403 -12.718 1.00 72.19 202 GLU A CA 1
ATOM 1724 C C . GLU A 1 202 ? -2.023 5.323 -12.033 1.00 72.19 202 GLU A C 1
ATOM 1726 O O . GLU A 1 202 ? -1.770 5.876 -10.956 1.00 72.19 202 GLU A O 1
ATOM 1731 N N . GLU A 1 203 ? -3.214 5.402 -12.623 1.00 63.59 203 GLU A N 1
ATOM 1732 C CA . GLU A 1 203 ? -4.382 5.964 -11.955 1.00 63.59 203 GLU A CA 1
ATOM 1733 C C . GLU A 1 203 ? -4.731 5.126 -10.713 1.00 63.59 203 GLU A C 1
ATOM 1735 O O . GLU A 1 203 ? -5.209 3.990 -10.786 1.00 63.59 203 GLU A O 1
ATOM 1740 N N . LEU A 1 204 ? -4.490 5.709 -9.540 1.00 65.56 204 LEU A N 1
ATOM 1741 C CA . LEU A 1 204 ? -4.927 5.173 -8.257 1.00 65.56 204 LEU A CA 1
ATOM 1742 C C . LEU A 1 204 ? -6.453 5.251 -8.171 1.00 65.56 204 LEU A C 1
ATOM 1744 O O . LEU A 1 204 ? -7.026 6.338 -8.165 1.00 65.56 204 LEU A O 1
ATOM 1748 N N . THR A 1 205 ? -7.118 4.101 -8.058 1.00 68.00 205 THR A N 1
ATOM 1749 C CA . THR A 1 205 ? -8.544 4.072 -7.711 1.00 68.00 205 THR A CA 1
ATOM 1750 C C . THR A 1 205 ? -8.681 3.920 -6.199 1.00 68.00 205 THR A C 1
ATOM 1752 O O . THR A 1 205 ? -8.069 3.035 -5.602 1.00 68.00 205 THR A O 1
ATOM 1755 N N . LEU A 1 206 ? -9.489 4.769 -5.566 1.00 73.56 206 LEU A N 1
ATOM 1756 C CA . LEU A 1 206 ? -9.829 4.632 -4.151 1.00 73.56 206 LEU A CA 1
ATOM 1757 C C . LEU A 1 206 ? -11.096 3.788 -4.008 1.00 73.56 206 LEU A C 1
ATOM 1759 O O . LEU A 1 206 ? -12.142 4.129 -4.556 1.00 73.56 206 LEU A O 1
ATOM 1763 N N . LYS A 1 207 ? -11.007 2.699 -3.245 1.00 79.12 207 LYS A N 1
ATOM 1764 C CA . LYS A 1 207 ? -12.158 1.906 -2.808 1.00 79.12 207 LYS A CA 1
ATOM 1765 C C . LYS A 1 207 ? -12.528 2.338 -1.399 1.00 79.12 207 LYS A C 1
ATOM 1767 O O . LYS A 1 207 ? -11.721 2.200 -0.483 1.00 79.12 207 LYS A O 1
ATOM 1772 N N . ILE A 1 208 ? -13.736 2.855 -1.212 1.00 79.00 208 ILE A N 1
ATOM 1773 C CA . ILE A 1 208 ? -14.260 3.138 0.127 1.00 79.00 208 ILE A CA 1
ATOM 1774 C C . ILE A 1 208 ? -14.699 1.803 0.733 1.00 79.00 208 ILE A C 1
ATOM 1776 O O . ILE A 1 208 ? -15.570 1.136 0.180 1.00 79.00 208 ILE A O 1
ATOM 1780 N N . LEU A 1 209 ? -14.061 1.392 1.832 1.00 74.06 209 LEU A N 1
ATOM 1781 C CA . LEU A 1 209 ? -14.406 0.159 2.551 1.00 74.06 209 LEU A CA 1
ATOM 1782 C C . LEU A 1 209 ? -15.531 0.388 3.558 1.00 74.06 209 LEU A C 1
ATOM 1784 O O . LEU A 1 209 ? -16.299 -0.523 3.847 1.00 74.06 209 LEU A O 1
ATOM 1788 N N . GLY A 1 210 ? -15.634 1.608 4.078 1.00 65.75 210 GLY A N 1
ATOM 1789 C CA . GLY A 1 210 ? -16.684 1.988 5.003 1.00 65.75 210 GLY A CA 1
ATOM 1790 C C . GLY A 1 210 ? -16.607 3.457 5.387 1.00 65.75 210 GLY A C 1
ATOM 1791 O O . GLY A 1 210 ? -15.576 4.123 5.240 1.00 65.75 210 GLY A O 1
ATOM 1792 N N . TYR A 1 211 ? -17.720 3.952 5.908 1.00 61.69 211 TYR A N 1
ATOM 1793 C CA . TYR A 1 211 ? -17.785 5.234 6.589 1.00 61.69 211 TYR A CA 1
ATOM 1794 C C . TYR A 1 211 ? -17.792 4.937 8.083 1.00 61.69 211 TYR A C 1
ATOM 1796 O O . TYR A 1 211 ? -18.764 4.397 8.601 1.00 61.69 211 TYR A O 1
ATOM 1804 N N . GLY A 1 212 ? -16.691 5.250 8.760 1.00 59.09 212 GLY A N 1
ATOM 1805 C CA . GLY A 1 212 ? -16.710 5.352 10.211 1.00 59.09 212 GLY A CA 1
ATOM 1806 C C . GLY A 1 212 ? -17.561 6.547 10.635 1.00 59.09 212 GLY A C 1
ATOM 1807 O O . GLY A 1 212 ? -17.844 7.451 9.843 1.00 59.09 212 GLY A O 1
ATOM 1808 N N . GLU A 1 213 ? -17.923 6.578 11.908 1.00 57.47 213 GLU A N 1
ATOM 1809 C CA . GLU A 1 213 ? -18.788 7.605 12.488 1.00 57.47 213 GLU A CA 1
ATOM 1810 C C . GLU A 1 213 ? -18.285 9.045 12.241 1.00 57.47 213 GLU A C 1
ATOM 1812 O O . GLU A 1 213 ? -19.073 9.955 11.960 1.00 57.47 213 GLU A O 1
ATOM 1817 N N . ILE A 1 214 ? -16.959 9.239 12.221 1.00 54.00 214 ILE A N 1
ATOM 1818 C CA . ILE A 1 214 ? -16.300 10.539 11.991 1.00 54.00 214 ILE A CA 1
ATOM 1819 C C . ILE A 1 214 ? -15.266 10.552 10.849 1.00 54.00 214 ILE A C 1
ATOM 1821 O O . ILE A 1 214 ? -14.697 11.600 10.550 1.00 54.00 214 ILE 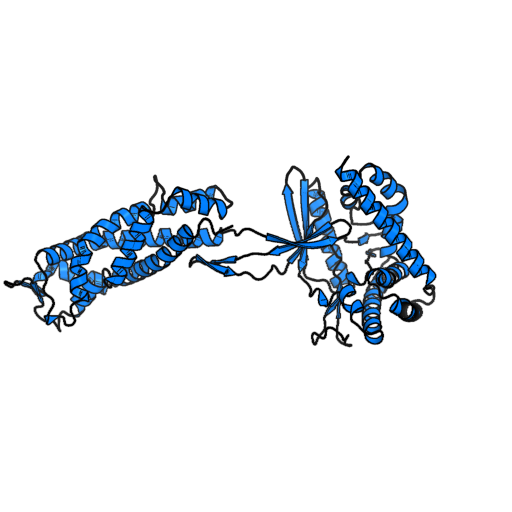A O 1
ATOM 1825 N N . SER A 1 215 ? -15.028 9.425 10.171 1.00 62.47 215 SER A N 1
ATOM 1826 C CA . SER A 1 215 ? -13.932 9.279 9.195 1.00 62.47 215 SER A CA 1
ATOM 1827 C C . SER A 1 215 ? -14.298 8.360 8.034 1.00 62.47 215 SER A C 1
ATOM 1829 O O . SER A 1 215 ? -15.119 7.465 8.188 1.00 62.47 215 SER A O 1
ATOM 1831 N N . THR A 1 216 ? -13.624 8.493 6.894 1.00 71.75 216 THR A N 1
ATOM 1832 C CA . THR A 1 216 ? -13.754 7.528 5.788 1.00 71.75 216 THR A CA 1
ATOM 1833 C C . THR A 1 216 ? -12.597 6.538 5.817 1.00 71.75 216 THR A C 1
ATOM 1835 O O . THR A 1 216 ? -11.439 6.954 5.913 1.00 71.75 216 THR A O 1
ATOM 1838 N N . VAL A 1 217 ? -12.920 5.248 5.717 1.00 77.75 217 VAL A N 1
ATOM 1839 C CA . VAL A 1 217 ? -11.953 4.155 5.618 1.00 77.75 217 VAL A CA 1
ATOM 1840 C C . VAL A 1 217 ? -11.846 3.739 4.156 1.00 77.75 217 VAL A C 1
ATOM 1842 O O . VAL A 1 217 ? -12.843 3.402 3.514 1.00 77.75 217 VAL A O 1
ATOM 1845 N N . MET A 1 218 ? -10.636 3.790 3.610 1.00 83.06 218 MET A N 1
ATOM 1846 C CA . MET A 1 218 ? -10.381 3.594 2.187 1.00 83.06 218 MET A CA 1
ATOM 1847 C C . MET A 1 218 ? -9.194 2.671 1.937 1.00 83.06 218 MET A C 1
ATOM 1849 O O . MET A 1 218 ? -8.260 2.596 2.728 1.00 83.06 218 MET A O 1
ATOM 1853 N N . GLN A 1 219 ? -9.223 1.990 0.803 1.00 82.50 219 GLN A N 1
ATOM 1854 C CA . GLN A 1 219 ? -8.151 1.144 0.304 1.00 82.50 219 GLN A CA 1
ATOM 1855 C C . GLN A 1 219 ? -7.732 1.661 -1.069 1.00 82.50 219 GLN A C 1
ATOM 1857 O O . GLN A 1 219 ? -8.578 2.020 -1.895 1.00 82.50 219 GLN A O 1
ATOM 1862 N N . THR A 1 220 ? -6.430 1.695 -1.330 1.00 73.44 220 THR A N 1
ATOM 1863 C CA . THR A 1 220 ? -5.923 1.989 -2.669 1.00 73.44 220 THR A CA 1
ATOM 1864 C C . THR A 1 220 ? -5.968 0.721 -3.518 1.00 73.44 220 THR A C 1
ATOM 1866 O O . THR A 1 220 ? -5.450 -0.329 -3.137 1.00 73.44 220 THR A O 1
ATOM 1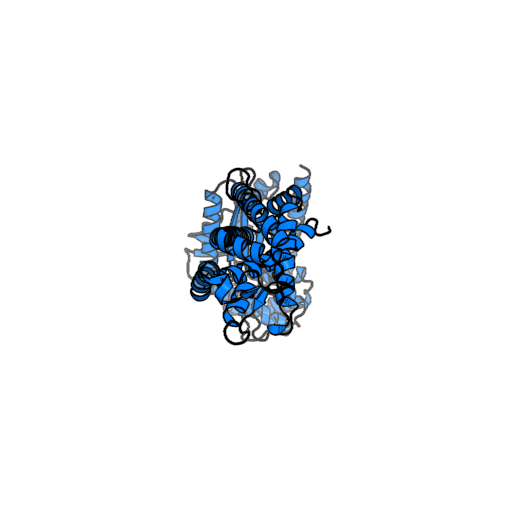869 N N . ILE A 1 221 ? -6.588 0.809 -4.691 1.00 67.25 221 ILE A N 1
ATOM 1870 C CA . ILE A 1 221 ? -6.492 -0.216 -5.726 1.00 67.25 221 ILE A CA 1
ATOM 1871 C C . ILE A 1 221 ? -5.477 0.282 -6.744 1.00 67.25 221 ILE A C 1
ATOM 1873 O O . ILE A 1 221 ? -5.720 1.252 -7.467 1.00 67.25 221 ILE A O 1
ATOM 1877 N N . HIS A 1 222 ? -4.344 -0.407 -6.806 1.00 63.19 222 HIS A N 1
ATOM 1878 C CA . HIS A 1 222 ? -3.424 -0.264 -7.919 1.00 63.19 222 HIS A CA 1
ATOM 1879 C C . HIS A 1 222 ? -3.927 -1.144 -9.061 1.00 63.19 222 HIS A C 1
ATOM 1881 O O . HIS A 1 222 ? -4.049 -2.354 -8.899 1.00 63.19 222 HIS A O 1
ATOM 1887 N N . ARG A 1 223 ? -4.263 -0.546 -10.208 1.00 57.19 223 ARG A N 1
ATOM 1888 C CA . ARG A 1 223 ? -4.764 -1.315 -11.359 1.00 57.19 223 ARG A CA 1
ATOM 1889 C C . ARG A 1 223 ? -3.662 -2.158 -12.009 1.00 57.19 223 ARG A C 1
ATOM 1891 O O . ARG A 1 223 ? -3.921 -3.302 -12.378 1.00 57.19 223 ARG A O 1
ATOM 1898 N N . SER A 1 224 ? -2.441 -1.628 -12.085 1.00 63.91 224 SER A N 1
ATOM 1899 C CA . SER A 1 224 ? -1.288 -2.301 -12.690 1.00 63.91 224 SER A CA 1
ATOM 1900 C C . SER A 1 224 ? 0.054 -1.681 -12.276 1.00 63.91 224 SER A C 1
ATOM 1902 O O . SER A 1 224 ? 0.118 -0.560 -11.778 1.00 63.91 224 SER A O 1
ATOM 1904 N N . THR A 1 225 ? 1.141 -2.417 -12.478 1.00 65.75 225 THR A N 1
ATOM 1905 C CA . THR A 1 225 ? 2.499 -1.888 -12.661 1.00 65.75 225 THR A CA 1
ATOM 1906 C C . THR A 1 225 ? 2.919 -2.133 -14.096 1.00 65.75 225 THR A C 1
ATOM 1908 O O . THR A 1 225 ? 2.554 -3.148 -14.685 1.00 65.75 225 THR A O 1
ATOM 1911 N N . LEU A 1 226 ? 3.730 -1.233 -14.638 1.00 76.00 226 LEU A N 1
ATOM 1912 C CA . LEU A 1 226 ? 4.354 -1.407 -15.938 1.00 76.00 226 LEU A CA 1
ATOM 1913 C C . LEU A 1 226 ? 5.789 -1.901 -15.746 1.00 76.00 226 LEU A C 1
ATOM 1915 O O . LEU A 1 226 ? 6.579 -1.257 -15.053 1.00 76.00 226 LEU A O 1
ATOM 1919 N N . ASN A 1 227 ? 6.129 -3.051 -16.325 1.00 78.31 227 ASN A N 1
ATOM 1920 C CA . ASN A 1 227 ? 7.502 -3.554 -16.280 1.00 78.31 227 ASN A CA 1
ATOM 1921 C C . ASN A 1 227 ? 8.377 -2.924 -17.386 1.00 78.31 227 ASN A C 1
ATOM 1923 O O . ASN A 1 227 ? 7.895 -2.175 -18.232 1.00 78.31 227 ASN A O 1
ATOM 1927 N N . GLN A 1 228 ? 9.678 -3.240 -17.406 1.00 80.00 228 GLN A N 1
ATOM 1928 C CA . GLN A 1 228 ? 10.617 -2.738 -18.432 1.00 80.00 228 GLN A CA 1
ATOM 1929 C C . GLN A 1 228 ? 10.315 -3.230 -19.851 1.00 80.00 228 GLN A C 1
ATOM 1931 O O . GLN A 1 228 ? 10.867 -2.694 -20.804 1.00 80.00 228 GLN A O 1
ATOM 1936 N N . SER A 1 229 ? 9.443 -4.229 -19.990 1.00 79.38 229 SER A N 1
ATOM 1937 C CA . SER A 1 229 ? 8.917 -4.684 -21.277 1.00 79.38 229 SER A CA 1
ATOM 1938 C C . SER A 1 229 ? 7.582 -4.038 -21.642 1.00 79.38 229 SER A C 1
ATOM 1940 O O . SER A 1 229 ? 6.958 -4.472 -22.600 1.00 79.38 229 SER A O 1
ATOM 1942 N N . PHE A 1 230 ? 7.149 -3.023 -20.888 1.00 79.81 230 PHE A N 1
ATOM 1943 C CA . PHE A 1 230 ? 5.884 -2.311 -21.070 1.00 79.81 230 PHE A CA 1
ATOM 1944 C C . PHE A 1 230 ? 4.635 -3.194 -20.941 1.00 79.81 230 PHE A C 1
ATOM 1946 O O . PHE A 1 230 ? 3.542 -2.801 -21.333 1.00 79.81 230 PHE A O 1
ATOM 1953 N N . ILE A 1 231 ? 4.772 -4.355 -20.297 1.00 76.56 231 ILE A N 1
ATOM 1954 C CA . ILE A 1 231 ? 3.649 -5.236 -19.988 1.00 76.56 231 ILE A CA 1
ATOM 1955 C C . ILE A 1 231 ? 3.041 -4.780 -18.661 1.00 76.56 231 ILE A C 1
ATOM 1957 O O . ILE A 1 231 ? 3.739 -4.681 -17.643 1.00 76.56 231 ILE A O 1
ATOM 1961 N N . LYS A 1 232 ? 1.730 -4.516 -18.670 1.00 71.38 232 LYS A N 1
ATOM 1962 C CA . LYS A 1 232 ? 0.951 -4.218 -17.463 1.00 71.38 232 LYS A CA 1
ATOM 1963 C C . LYS A 1 232 ? 0.769 -5.500 -16.642 1.00 71.38 232 LYS A C 1
ATOM 1965 O O . LYS A 1 232 ? 0.008 -6.389 -17.015 1.00 71.38 232 LYS A O 1
ATOM 1970 N N . THR A 1 233 ? 1.429 -5.592 -15.494 1.00 63.84 233 THR A N 1
ATOM 1971 C CA . THR A 1 233 ? 1.142 -6.605 -14.469 1.00 63.84 233 THR A CA 1
ATOM 1972 C C . THR A 1 233 ? 0.060 -6.087 -13.539 1.00 63.84 233 THR A C 1
ATOM 1974 O O . THR A 1 233 ? 0.217 -5.031 -12.935 1.00 63.84 233 THR A O 1
ATOM 1977 N N . LYS A 1 234 ? -1.045 -6.821 -13.400 1.00 60.78 234 LYS A N 1
ATOM 1978 C CA . LYS A 1 234 ? -2.118 -6.470 -12.463 1.00 60.78 234 LYS A CA 1
ATOM 1979 C C . LYS A 1 234 ? -1.575 -6.560 -11.035 1.00 60.78 234 LYS A C 1
ATOM 1981 O O . LYS A 1 234 ? -1.138 -7.633 -10.621 1.00 60.78 234 LYS A O 1
ATOM 1986 N N . ILE A 1 235 ? -1.573 -5.453 -10.295 1.00 60.75 235 ILE A N 1
ATOM 1987 C CA . ILE A 1 235 ? -1.209 -5.492 -8.875 1.00 60.75 235 ILE A CA 1
ATOM 1988 C C . ILE A 1 235 ? -2.432 -5.971 -8.088 1.00 60.75 235 ILE A C 1
ATOM 1990 O O . ILE A 1 235 ? -3.568 -5.607 -8.400 1.00 60.75 235 ILE A O 1
ATOM 1994 N N . ALA A 1 236 ? -2.195 -6.822 -7.090 1.00 56.56 236 ALA A N 1
ATOM 1995 C CA . ALA A 1 236 ? -3.191 -7.174 -6.087 1.00 56.56 236 ALA A CA 1
ATOM 1996 C C . ALA A 1 236 ? -3.672 -5.909 -5.350 1.00 56.56 236 ALA A C 1
ATOM 1998 O O . ALA A 1 236 ? -2.981 -4.892 -5.323 1.00 56.56 236 ALA A O 1
ATOM 1999 N N . GLU A 1 237 ? -4.874 -5.936 -4.771 1.00 65.50 237 GLU A N 1
ATOM 2000 C CA . GLU A 1 237 ? -5.328 -4.815 -3.939 1.00 65.50 237 GLU A CA 1
ATOM 2001 C C . GLU A 1 237 ? -4.260 -4.470 -2.881 1.00 65.50 237 GLU A C 1
ATOM 2003 O O . GLU A 1 237 ? -3.601 -5.369 -2.366 1.00 65.50 237 GLU A O 1
ATOM 2008 N N . SER A 1 238 ? -4.084 -3.186 -2.545 1.00 74.69 238 SER A N 1
ATOM 2009 C CA . SER A 1 238 ? -3.138 -2.809 -1.489 1.00 74.69 238 SER A CA 1
ATOM 2010 C C . SER A 1 238 ? -3.497 -3.511 -0.182 1.00 74.69 238 SER A C 1
ATOM 2012 O O . SER A 1 238 ? -4.653 -3.463 0.248 1.00 74.69 238 SER A O 1
ATOM 2014 N N . ASP A 1 239 ? -2.502 -4.079 0.494 1.00 84.75 239 ASP A N 1
ATOM 2015 C CA . ASP A 1 239 ? -2.669 -4.646 1.834 1.00 84.75 239 ASP A CA 1
ATOM 2016 C C . ASP A 1 239 ? -2.855 -3.567 2.910 1.00 84.75 239 ASP A C 1
ATOM 2018 O O . ASP A 1 239 ? -2.950 -3.894 4.086 1.00 84.75 239 ASP A O 1
ATOM 2022 N N . TRP A 1 240 ? -2.914 -2.283 2.544 1.00 89.19 240 TRP A N 1
ATOM 2023 C CA . TRP A 1 240 ? -3.116 -1.175 3.475 1.00 89.19 240 TRP A CA 1
ATOM 2024 C C . TRP A 1 240 ? -4.523 -0.593 3.382 1.00 89.19 240 TRP A C 1
ATOM 2026 O O . TRP A 1 240 ? -5.008 -0.218 2.310 1.00 89.19 240 TRP A O 1
ATOM 2036 N N . VAL A 1 241 ? -5.141 -0.447 4.548 1.00 89.00 241 VAL A N 1
ATOM 2037 C CA . VAL A 1 241 ? -6.398 0.257 4.777 1.00 89.00 241 VAL A CA 1
ATOM 2038 C C . VAL A 1 241 ? -6.092 1.568 5.490 1.00 89.00 241 VAL A C 1
ATOM 2040 O O . VAL A 1 241 ? -5.354 1.586 6.469 1.00 89.00 241 VAL A O 1
ATOM 2043 N N . TRP A 1 242 ? -6.657 2.669 5.007 1.00 88.94 242 TRP A N 1
ATOM 2044 C CA . TRP A 1 242 ? -6.371 4.018 5.483 1.00 88.94 242 TRP A CA 1
ATOM 2045 C C . TRP A 1 242 ? -7.618 4.668 6.065 1.00 88.94 242 TRP A C 1
ATOM 2047 O O . TRP A 1 242 ? -8.642 4.776 5.389 1.00 88.94 242 TRP A O 1
ATOM 2057 N N . LYS A 1 243 ? -7.515 5.165 7.296 1.00 85.56 243 LYS A N 1
ATOM 2058 C CA . LYS A 1 243 ? -8.505 6.047 7.914 1.00 85.56 243 LYS A CA 1
ATOM 2059 C C . LYS A 1 243 ? -8.027 7.486 7.754 1.00 85.56 243 LYS A C 1
ATOM 2061 O O . LYS A 1 243 ? -6.937 7.848 8.200 1.00 85.56 243 LYS A O 1
ATOM 2066 N N . ARG A 1 244 ? -8.825 8.300 7.060 1.00 85.50 244 ARG A N 1
ATOM 2067 C CA . ARG A 1 244 ? -8.538 9.729 6.893 1.00 85.50 244 ARG A CA 1
ATOM 2068 C C . ARG A 1 244 ? -8.928 10.485 8.162 1.00 85.50 244 ARG A C 1
ATOM 2070 O O . ARG A 1 244 ? -10.084 10.420 8.578 1.00 85.50 244 ARG A O 1
ATOM 2077 N N . MET A 1 245 ? -7.977 11.227 8.713 1.00 82.44 245 MET A N 1
ATOM 2078 C CA . MET A 1 245 ? -8.153 12.057 9.903 1.00 82.44 245 MET A CA 1
ATOM 2079 C C . MET A 1 245 ? -8.666 13.465 9.533 1.00 82.44 245 MET A C 1
ATOM 2081 O O . MET A 1 245 ? -8.575 13.860 8.361 1.00 82.44 245 MET A O 1
ATOM 2085 N N . PRO A 1 246 ? -9.214 14.225 10.503 1.00 77.88 246 PRO A N 1
ATOM 2086 C CA . PRO A 1 246 ? -9.577 15.630 10.315 1.00 77.88 246 PRO A CA 1
ATOM 2087 C C . PRO A 1 246 ? -8.405 16.482 9.784 1.00 77.88 246 PRO A C 1
ATOM 2089 O O . PRO A 1 246 ? -7.245 16.123 10.004 1.00 77.88 246 PRO A O 1
ATOM 2092 N N . PRO A 1 247 ? -8.675 17.610 9.099 1.00 83.62 247 PRO A N 1
ATOM 2093 C CA . PRO A 1 247 ? -7.644 18.585 8.745 1.00 83.62 247 PRO A CA 1
ATOM 2094 C C . PRO A 1 247 ? -6.919 19.132 9.986 1.00 83.62 247 PRO A C 1
ATOM 2096 O O . PRO A 1 247 ? -7.552 19.461 10.990 1.00 83.62 247 PRO A O 1
ATOM 2099 N N . ILE A 1 248 ? -5.593 19.248 9.900 1.00 85.69 248 ILE A N 1
ATOM 2100 C CA . ILE A 1 248 ? -4.713 19.749 10.965 1.00 85.69 248 ILE A CA 1
ATOM 2101 C C . ILE A 1 248 ? -3.966 20.979 10.447 1.00 85.69 248 ILE A C 1
ATOM 2103 O O . ILE A 1 248 ? -3.437 20.949 9.342 1.00 85.69 248 ILE A O 1
ATOM 2107 N N . ASP A 1 249 ? -3.912 22.063 11.216 1.00 86.06 249 ASP A N 1
ATOM 2108 C CA . ASP A 1 249 ? -3.419 23.352 10.706 1.00 86.06 249 ASP A CA 1
ATOM 2109 C C . ASP A 1 249 ? -1.888 23.427 10.708 1.00 86.06 249 ASP A C 1
ATOM 2111 O O . ASP A 1 249 ? -1.279 23.966 9.782 1.00 86.06 249 ASP A O 1
ATOM 2115 N N . THR A 1 250 ? -1.254 22.851 11.730 1.00 89.56 250 THR A N 1
ATOM 2116 C CA . THR A 1 250 ? 0.189 22.969 11.955 1.00 89.56 250 THR A CA 1
ATOM 2117 C C . THR A 1 250 ? 0.910 21.639 11.754 1.00 89.56 250 THR A C 1
ATOM 2119 O O . THR A 1 250 ? 0.332 20.563 11.901 1.00 89.56 250 THR A O 1
ATOM 2122 N N . LEU A 1 251 ? 2.195 21.712 11.397 1.00 92.12 251 LEU A N 1
ATOM 2123 C CA . LEU A 1 251 ? 3.045 20.521 11.320 1.00 92.12 251 LEU A CA 1
ATOM 2124 C C . LEU A 1 251 ? 3.344 19.961 12.718 1.00 92.12 251 LEU A C 1
ATOM 2126 O O . LEU A 1 251 ? 3.437 18.747 12.875 1.00 92.12 251 LEU A O 1
ATOM 2130 N N . ASP A 1 252 ? 3.444 20.830 13.724 1.00 91.81 252 ASP A N 1
ATOM 2131 C CA . ASP A 1 252 ? 3.719 20.436 15.106 1.00 91.81 252 ASP A CA 1
ATOM 2132 C C . ASP A 1 252 ? 2.598 19.551 15.661 1.00 91.81 252 ASP A C 1
ATOM 2134 O O . ASP A 1 252 ? 2.874 18.497 16.232 1.00 91.81 252 ASP A O 1
ATOM 2138 N N . ASP A 1 253 ? 1.333 19.895 15.391 1.00 89.75 253 ASP A N 1
ATOM 2139 C CA . ASP A 1 253 ? 0.182 19.056 15.749 1.00 89.75 253 ASP A CA 1
ATOM 2140 C C . ASP A 1 253 ? 0.210 17.692 15.034 1.00 89.75 253 ASP A C 1
ATOM 2142 O O . ASP A 1 253 ? -0.182 16.672 15.605 1.00 89.75 253 ASP A O 1
ATOM 2146 N N . VAL A 1 254 ? 0.682 17.646 13.781 1.00 92.31 254 VAL A N 1
ATOM 2147 C CA . VAL A 1 254 ? 0.821 16.394 13.015 1.00 92.31 254 VAL A CA 1
ATOM 2148 C C . VAL A 1 254 ? 1.891 15.494 13.627 1.00 92.31 254 VAL A C 1
ATOM 2150 O O . VAL A 1 254 ? 1.657 14.294 13.790 1.00 92.31 254 VAL A O 1
ATOM 2153 N N . GLU A 1 255 ? 3.059 16.042 13.964 1.00 94.44 255 GLU A N 1
ATOM 2154 C CA . GLU A 1 255 ? 4.143 15.268 14.578 1.00 94.44 255 GLU A CA 1
ATOM 2155 C C . GLU A 1 255 ? 3.799 14.867 16.024 1.00 94.44 255 GLU A C 1
ATOM 2157 O O . GLU A 1 255 ? 4.107 13.744 16.430 1.00 94.44 255 GLU A O 1
ATOM 2162 N N . ALA A 1 256 ? 3.071 15.704 16.772 1.00 91.06 256 ALA A N 1
ATOM 2163 C CA . ALA A 1 256 ? 2.520 15.339 18.076 1.00 91.06 256 ALA A CA 1
ATOM 2164 C C . ALA A 1 256 ? 1.536 14.162 17.961 1.00 91.06 256 ALA A C 1
ATOM 2166 O O . ALA A 1 256 ? 1.692 13.159 18.659 1.00 91.06 256 ALA A O 1
ATOM 2167 N N . LEU A 1 257 ? 0.579 14.216 17.025 1.00 89.12 257 LEU A N 1
ATOM 2168 C CA . LEU A 1 257 ? -0.355 13.112 16.781 1.00 89.12 257 LEU A CA 1
ATOM 2169 C C . LEU A 1 257 ? 0.373 11.827 16.364 1.00 89.12 257 LEU A C 1
ATOM 2171 O O . LEU A 1 257 ? 0.030 10.743 16.829 1.00 89.12 257 LEU A O 1
ATOM 2175 N N . LYS A 1 258 ? 1.391 11.935 15.507 1.00 94.94 258 LYS A N 1
ATOM 2176 C CA . LYS A 1 258 ? 2.219 10.799 15.083 1.00 94.94 258 LYS A CA 1
ATOM 2177 C C . LYS A 1 258 ? 2.933 10.146 16.263 1.00 94.94 258 LYS A C 1
ATOM 2179 O O . LYS A 1 258 ? 2.963 8.919 16.344 1.00 94.94 258 LYS A O 1
ATOM 2184 N N . LYS A 1 259 ? 3.485 10.949 17.178 1.00 95.06 259 LYS A N 1
ATOM 2185 C CA . LYS A 1 259 ? 4.110 10.460 18.412 1.00 95.06 259 LYS A CA 1
ATOM 2186 C C . LYS A 1 259 ? 3.100 9.684 19.260 1.00 95.06 259 LYS A C 1
ATOM 2188 O O . LYS A 1 259 ? 3.342 8.517 19.549 1.00 95.06 259 LYS A O 1
ATOM 2193 N N . VAL A 1 260 ? 1.949 10.287 19.559 1.00 93.00 260 VAL A N 1
ATOM 2194 C CA . VAL A 1 260 ? 0.874 9.674 20.365 1.00 93.00 260 VAL A CA 1
ATOM 2195 C C . VAL A 1 260 ? 0.350 8.382 19.716 1.00 93.00 260 VAL A C 1
ATOM 2197 O O . VAL A 1 260 ? 0.165 7.373 20.393 1.00 93.00 260 VAL A O 1
ATOM 2200 N N . TYR A 1 261 ? 0.183 8.368 18.390 1.00 92.88 261 TYR A N 1
ATOM 2201 C CA . TYR A 1 261 ? -0.234 7.189 17.621 1.00 92.88 261 TYR A CA 1
ATOM 2202 C C . TYR A 1 261 ? 0.757 6.021 17.749 1.00 92.88 261 TYR A C 1
ATOM 2204 O O . TYR A 1 261 ? 0.359 4.879 17.985 1.00 92.88 261 TYR A O 1
ATOM 2212 N N . HIS A 1 262 ? 2.059 6.299 17.631 1.00 95.44 262 HIS A N 1
ATOM 2213 C CA . HIS A 1 262 ? 3.094 5.279 17.793 1.00 95.44 262 HIS A CA 1
ATOM 2214 C C . HIS A 1 262 ? 3.233 4.807 19.244 1.00 95.44 262 HIS A C 1
ATOM 2216 O O . HIS A 1 262 ? 3.342 3.603 19.476 1.00 95.44 262 HIS A O 1
ATOM 2222 N N . GLU A 1 263 ? 3.192 5.719 20.214 1.00 96.19 263 GLU A N 1
ATOM 2223 C CA . GLU A 1 263 ? 3.275 5.382 21.638 1.00 96.19 263 GLU A CA 1
ATOM 2224 C C . GLU A 1 263 ? 2.112 4.493 22.081 1.00 96.19 263 GLU A C 1
ATOM 2226 O O . GLU A 1 263 ? 2.341 3.483 22.744 1.00 96.19 26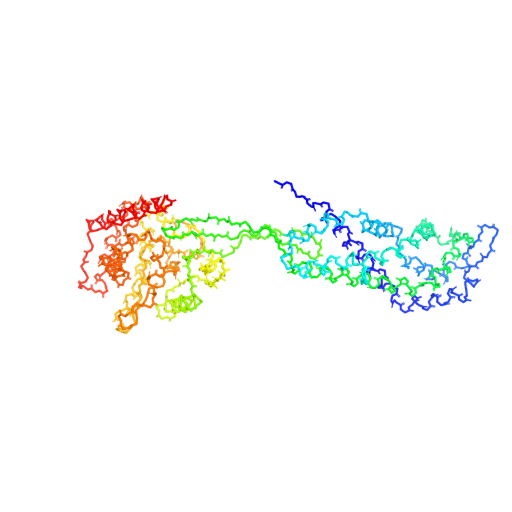3 GLU A O 1
ATOM 2231 N N . TYR A 1 264 ? 0.884 4.792 21.652 1.00 95.50 264 TYR A N 1
ATOM 2232 C CA . TYR A 1 264 ? -0.286 3.974 21.973 1.00 95.50 264 TYR A CA 1
ATOM 2233 C C . TYR A 1 264 ? -0.142 2.530 21.471 1.00 95.50 264 TYR A C 1
ATOM 2235 O O . TYR A 1 264 ? -0.360 1.581 22.228 1.00 95.50 264 TYR A O 1
ATOM 2243 N N . ARG A 1 265 ? 0.323 2.341 20.226 1.00 95.75 265 ARG A N 1
ATOM 2244 C CA . ARG A 1 265 ? 0.641 1.009 19.685 1.00 95.75 265 ARG A CA 1
ATOM 2245 C C . ARG A 1 265 ? 1.678 0.284 20.541 1.00 95.75 265 ARG A C 1
ATOM 2247 O O . ARG A 1 265 ? 1.531 -0.908 20.817 1.00 95.75 265 ARG A O 1
ATOM 2254 N N . GLU A 1 266 ? 2.752 0.971 20.905 1.00 96.50 266 GLU A N 1
ATOM 2255 C CA . GLU A 1 266 ? 3.842 0.394 21.694 1.00 96.50 266 GLU A CA 1
ATOM 2256 C C . GLU A 1 266 ? 3.364 -0.013 23.091 1.00 96.50 266 GLU A C 1
ATOM 2258 O O . GLU A 1 266 ? 3.703 -1.098 23.559 1.00 96.50 266 GLU A O 1
ATOM 2263 N N . ILE A 1 267 ? 2.514 0.796 23.727 1.00 96.44 267 ILE A N 1
ATOM 2264 C CA . ILE A 1 267 ? 1.899 0.464 25.014 1.00 96.44 267 ILE A CA 1
ATOM 2265 C C . ILE A 1 267 ? 1.014 -0.785 24.883 1.00 96.44 267 ILE A C 1
ATOM 2267 O O . ILE A 1 267 ? 1.230 -1.753 25.614 1.00 96.44 267 ILE A O 1
ATOM 2271 N N . LEU A 1 268 ? 0.081 -0.810 23.923 1.00 97.06 268 LEU A N 1
ATOM 2272 C CA . LEU A 1 268 ? -0.805 -1.961 23.699 1.00 97.06 268 LEU A CA 1
ATOM 2273 C C . LEU A 1 268 ? -0.013 -3.254 23.456 1.00 97.06 268 LEU A C 1
ATOM 2275 O O . LEU A 1 268 ? -0.266 -4.272 24.095 1.00 97.06 268 LEU A O 1
ATOM 2279 N N . THR A 1 269 ? 0.980 -3.209 22.567 1.00 96.81 269 THR A N 1
ATOM 2280 C CA . THR A 1 269 ? 1.695 -4.415 22.125 1.00 96.81 269 THR A CA 1
ATOM 2281 C C . THR A 1 269 ? 2.780 -4.875 23.088 1.00 96.81 269 THR A C 1
ATOM 2283 O O . THR A 1 269 ? 2.875 -6.068 23.359 1.00 96.81 269 THR A O 1
ATOM 2286 N N . LYS A 1 270 ? 3.608 -3.958 23.601 1.00 96.50 270 LYS A N 1
ATOM 2287 C CA . LYS A 1 270 ? 4.793 -4.314 24.397 1.00 96.50 270 LYS A CA 1
ATOM 2288 C C . LYS A 1 270 ? 4.549 -4.292 25.897 1.00 96.50 270 LYS A C 1
ATOM 2290 O O . LYS A 1 270 ? 5.223 -5.032 26.604 1.00 96.50 270 LYS A O 1
ATOM 2295 N N . LYS A 1 271 ? 3.636 -3.445 26.389 1.00 95.38 271 LYS A N 1
ATOM 2296 C CA . LYS A 1 271 ? 3.339 -3.356 27.829 1.00 95.38 271 LYS A CA 1
ATOM 2297 C C . LYS A 1 271 ? 2.133 -4.203 28.224 1.00 95.38 271 LYS A C 1
ATOM 2299 O O . LYS A 1 271 ? 2.209 -4.920 29.211 1.00 95.38 271 LYS A O 1
ATOM 2304 N N . ILE A 1 272 ? 1.045 -4.138 27.453 1.00 96.62 272 ILE A N 1
ATOM 2305 C CA . ILE A 1 272 ? -0.203 -4.854 27.775 1.00 96.62 272 ILE A CA 1
ATOM 2306 C C . ILE A 1 272 ? -0.223 -6.261 27.159 1.00 96.62 272 ILE A C 1
ATOM 2308 O O . ILE A 1 272 ? -0.760 -7.196 27.751 1.00 96.62 272 ILE A O 1
ATOM 2312 N N . GLY A 1 273 ? 0.382 -6.434 25.980 1.00 96.75 273 GLY A N 1
ATOM 2313 C CA . GLY A 1 273 ? 0.388 -7.711 25.260 1.00 96.75 273 GLY A CA 1
ATOM 2314 C C . GLY A 1 273 ? -0.865 -7.950 24.410 1.00 96.75 273 GLY A C 1
ATOM 2315 O O . GLY A 1 273 ? -1.212 -9.105 24.152 1.00 96.75 273 GLY A O 1
ATOM 2316 N N . ILE A 1 274 ? -1.537 -6.877 23.977 1.00 97.19 274 ILE A N 1
ATOM 2317 C CA . ILE A 1 274 ? -2.633 -6.915 22.999 1.00 97.19 274 ILE A CA 1
ATOM 2318 C C . ILE A 1 274 ? -2.039 -6.823 21.593 1.00 97.19 274 ILE A C 1
ATOM 2320 O O . ILE A 1 274 ? -1.287 -5.898 21.275 1.00 97.19 274 ILE A O 1
ATOM 2324 N N . GLN A 1 275 ? -2.384 -7.778 20.729 1.00 97.31 275 GLN A N 1
ATOM 2325 C CA . GLN A 1 275 ? -1.930 -7.766 19.341 1.00 97.31 275 GLN A CA 1
ATOM 2326 C C . GLN A 1 275 ? -2.693 -6.710 18.539 1.00 97.31 275 GLN A C 1
ATOM 2328 O O . GLN A 1 275 ? -3.914 -6.612 18.627 1.00 97.31 275 GLN A O 1
ATOM 2333 N N . VAL A 1 276 ? -1.977 -5.957 17.707 1.00 96.31 276 VAL A N 1
ATOM 2334 C CA . VAL A 1 276 ? -2.557 -5.008 16.745 1.00 96.31 276 VAL A CA 1
ATOM 2335 C C . VAL A 1 276 ? -1.882 -5.209 15.388 1.00 96.31 276 VAL A C 1
ATOM 2337 O O . VAL A 1 276 ? -0.707 -5.602 15.360 1.00 96.31 276 VAL A O 1
ATOM 2340 N N . PRO A 1 277 ? -2.555 -4.950 14.253 1.00 95.12 277 PRO A N 1
ATOM 2341 C CA . PRO A 1 277 ? -1.921 -5.111 12.953 1.00 95.12 277 PRO A CA 1
ATOM 2342 C C . PRO A 1 277 ? -0.759 -4.133 12.768 1.00 95.12 277 PRO A C 1
ATOM 2344 O O . PRO A 1 277 ? -0.596 -3.154 13.502 1.00 95.12 277 PRO A O 1
ATOM 2347 N N . GLU A 1 278 ? 0.046 -4.372 11.736 1.00 94.25 278 GLU A N 1
ATOM 2348 C CA . GLU A 1 278 ? 1.033 -3.385 11.305 1.00 94.25 278 GLU A CA 1
ATOM 2349 C C . GLU A 1 278 ? 0.347 -2.060 10.948 1.00 94.25 278 GLU A C 1
ATOM 2351 O O . GLU A 1 278 ? -0.747 -2.041 10.378 1.00 94.25 278 GLU A O 1
ATOM 2356 N N . GLN A 1 279 ? 1.009 -0.953 11.279 1.00 93.94 279 GLN A N 1
ATOM 2357 C CA . GLN A 1 279 ? 0.466 0.394 11.148 1.00 93.94 279 GLN A CA 1
ATOM 2358 C C . GLN A 1 279 ? 1.420 1.305 10.382 1.00 93.94 279 GLN A C 1
ATOM 2360 O O . GLN A 1 279 ? 2.639 1.136 10.418 1.00 93.94 279 GLN A O 1
ATOM 2365 N N . GLN A 1 280 ? 0.859 2.304 9.708 1.00 93.62 280 GLN A N 1
ATOM 2366 C CA . GLN A 1 280 ? 1.594 3.365 9.034 1.00 93.62 280 GLN A CA 1
ATOM 2367 C C . GLN A 1 280 ? 0.976 4.722 9.344 1.00 93.62 280 GLN A C 1
ATOM 2369 O O . GLN A 1 280 ? -0.231 4.859 9.479 1.00 93.62 280 GLN A O 1
ATOM 2374 N N . PHE A 1 281 ? 1.816 5.749 9.384 1.00 93.88 281 PHE A N 1
ATOM 2375 C CA . PHE A 1 281 ? 1.377 7.132 9.508 1.00 93.88 281 PHE A CA 1
ATOM 2376 C C . PHE A 1 281 ? 1.848 7.909 8.282 1.00 93.88 281 PHE A C 1
ATOM 2378 O O . PHE A 1 281 ? 3.039 7.894 7.944 1.00 93.88 281 PHE A O 1
ATOM 2385 N N . ARG A 1 282 ? 0.917 8.546 7.571 1.00 93.81 282 ARG A N 1
ATOM 2386 C CA . ARG A 1 282 ? 1.208 9.376 6.395 1.00 93.81 282 ARG A CA 1
ATOM 2387 C C . ARG A 1 282 ? 0.458 10.688 6.499 1.00 93.81 282 ARG A C 1
ATOM 2389 O O . ARG A 1 282 ? -0.658 10.722 7.003 1.00 93.81 282 ARG A O 1
ATOM 2396 N N . TYR A 1 283 ? 1.048 11.758 5.991 1.00 93.50 283 TYR A N 1
ATOM 2397 C CA . TYR A 1 283 ? 0.383 13.048 5.914 1.00 93.50 283 TYR A CA 1
ATOM 2398 C C . TYR A 1 283 ? 0.778 13.796 4.650 1.00 93.50 283 TYR A C 1
ATOM 2400 O O . TYR A 1 283 ? 1.854 13.583 4.093 1.00 93.50 283 TYR A O 1
ATOM 2408 N N . PHE A 1 284 ? -0.113 14.678 4.210 1.00 90.81 284 PHE A N 1
ATOM 2409 C CA . PHE A 1 284 ? 0.083 15.512 3.032 1.00 90.81 284 PHE A CA 1
ATOM 2410 C C . PHE A 1 284 ? -0.404 16.924 3.328 1.00 90.81 284 PHE A C 1
ATOM 2412 O O . PHE A 1 284 ? -1.469 17.098 3.922 1.00 90.81 284 PHE A O 1
ATOM 2419 N N . LYS A 1 285 ? 0.362 17.925 2.894 1.00 90.75 285 LYS A N 1
ATOM 2420 C CA . LYS A 1 285 ? -0.044 19.329 2.964 1.00 90.75 285 LYS A CA 1
ATOM 2421 C C . LYS A 1 285 ? -0.844 19.691 1.715 1.00 90.75 285 LYS A C 1
ATOM 2423 O O . LYS A 1 285 ? -0.380 19.450 0.604 1.00 90.75 285 LYS A O 1
ATOM 2428 N N . SER A 1 286 ? -2.024 20.273 1.896 1.00 81.44 286 SER A N 1
ATOM 2429 C CA . SER A 1 286 ? -2.882 20.757 0.812 1.00 81.44 286 SER A CA 1
ATOM 2430 C C . SER A 1 286 ? -3.709 21.941 1.303 1.00 81.44 286 SER A C 1
ATOM 2432 O O . SER A 1 286 ? -4.255 21.890 2.397 1.00 81.44 286 SER A O 1
ATOM 2434 N N . ASN A 1 287 ? -3.831 22.992 0.489 1.00 81.44 287 ASN A N 1
ATOM 2435 C CA . ASN A 1 287 ? -4.679 24.163 0.766 1.00 81.44 287 ASN A CA 1
ATOM 2436 C C . ASN A 1 287 ? -4.429 24.843 2.131 1.00 81.44 287 ASN A C 1
ATOM 2438 O O . ASN A 1 287 ? -5.338 25.411 2.718 1.00 81.44 287 ASN A O 1
ATOM 2442 N N . GLY A 1 288 ? -3.194 24.801 2.638 1.00 85.44 288 GLY A N 1
ATOM 2443 C CA . GLY A 1 288 ? -2.825 25.443 3.907 1.00 85.44 288 GLY A CA 1
ATOM 2444 C C . GLY A 1 288 ? -2.973 24.565 5.152 1.00 85.44 288 GLY A C 1
ATOM 2445 O O . GLY A 1 288 ? -2.448 24.945 6.189 1.00 85.44 288 GLY A O 1
ATOM 2446 N N . TRP A 1 289 ? -3.566 23.372 5.043 1.00 87.62 289 TRP A N 1
ATOM 2447 C CA . TRP A 1 289 ? -3.676 22.399 6.135 1.00 87.62 289 TRP A CA 1
ATOM 2448 C C . TRP A 1 289 ? -3.007 21.064 5.783 1.00 87.62 289 TRP A C 1
ATOM 2450 O O . TRP A 1 289 ? -2.674 20.765 4.633 1.00 87.62 289 TRP A O 1
ATOM 2460 N N . TYR A 1 290 ? -2.818 20.227 6.792 1.00 90.81 290 TYR A N 1
ATOM 2461 C CA . TYR A 1 290 ? -2.335 18.860 6.693 1.00 90.81 290 TYR A CA 1
ATOM 2462 C C . TYR A 1 290 ? -3.509 17.888 6.777 1.00 90.81 290 TYR A C 1
ATOM 2464 O O . TYR A 1 290 ? -4.402 18.022 7.607 1.00 90.81 290 TYR A O 1
ATOM 2472 N N . THR A 1 291 ? -3.515 16.881 5.908 1.00 89.50 291 THR A N 1
ATOM 2473 C CA . THR A 1 291 ? -4.408 15.725 6.033 1.00 89.50 291 THR A CA 1
ATOM 2474 C C . THR A 1 291 ? -3.584 14.521 6.448 1.00 89.50 291 THR A C 1
ATOM 2476 O O . THR A 1 291 ? -2.669 14.127 5.722 1.00 89.50 291 THR A O 1
ATOM 2479 N N . VAL A 1 292 ? -3.924 13.935 7.594 1.00 90.12 292 VAL A N 1
ATOM 2480 C CA . VAL A 1 292 ? -3.297 12.715 8.110 1.00 90.12 292 VAL A CA 1
ATOM 2481 C C . VAL A 1 292 ? -4.094 11.485 7.669 1.00 90.12 292 VAL A C 1
ATOM 2483 O O . VAL A 1 292 ? -5.326 11.491 7.633 1.00 90.12 292 VAL A O 1
ATOM 2486 N N . TYR A 1 293 ? -3.373 10.417 7.35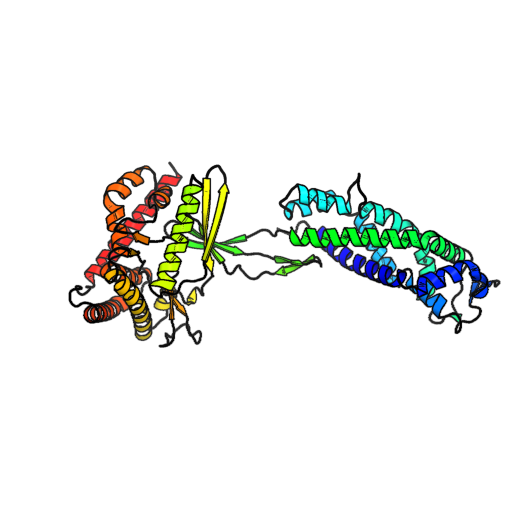2 1.00 90.81 293 TYR A N 1
ATOM 2487 C CA . TYR A 1 293 ? -3.888 9.092 7.050 1.00 90.81 293 TYR A CA 1
ATOM 2488 C C . TYR A 1 293 ? -3.242 8.086 8.008 1.00 90.81 293 TYR A C 1
ATOM 2490 O O . TYR A 1 293 ? -2.035 7.832 7.936 1.00 90.81 293 TYR A O 1
ATOM 2498 N N . ALA A 1 294 ? -4.061 7.514 8.891 1.00 90.44 294 ALA A N 1
ATOM 2499 C CA . ALA A 1 294 ? -3.679 6.397 9.747 1.00 90.44 294 ALA A CA 1
ATOM 2500 C C . ALA A 1 294 ? -3.895 5.097 8.963 1.00 90.44 294 ALA A C 1
ATOM 2502 O O . ALA A 1 294 ? -5.020 4.755 8.596 1.00 90.44 294 ALA A O 1
ATOM 2503 N N . GLY A 1 295 ? -2.800 4.428 8.627 1.00 91.88 295 GLY A N 1
ATOM 2504 C CA . GLY A 1 295 ? -2.768 3.202 7.846 1.00 91.88 295 GLY A CA 1
ATOM 2505 C C . GLY A 1 295 ? -2.679 1.980 8.737 1.00 91.88 295 GLY A C 1
ATOM 2506 O O . GLY A 1 295 ? -1.939 1.973 9.715 1.00 91.88 295 GLY A O 1
ATOM 2507 N N . GLN A 1 296 ? -3.381 0.925 8.357 1.00 92.62 296 GLN A N 1
ATOM 2508 C CA . GLN A 1 296 ? -3.332 -0.371 9.009 1.00 92.62 296 GLN A CA 1
ATOM 2509 C C . GLN A 1 296 ? -3.292 -1.477 7.959 1.00 92.62 296 GLN A C 1
ATOM 2511 O O . GLN A 1 296 ? -3.952 -1.378 6.922 1.00 92.62 296 GLN A O 1
ATOM 2516 N N . LYS A 1 297 ? -2.552 -2.550 8.230 1.00 92.81 297 LYS A N 1
ATOM 2517 C CA . LYS A 1 297 ? -2.588 -3.750 7.397 1.00 92.81 297 LYS A CA 1
ATOM 2518 C C . LYS A 1 297 ? -3.998 -4.348 7.377 1.00 92.81 297 LYS A C 1
ATOM 2520 O O . LYS A 1 297 ? -4.677 -4.429 8.403 1.00 92.81 297 LYS A O 1
ATOM 2525 N N . LYS A 1 298 ? -4.449 -4.734 6.188 1.00 90.06 298 LYS A N 1
ATOM 2526 C CA . LYS A 1 298 ? -5.773 -5.286 5.929 1.00 90.06 298 LYS A CA 1
ATOM 2527 C C . LYS A 1 298 ? -5.923 -6.603 6.684 1.00 90.06 298 LYS A C 1
ATOM 2529 O O . LYS A 1 298 ? -5.080 -7.490 6.591 1.00 90.06 298 LYS A O 1
ATOM 2534 N N . VAL A 1 299 ? -7.027 -6.716 7.408 1.00 91.50 299 VAL A N 1
ATOM 2535 C CA . VAL A 1 299 ? -7.457 -7.942 8.085 1.00 91.50 299 VAL A CA 1
ATOM 2536 C C . VAL A 1 299 ? -8.528 -8.646 7.256 1.00 91.50 299 VAL A C 1
ATOM 2538 O O . VAL A 1 299 ? -9.149 -8.027 6.386 1.00 91.50 299 VAL A O 1
ATOM 2541 N N . ASN A 1 300 ? -8.769 -9.933 7.515 1.00 90.62 300 ASN A N 1
ATOM 2542 C CA . ASN A 1 300 ? -9.881 -10.636 6.883 1.00 90.62 300 ASN A CA 1
ATOM 2543 C C . ASN A 1 300 ? -11.217 -10.084 7.431 1.00 90.62 300 ASN A C 1
ATOM 2545 O O . ASN A 1 300 ? -11.516 -10.309 8.604 1.00 90.62 300 ASN A O 1
ATOM 2549 N N . PRO A 1 301 ? -12.050 -9.408 6.613 1.00 89.00 301 PRO A N 1
ATOM 2550 C CA . PRO A 1 301 ? -13.300 -8.805 7.082 1.00 89.00 301 PRO A CA 1
ATOM 2551 C C . PRO A 1 301 ? -14.317 -9.837 7.590 1.00 89.00 301 PRO A C 1
ATOM 2553 O O . PRO A 1 301 ? -15.189 -9.506 8.394 1.00 89.00 301 PRO A O 1
ATOM 2556 N N . GLN A 1 302 ? -14.211 -11.096 7.151 1.00 91.38 302 GLN A N 1
ATOM 2557 C CA . GLN A 1 302 ? -15.071 -12.173 7.640 1.00 91.38 302 GLN A CA 1
ATOM 2558 C C . GLN A 1 302 ? -14.731 -12.571 9.078 1.00 91.38 302 GLN A C 1
ATOM 2560 O O . GLN A 1 302 ? -15.612 -13.066 9.773 1.00 91.38 302 GLN A O 1
ATOM 2565 N N . MET A 1 303 ? -13.504 -12.310 9.532 1.00 94.44 303 MET A N 1
ATOM 2566 C CA . MET A 1 303 ? -13.019 -12.656 10.872 1.00 94.44 303 MET A CA 1
ATOM 2567 C C . MET A 1 303 ? -13.173 -11.520 11.888 1.00 94.44 303 MET A C 1
ATOM 2569 O O . MET A 1 303 ? -12.757 -11.661 13.035 1.00 94.44 303 MET A O 1
ATOM 2573 N N . VAL A 1 304 ? -13.749 -10.386 11.485 1.00 94.56 304 VAL A N 1
ATOM 2574 C CA . VAL A 1 304 ? -14.072 -9.284 12.400 1.00 94.56 304 VAL A CA 1
ATOM 2575 C C . VAL A 1 304 ? -15.238 -9.709 13.293 1.00 94.56 304 VAL A C 1
ATOM 2577 O O . VAL A 1 304 ? -16.183 -10.341 12.816 1.00 94.56 304 VAL A O 1
ATOM 2580 N N . GLY A 1 305 ? -15.190 -9.369 14.580 1.00 94.12 305 GLY A N 1
ATOM 2581 C CA . GLY A 1 305 ? -16.118 -9.864 15.591 1.00 94.12 305 GLY A CA 1
ATOM 2582 C C . GLY A 1 305 ? -17.582 -9.609 15.246 1.00 94.12 305 GLY A C 1
ATOM 2583 O O . GLY A 1 305 ? -18.387 -10.527 15.358 1.00 94.12 305 GLY A O 1
ATOM 2584 N N . ASN A 1 306 ? -17.925 -8.433 14.710 1.00 92.19 306 ASN A N 1
ATOM 2585 C CA . ASN A 1 306 ? -19.293 -8.119 14.280 1.00 92.19 306 ASN A CA 1
ATOM 2586 C C . ASN A 1 306 ? -19.784 -9.017 13.119 1.00 92.19 306 ASN A C 1
ATOM 2588 O O . ASN A 1 306 ? -20.945 -9.425 13.071 1.00 92.19 306 ASN A O 1
ATOM 2592 N N . SER A 1 307 ? -18.886 -9.381 12.198 1.00 93.69 307 SER A N 1
ATOM 2593 C CA . SER A 1 307 ? -19.159 -10.349 11.132 1.00 93.69 307 SER A CA 1
ATOM 2594 C C . SER A 1 307 ? -19.305 -11.768 11.685 1.00 93.69 307 SER A C 1
ATOM 2596 O O . SER A 1 307 ? -20.176 -12.510 11.229 1.00 93.69 307 SER A O 1
ATOM 2598 N N . LEU A 1 308 ? -18.458 -12.156 12.643 1.00 94.25 308 LEU A N 1
ATOM 2599 C CA . LEU A 1 308 ? -18.466 -13.484 13.258 1.00 94.25 308 LEU A CA 1
ATOM 2600 C C . LEU A 1 308 ? -19.730 -13.717 14.079 1.00 94.25 308 LEU A C 1
ATOM 2602 O O . LEU A 1 308 ? -20.425 -14.702 13.840 1.00 94.25 308 LEU A O 1
ATOM 2606 N N . VAL A 1 309 ? -20.088 -12.804 14.986 1.00 94.25 309 VAL A N 1
ATOM 2607 C CA . VAL A 1 309 ? -21.253 -12.994 15.866 1.00 94.25 309 VAL A CA 1
ATOM 2608 C C . VAL A 1 309 ? -22.563 -13.116 15.114 1.00 94.25 309 VAL A C 1
ATOM 2610 O O . VAL A 1 309 ? -23.491 -13.699 15.643 1.00 94.25 309 VAL A O 1
ATOM 2613 N N . LYS A 1 310 ? -22.674 -12.648 13.870 1.00 93.56 310 LYS A N 1
ATOM 2614 C CA . LYS A 1 310 ? -23.870 -12.895 13.049 1.00 93.56 310 LYS A CA 1
ATOM 2615 C C . LYS A 1 310 ? -24.019 -14.343 12.587 1.00 93.56 310 LYS A C 1
ATOM 2617 O O . LYS A 1 310 ? -25.123 -14.746 12.242 1.00 93.56 310 LYS A O 1
ATOM 2622 N N . ARG A 1 311 ? -22.921 -15.097 12.525 1.00 92.25 311 ARG A N 1
ATOM 2623 C CA . ARG A 1 311 ? -22.876 -16.456 11.963 1.00 92.25 311 ARG A CA 1
ATOM 2624 C C . ARG A 1 311 ? -22.648 -17.533 13.011 1.00 92.25 311 ARG A C 1
ATOM 2626 O O . ARG A 1 311 ? -23.123 -18.647 12.831 1.00 92.25 311 ARG A O 1
ATOM 2633 N N . LEU A 1 312 ? -21.901 -17.214 14.066 1.00 95.38 312 LEU A N 1
ATOM 2634 C CA . LEU A 1 312 ? -21.605 -18.159 15.135 1.00 95.38 312 LEU A CA 1
ATOM 2635 C C . LEU A 1 312 ? -22.889 -18.577 15.862 1.00 95.38 312 LEU A C 1
ATOM 2637 O O . LEU A 1 312 ? -23.777 -17.755 16.121 1.00 95.38 312 LEU A O 1
ATOM 2641 N N . ASP A 1 313 ? -22.948 -19.857 16.227 1.00 95.75 313 ASP A N 1
ATOM 2642 C CA . ASP A 1 313 ? -23.910 -20.336 17.212 1.00 95.75 313 ASP A CA 1
ATOM 2643 C C . ASP A 1 313 ? -23.619 -19.726 18.597 1.00 95.75 313 ASP A C 1
ATOM 2645 O O . ASP A 1 313 ? -22.580 -19.098 18.824 1.00 95.75 313 ASP A O 1
ATOM 2649 N N . GLU A 1 314 ? -24.553 -19.888 19.535 1.00 96.62 314 GLU A N 1
ATOM 2650 C CA . GLU A 1 314 ? -24.421 -19.322 20.882 1.00 96.62 314 GLU A CA 1
ATOM 2651 C C . GLU A 1 314 ? -23.131 -19.777 21.575 1.00 96.62 314 GLU A C 1
ATOM 2653 O O . GLU A 1 314 ? -22.400 -18.958 22.132 1.00 96.62 314 GLU A O 1
ATOM 2658 N N . LYS A 1 315 ? -22.801 -21.070 21.477 1.00 96.06 315 LYS A N 1
ATOM 2659 C CA . LYS A 1 315 ? -21.612 -21.643 22.113 1.00 96.06 315 LYS A CA 1
ATOM 2660 C C . LYS A 1 315 ? -20.333 -20.972 21.612 1.00 96.06 315 LYS A C 1
ATOM 2662 O O . LYS A 1 315 ? -19.522 -20.528 22.422 1.00 96.06 315 LYS A O 1
ATOM 2667 N N . ASN A 1 316 ? -20.137 -20.883 20.300 1.00 96.50 316 ASN A N 1
ATOM 2668 C CA . ASN A 1 316 ? -18.937 -20.283 19.724 1.00 96.50 316 ASN A CA 1
ATOM 2669 C C . ASN A 1 316 ? -18.905 -18.762 19.914 1.00 96.50 316 ASN A C 1
ATOM 2671 O O . ASN A 1 316 ? -17.830 -18.203 20.125 1.00 96.50 316 ASN A O 1
ATOM 2675 N N . ALA A 1 317 ? -20.058 -18.087 19.898 1.00 96.94 317 ALA A N 1
ATOM 2676 C CA . ALA A 1 317 ? -20.129 -16.659 20.194 1.00 96.94 317 ALA A CA 1
ATOM 2677 C C . ALA A 1 317 ? -19.677 -16.355 21.633 1.00 96.94 317 ALA A C 1
ATOM 2679 O O . ALA A 1 317 ? -18.919 -15.410 21.852 1.00 96.94 317 ALA A O 1
ATOM 2680 N N . VAL A 1 318 ? -20.061 -17.190 22.603 1.00 97.00 318 VAL A N 1
ATOM 2681 C CA . VAL A 1 318 ? -19.587 -17.081 23.992 1.00 97.00 318 VAL A CA 1
ATOM 2682 C C . VAL A 1 318 ? -18.088 -17.360 24.097 1.00 97.00 318 VAL A C 1
ATOM 2684 O O . VAL A 1 318 ? -17.392 -16.668 24.835 1.00 97.00 318 VAL A O 1
ATOM 2687 N N . VAL A 1 319 ? -17.555 -18.328 23.343 1.00 97.06 319 VAL A N 1
ATOM 2688 C CA . VAL A 1 319 ? -16.101 -18.576 23.303 1.00 97.06 319 VAL A CA 1
ATOM 2689 C C . VAL A 1 319 ? -15.350 -17.360 22.748 1.00 97.06 319 VAL A C 1
ATOM 2691 O O . VAL A 1 319 ? -14.346 -16.958 23.336 1.00 97.06 319 VAL A O 1
ATOM 2694 N N . LEU A 1 320 ? -15.842 -16.735 21.671 1.00 97.44 320 LEU A N 1
ATOM 2695 C CA . LEU A 1 320 ? -15.283 -15.484 21.145 1.00 97.44 320 LEU A CA 1
ATOM 2696 C C . LEU A 1 320 ? -15.306 -14.378 22.206 1.00 97.44 320 LEU A C 1
ATOM 2698 O O . LEU A 1 320 ? -14.292 -13.723 22.436 1.00 97.44 320 LEU A O 1
ATOM 2702 N N . PHE A 1 321 ? -16.442 -14.195 22.877 1.00 98.06 321 PHE A N 1
ATOM 2703 C CA . PHE A 1 321 ? -16.588 -13.175 23.909 1.00 98.06 321 PHE A CA 1
ATOM 2704 C C . PHE A 1 321 ? -15.650 -13.407 25.095 1.00 98.06 321 PHE A C 1
ATOM 2706 O O . PHE A 1 321 ? -14.971 -12.483 25.527 1.00 98.06 321 PHE A O 1
ATOM 2713 N N . ASN A 1 322 ? -15.503 -14.648 25.559 1.00 97.75 322 ASN A N 1
ATOM 2714 C CA . ASN A 1 322 ? -14.550 -14.989 26.615 1.00 97.75 322 ASN A CA 1
ATOM 2715 C C . ASN A 1 322 ? -13.095 -14.704 26.210 1.00 97.75 322 ASN A C 1
ATOM 2717 O O . ASN A 1 322 ? -12.297 -14.302 27.056 1.00 97.75 322 ASN A O 1
ATOM 2721 N N . LYS A 1 323 ? -12.739 -14.860 24.927 1.00 97.75 323 LYS A N 1
ATOM 2722 C CA . LYS A 1 323 ? -11.423 -14.431 24.426 1.00 97.75 323 LYS A CA 1
ATOM 2723 C C . LYS A 1 323 ? -11.265 -12.910 24.484 1.00 97.75 323 LYS A C 1
ATOM 2725 O O . LYS A 1 323 ? -10.207 -12.444 24.894 1.00 97.75 323 LYS A O 1
ATOM 2730 N N . ILE A 1 324 ? -12.306 -12.144 24.147 1.00 98.06 324 ILE A N 1
ATOM 2731 C CA . ILE A 1 324 ? -12.298 -10.676 24.291 1.00 98.06 324 ILE A CA 1
ATOM 2732 C C . ILE A 1 324 ? -12.120 -10.294 25.766 1.00 98.06 324 ILE A C 1
ATOM 2734 O O . ILE A 1 324 ? -11.241 -9.500 26.089 1.00 98.06 324 ILE A O 1
ATOM 2738 N N . LEU A 1 325 ? -12.877 -10.912 26.679 1.00 98.25 325 LEU A N 1
ATOM 2739 C CA . LEU A 1 325 ? -12.738 -10.691 28.124 1.00 98.25 325 LEU A CA 1
ATOM 2740 C C . LEU A 1 325 ? -11.326 -11.025 28.630 1.00 98.25 325 LEU A C 1
ATOM 2742 O O . LEU A 1 325 ? -10.801 -10.321 29.490 1.00 98.25 325 LEU A O 1
ATOM 2746 N N . ALA A 1 326 ? -10.672 -12.051 28.077 1.00 97.38 326 ALA A N 1
ATOM 2747 C CA . ALA A 1 326 ? -9.289 -12.379 28.416 1.00 97.38 326 ALA A CA 1
ATOM 2748 C C . ALA A 1 326 ? -8.291 -11.288 27.979 1.00 97.38 326 ALA A C 1
ATOM 2750 O O . ALA A 1 326 ? -7.364 -10.986 28.730 1.00 97.38 326 ALA A O 1
ATOM 2751 N N . GLU A 1 327 ? -8.481 -10.660 26.814 1.00 98.06 327 GLU A N 1
ATOM 2752 C CA . GLU A 1 327 ? -7.678 -9.499 26.396 1.00 98.06 327 GLU A CA 1
ATOM 2753 C C . GLU A 1 327 ? -7.963 -8.269 27.274 1.00 98.06 327 GLU A C 1
ATOM 2755 O O . GLU A 1 327 ? -7.032 -7.604 27.737 1.00 98.06 327 GLU A O 1
ATOM 2760 N N . LEU A 1 328 ? -9.236 -8.016 27.598 1.00 97.69 328 LEU A N 1
ATOM 2761 C CA . LEU A 1 328 ? -9.633 -6.942 28.514 1.00 97.69 328 LEU A CA 1
ATOM 2762 C C . LEU A 1 328 ? -9.096 -7.156 29.933 1.00 97.69 328 LEU A C 1
ATOM 2764 O O . LEU A 1 328 ? -8.762 -6.186 30.606 1.00 97.69 328 LEU A O 1
ATOM 2768 N N . LYS A 1 329 ? -8.928 -8.404 30.384 1.00 97.12 329 LYS A N 1
ATOM 2769 C CA . LYS A 1 329 ? -8.276 -8.711 31.664 1.00 97.12 329 LYS A CA 1
ATOM 2770 C C . LYS A 1 329 ? -6.838 -8.208 31.696 1.00 97.12 329 LYS A C 1
ATOM 2772 O O . LYS A 1 329 ? -6.454 -7.577 32.673 1.00 97.12 329 LYS A O 1
ATOM 2777 N N . LYS A 1 330 ? -6.055 -8.451 30.635 1.00 96.62 330 LYS A N 1
ATOM 2778 C CA . LYS A 1 330 ? -4.664 -7.963 30.539 1.00 96.62 330 LYS A CA 1
ATOM 2779 C C . LYS A 1 330 ? -4.623 -6.440 30.636 1.00 96.62 330 LYS A C 1
ATOM 2781 O O . LYS A 1 330 ? -3.847 -5.887 31.412 1.00 96.62 330 LYS A O 1
ATOM 2786 N N . TRP A 1 331 ? -5.492 -5.780 29.872 1.00 96.56 331 TRP A N 1
ATOM 2787 C CA . TRP A 1 331 ? -5.641 -4.327 29.872 1.00 96.56 331 TRP A CA 1
ATOM 2788 C C . TRP A 1 331 ? -6.046 -3.778 31.247 1.00 96.56 331 TRP A C 1
ATOM 2790 O O . TRP A 1 331 ? -5.414 -2.845 31.739 1.00 96.56 331 TRP A O 1
ATOM 2800 N N . TYR A 1 332 ? -7.029 -4.391 31.907 1.00 95.75 332 TYR A N 1
ATOM 2801 C CA . TYR A 1 332 ? -7.469 -3.986 33.240 1.00 95.75 332 TYR A CA 1
ATOM 2802 C C . TYR A 1 332 ? -6.361 -4.165 34.278 1.00 95.75 332 TYR A C 1
ATOM 2804 O O . TYR A 1 332 ? -6.056 -3.228 35.010 1.00 95.75 332 TYR A O 1
ATOM 2812 N N . SER A 1 333 ? -5.700 -5.329 34.297 1.00 95.06 333 SER A N 1
ATOM 2813 C CA . SER A 1 333 ? -4.569 -5.604 35.190 1.00 95.06 333 SER A CA 1
ATOM 2814 C C . SER A 1 333 ? -3.438 -4.590 35.010 1.00 95.06 333 SER A C 1
ATOM 2816 O O . SER A 1 333 ? -2.890 -4.102 35.996 1.00 95.06 333 SER A O 1
ATOM 2818 N N . PHE A 1 334 ? -3.126 -4.219 33.765 1.00 95.38 334 PHE A N 1
ATOM 2819 C CA . PHE A 1 334 ? -2.171 -3.150 33.484 1.00 95.38 334 PHE A CA 1
ATOM 2820 C C . PHE A 1 334 ? -2.637 -1.819 34.087 1.00 95.38 334 PHE A C 1
ATOM 2822 O O . PHE A 1 334 ? -1.906 -1.207 34.869 1.00 95.38 334 PHE A O 1
ATOM 2829 N N . ASN A 1 335 ? -3.877 -1.418 33.797 1.00 94.56 335 ASN A N 1
ATOM 2830 C CA . ASN A 1 335 ? -4.445 -0.167 34.279 1.00 94.56 335 ASN A CA 1
ATOM 2831 C C . ASN A 1 335 ? -4.546 -0.092 35.800 1.00 94.56 335 ASN A C 1
ATOM 2833 O O . ASN A 1 335 ? -4.477 1.011 36.311 1.00 94.56 335 ASN A O 1
ATOM 2837 N N . ILE A 1 336 ? -4.701 -1.179 36.554 1.00 92.56 336 ILE A N 1
ATOM 2838 C CA . ILE A 1 336 ? -4.706 -1.103 38.028 1.00 92.56 336 ILE A CA 1
ATOM 2839 C C . ILE A 1 336 ? -3.292 -1.128 38.630 1.00 92.56 336 ILE A C 1
ATOM 2841 O O . ILE A 1 336 ? -3.099 -0.620 39.730 1.00 92.56 336 ILE A O 1
ATOM 2845 N N . SER A 1 337 ? -2.305 -1.675 37.910 1.00 88.81 337 SER A N 1
ATOM 2846 C CA . SER A 1 337 ? -0.932 -1.855 38.408 1.00 88.81 337 SER A CA 1
ATOM 2847 C C . SER A 1 337 ? -0.085 -0.576 38.426 1.00 88.81 337 SER A C 1
ATOM 2849 O O . SER A 1 337 ? 0.751 -0.413 39.312 1.00 88.81 337 SER A O 1
ATOM 2851 N N . ASP A 1 338 ? -0.306 0.340 37.479 1.00 78.06 338 ASP A N 1
ATOM 2852 C CA . ASP A 1 338 ? 0.439 1.597 37.352 1.00 78.06 338 ASP A CA 1
ATOM 2853 C C . ASP A 1 338 ? -0.527 2.782 37.486 1.00 78.06 338 ASP A C 1
ATOM 2855 O O . ASP A 1 338 ? -1.479 2.938 36.717 1.00 78.06 338 ASP A O 1
ATOM 2859 N N . SER A 1 339 ? -0.334 3.626 38.501 1.00 77.44 339 SER A N 1
ATOM 2860 C CA . SER A 1 339 ? -1.159 4.824 38.696 1.00 77.44 339 SER A CA 1
ATOM 2861 C C . SER A 1 339 ? -0.789 5.963 37.745 1.00 77.44 339 SER A C 1
ATOM 2863 O O . SER A 1 339 ? -1.623 6.831 37.494 1.00 77.44 339 SER A O 1
ATOM 2865 N N . SER A 1 340 ? 0.439 5.966 37.223 1.00 91.25 340 SER A N 1
ATOM 2866 C CA . SER A 1 340 ? 0.973 7.034 36.381 1.00 91.25 340 SER A CA 1
ATOM 2867 C C . SER A 1 340 ? 0.562 6.895 34.918 1.00 91.25 340 SER A C 1
ATOM 2869 O O . SER A 1 340 ? 0.371 7.908 34.257 1.00 91.25 340 SER A O 1
ATOM 2871 N N . LEU A 1 341 ? 0.368 5.677 34.409 1.00 95.06 341 LEU A N 1
ATOM 2872 C CA . LEU A 1 341 ? -0.025 5.432 33.022 1.00 95.06 341 LEU A CA 1
ATOM 2873 C C . LEU A 1 341 ? -1.338 4.648 32.963 1.00 95.06 341 LEU A C 1
ATOM 2875 O O . LEU A 1 341 ? -1.392 3.491 33.367 1.00 95.06 341 LEU A O 1
ATOM 2879 N N . LYS A 1 342 ? -2.387 5.265 32.408 1.00 95.44 342 LYS A N 1
ATOM 2880 C CA . LYS A 1 342 ? -3.673 4.604 32.125 1.00 95.44 342 LYS A CA 1
ATOM 2881 C C . LYS A 1 342 ? -3.925 4.577 30.630 1.00 95.44 342 LYS A C 1
ATOM 2883 O O . LYS A 1 342 ? -3.587 5.528 29.936 1.00 95.44 342 LYS A O 1
ATOM 2888 N N . VAL A 1 343 ? -4.550 3.521 30.134 1.00 95.56 343 VAL A N 1
ATOM 2889 C CA . VAL A 1 343 ? -4.807 3.313 28.704 1.00 95.56 343 VAL A CA 1
ATOM 2890 C C . VAL A 1 343 ? -6.296 3.105 28.504 1.00 95.56 343 VAL A C 1
ATOM 2892 O O . VAL A 1 343 ? -6.899 2.315 29.224 1.00 95.56 343 VAL A O 1
ATOM 2895 N N . GLY A 1 344 ? -6.890 3.803 27.545 1.00 93.19 344 GLY A N 1
ATOM 2896 C CA . GLY A 1 344 ? -8.273 3.601 27.136 1.00 93.19 344 GLY A CA 1
ATOM 2897 C C . GLY A 1 344 ? -8.368 2.565 26.017 1.00 93.19 344 GLY A C 1
ATOM 2898 O O . GLY A 1 344 ? -7.450 2.451 25.198 1.00 93.19 344 GLY A O 1
ATOM 2899 N N . ILE A 1 345 ? -9.465 1.813 25.967 1.00 93.38 345 ILE A N 1
ATOM 2900 C CA . ILE A 1 345 ? -9.761 0.874 24.879 1.00 93.38 345 ILE A CA 1
ATOM 2901 C C . ILE A 1 345 ? -11.244 0.931 24.509 1.00 93.38 345 ILE A C 1
ATOM 2903 O O . ILE A 1 345 ? -12.096 1.069 25.383 1.00 93.38 345 ILE A O 1
ATOM 2907 N N . ASP A 1 346 ? -11.554 0.824 23.218 1.00 90.88 346 ASP A N 1
ATOM 2908 C CA . ASP A 1 346 ? -12.929 0.693 22.735 1.00 90.88 346 ASP A CA 1
ATOM 2909 C C . ASP A 1 346 ? -13.321 -0.795 22.729 1.00 90.88 346 ASP A C 1
ATOM 2911 O O . ASP A 1 346 ? -12.710 -1.628 22.056 1.00 90.88 346 ASP A O 1
ATOM 2915 N N . GLY A 1 347 ? -14.339 -1.137 23.519 1.00 89.38 347 GLY A N 1
ATOM 2916 C CA . GLY A 1 347 ? -14.760 -2.516 23.751 1.00 89.38 347 GLY A CA 1
ATOM 2917 C C . GLY A 1 347 ? -15.570 -3.141 22.619 1.00 89.38 347 GLY A C 1
ATOM 2918 O O . GLY A 1 347 ? -15.812 -4.350 22.668 1.00 89.38 347 GLY A O 1
ATOM 2919 N N . GLN A 1 348 ? -16.000 -2.374 21.614 1.00 91.62 348 GLN A N 1
ATOM 2920 C CA . GLN A 1 348 ? -16.918 -2.854 20.581 1.00 91.62 348 GLN A CA 1
ATOM 2921 C C . GLN A 1 348 ? -16.434 -4.137 19.909 1.00 91.62 348 GLN A C 1
ATOM 2923 O O . GLN A 1 348 ? -15.274 -4.276 19.518 1.00 91.62 348 GLN A O 1
ATOM 2928 N N . ILE A 1 349 ? -17.358 -5.076 19.682 1.00 93.31 349 ILE A N 1
ATOM 2929 C CA . ILE A 1 349 ? -17.014 -6.364 19.069 1.00 93.31 349 ILE A CA 1
ATOM 2930 C C . ILE A 1 349 ? -16.469 -6.214 17.638 1.00 93.31 349 ILE A C 1
ATOM 2932 O O . ILE A 1 349 ? -15.706 -7.058 17.175 1.00 93.31 349 ILE A O 1
ATOM 2936 N N . SER A 1 350 ? -16.801 -5.122 16.942 1.00 90.81 350 SER A N 1
ATOM 2937 C CA . SER A 1 350 ? -16.238 -4.761 15.634 1.00 90.81 350 SER A CA 1
ATOM 2938 C C . SER A 1 350 ? -14.749 -4.409 15.662 1.00 90.81 350 SER A C 1
ATOM 2940 O O . SER A 1 350 ? -14.116 -4.429 14.608 1.00 90.81 350 SER A O 1
ATOM 2942 N N . ASN A 1 351 ? -14.176 -4.123 16.833 1.00 94.06 351 ASN A N 1
ATOM 2943 C CA . ASN A 1 351 ? -12.765 -3.764 16.979 1.00 94.06 351 ASN A CA 1
ATOM 2944 C C . ASN A 1 351 ? -11.859 -4.976 17.236 1.00 94.06 351 ASN A C 1
ATOM 2946 O O . ASN A 1 351 ? -10.638 -4.826 17.285 1.00 94.06 351 ASN A O 1
ATOM 2950 N N . TRP A 1 352 ? -12.438 -6.175 17.346 1.00 97.00 352 TRP A N 1
ATOM 2951 C CA . TRP A 1 352 ? -11.722 -7.427 17.575 1.00 97.00 352 TRP A CA 1
ATOM 2952 C C . TRP A 1 352 ? -11.770 -8.319 16.338 1.00 97.00 352 TRP A C 1
ATOM 2954 O O . TRP A 1 352 ? -12.816 -8.494 15.716 1.00 97.00 352 TRP A O 1
ATOM 2964 N N . VAL A 1 353 ? -10.634 -8.910 15.983 1.00 96.94 353 VAL A N 1
ATOM 2965 C CA . VAL A 1 353 ? -10.492 -9.814 14.839 1.00 96.94 353 VAL A CA 1
ATOM 2966 C C . VAL A 1 353 ? -9.945 -11.144 15.320 1.00 96.94 353 VAL A C 1
ATOM 2968 O O . VAL A 1 353 ? -8.905 -11.181 15.974 1.00 96.94 353 VAL A O 1
ATOM 2971 N N . LEU A 1 354 ? -10.624 -12.232 14.969 1.00 97.00 354 LEU A N 1
ATOM 2972 C CA . LEU A 1 354 ? -10.173 -13.580 15.287 1.00 97.00 354 LEU A CA 1
ATOM 2973 C C . LEU A 1 354 ? -9.069 -14.024 14.323 1.00 97.00 354 LEU A C 1
ATOM 2975 O O . LEU A 1 354 ? -9.262 -14.072 13.107 1.00 97.00 354 LEU A O 1
ATOM 2979 N N . LEU A 1 355 ? -7.919 -14.393 14.875 1.00 94.62 355 LEU A N 1
ATOM 2980 C CA . LEU A 1 355 ? -6.882 -15.124 14.161 1.00 94.62 355 LEU A CA 1
ATOM 2981 C C . LEU A 1 355 ? -7.110 -16.617 14.387 1.00 94.62 355 LEU A C 1
ATOM 2983 O O . LEU A 1 355 ? -6.635 -17.191 15.367 1.00 94.62 355 LEU A O 1
ATOM 2987 N N . SER A 1 356 ? -7.882 -17.217 13.483 1.00 90.56 356 SER A N 1
ATOM 2988 C CA . SER A 1 356 ? -8.144 -18.655 13.496 1.00 90.56 356 SER A CA 1
ATOM 2989 C C . SER A 1 356 ? -6.943 -19.427 12.955 1.00 90.56 356 SER A C 1
ATOM 2991 O O . SER A 1 356 ? -6.426 -19.101 11.883 1.00 90.56 356 SER A O 1
ATOM 2993 N N . VAL A 1 357 ? -6.506 -20.448 13.696 1.00 87.31 357 VAL A N 1
ATOM 2994 C CA . VAL A 1 357 ? -5.361 -21.293 13.313 1.00 87.31 357 VAL A CA 1
ATOM 2995 C C . VAL A 1 357 ? -5.680 -22.160 12.089 1.00 87.31 357 VAL A C 1
ATOM 2997 O O . VAL A 1 357 ? -4.814 -22.374 11.244 1.00 87.31 357 VAL A O 1
ATOM 3000 N N . ASP A 1 358 ? -6.917 -22.643 11.978 1.00 83.81 358 ASP A N 1
ATOM 3001 C CA . ASP A 1 358 ? -7.395 -23.522 10.902 1.00 83.81 358 ASP A CA 1
ATOM 3002 C C . ASP A 1 358 ? -8.200 -22.786 9.814 1.00 83.81 358 ASP A C 1
ATOM 3004 O O . ASP A 1 358 ? -8.566 -23.374 8.796 1.00 83.81 358 ASP A O 1
ATOM 3008 N N . GLY A 1 359 ? -8.459 -21.489 10.001 1.00 80.88 359 GLY A N 1
ATOM 3009 C CA . GLY A 1 359 ? -9.253 -20.661 9.097 1.00 80.88 359 GLY A CA 1
ATOM 3010 C C . GLY A 1 359 ? -10.761 -20.922 9.170 1.00 80.88 359 GLY A C 1
ATOM 3011 O O . GLY A 1 359 ? -11.493 -20.479 8.279 1.00 80.88 359 GLY A O 1
ATOM 3012 N N . ALA A 1 360 ? -11.249 -21.633 10.192 1.00 83.81 360 ALA A N 1
ATOM 3013 C CA . ALA A 1 360 ? -12.664 -21.941 10.330 1.00 83.81 360 ALA A CA 1
ATOM 3014 C C . ALA A 1 360 ? -13.502 -20.670 10.564 1.00 83.81 360 ALA A C 1
ATOM 3016 O O . ALA A 1 360 ? -13.291 -19.908 11.503 1.00 83.81 360 ALA A O 1
ATOM 3017 N N . LEU A 1 361 ? -14.508 -20.447 9.711 1.00 84.69 361 LEU A N 1
ATOM 3018 C CA . LEU A 1 361 ? -15.347 -19.237 9.760 1.00 84.69 361 LEU A CA 1
ATOM 3019 C C . LEU A 1 361 ? -16.528 -19.320 10.740 1.00 84.69 361 LEU A C 1
ATOM 3021 O O . LEU A 1 361 ? -17.142 -18.290 11.033 1.00 84.69 361 LEU A O 1
ATOM 3025 N N . ASN A 1 362 ? -16.868 -20.532 11.190 1.00 88.62 362 ASN A N 1
ATOM 3026 C CA . ASN A 1 362 ? -18.039 -20.832 12.025 1.00 88.62 362 ASN A CA 1
ATOM 3027 C C . ASN A 1 362 ? -17.663 -21.491 13.364 1.00 88.62 362 ASN A C 1
ATOM 3029 O O . ASN A 1 362 ? -18.529 -22.017 14.058 1.00 88.62 362 ASN A O 1
ATOM 3033 N N . TYR A 1 363 ? -16.378 -21.499 13.709 1.00 91.94 363 TYR A N 1
ATOM 3034 C CA . TYR A 1 363 ? -15.855 -22.130 14.912 1.00 91.94 363 TYR A CA 1
ATOM 3035 C C . TYR A 1 363 ? -14.789 -21.237 15.536 1.00 91.94 363 TYR A C 1
ATOM 3037 O O . TYR A 1 363 ? -14.075 -20.538 14.821 1.00 91.94 363 TYR A O 1
ATOM 3045 N N . VAL A 1 364 ? -14.706 -21.251 16.865 1.00 93.38 364 VAL A N 1
ATOM 3046 C CA . VAL A 1 364 ? -13.688 -20.516 17.619 1.00 93.38 364 VAL A CA 1
ATOM 3047 C C . VAL A 1 364 ? -12.871 -21.520 18.420 1.00 93.38 364 VAL A C 1
ATOM 3049 O O . VAL A 1 364 ? -13.334 -22.075 19.419 1.00 93.38 364 VAL A O 1
ATOM 3052 N N . GLY A 1 365 ? -11.645 -21.764 17.969 1.00 90.62 365 GLY A N 1
ATOM 3053 C CA . GLY A 1 365 ? -10.719 -22.712 18.566 1.00 90.62 365 GLY A CA 1
ATOM 3054 C C . GLY A 1 365 ? -10.093 -22.202 19.860 1.00 90.62 365 GLY A C 1
ATOM 3055 O O . GLY A 1 365 ? -9.953 -21.003 20.104 1.00 90.62 365 GLY A O 1
ATOM 3056 N N . GLN A 1 366 ? -9.648 -23.128 20.711 1.00 87.00 366 GLN A N 1
ATOM 3057 C CA . GLN A 1 366 ? -8.968 -22.773 21.961 1.00 87.00 366 GLN A CA 1
ATOM 3058 C C . GLN A 1 366 ? -7.666 -21.999 21.713 1.00 87.00 366 GLN A C 1
ATOM 3060 O O . GLN A 1 366 ? -7.425 -21.007 22.397 1.00 87.00 366 GLN A O 1
ATOM 3065 N N . ASN A 1 367 ? -6.902 -22.385 20.688 1.00 90.62 367 ASN A N 1
ATOM 3066 C CA . ASN A 1 367 ? -5.613 -21.776 20.341 1.00 90.62 367 ASN A CA 1
ATOM 3067 C C . ASN A 1 367 ? -5.730 -20.509 19.482 1.00 90.62 367 ASN A C 1
ATOM 3069 O O . ASN A 1 367 ? -4.714 -19.876 19.205 1.00 90.62 367 ASN A O 1
ATOM 3073 N N . ASP A 1 368 ? -6.941 -20.132 19.066 1.00 94.88 368 ASP A N 1
ATOM 3074 C CA . ASP A 1 368 ? -7.143 -18.907 18.296 1.00 94.88 368 ASP A CA 1
ATOM 3075 C C . ASP A 1 368 ? -6.823 -17.680 19.151 1.00 94.88 368 ASP A C 1
ATOM 3077 O O . ASP A 1 368 ? -7.104 -17.645 20.356 1.00 94.88 368 ASP A O 1
ATOM 3081 N N . THR A 1 369 ? -6.277 -16.645 18.527 1.00 95.25 369 THR A N 1
ATOM 3082 C CA . THR A 1 369 ? -5.942 -15.382 19.195 1.00 95.25 369 THR A CA 1
ATOM 3083 C C . THR A 1 369 ? -6.779 -14.234 18.647 1.00 95.25 369 THR A C 1
ATOM 3085 O O . THR A 1 369 ? -7.526 -14.388 17.679 1.00 95.25 369 THR A O 1
ATOM 3088 N N . LEU A 1 370 ? -6.691 -13.074 19.297 1.00 97.25 370 LEU A N 1
ATOM 3089 C CA . LEU A 1 370 ? -7.380 -11.865 18.871 1.00 97.25 370 LEU A CA 1
ATOM 3090 C C . LEU A 1 370 ? -6.392 -10.772 18.491 1.00 97.25 370 LEU A C 1
ATOM 3092 O O . LEU A 1 370 ? -5.316 -10.645 19.074 1.00 97.25 370 LEU A O 1
ATOM 3096 N N . VAL A 1 371 ? -6.815 -9.956 17.535 1.00 97.06 371 VAL A N 1
ATOM 3097 C CA . VAL A 1 371 ? -6.153 -8.719 17.138 1.00 97.06 371 VAL A CA 1
ATOM 3098 C C . VAL A 1 371 ? -7.127 -7.561 17.299 1.00 97.06 371 VAL A C 1
ATOM 3100 O O . VAL A 1 371 ? -8.270 -7.645 16.853 1.00 97.06 371 VAL A O 1
ATOM 3103 N N . TYR A 1 372 ? -6.659 -6.478 17.909 1.00 96.81 372 TYR A N 1
ATOM 3104 C CA . TYR A 1 372 ? -7.406 -5.241 18.099 1.00 96.81 372 TYR A CA 1
ATOM 3105 C C . TYR A 1 372 ? -7.083 -4.231 16.989 1.00 96.81 372 TYR A C 1
ATOM 3107 O O . TYR A 1 372 ? -5.910 -4.010 16.676 1.00 96.81 372 TYR A O 1
ATOM 3115 N N . ILE A 1 373 ? -8.110 -3.634 16.373 1.00 92.31 373 ILE A N 1
ATOM 3116 C CA . ILE A 1 373 ? -7.952 -2.816 15.155 1.00 92.31 373 ILE A CA 1
ATOM 3117 C C . ILE A 1 373 ? -8.317 -1.332 15.290 1.00 92.31 373 ILE A C 1
ATOM 3119 O O . ILE A 1 373 ? -7.954 -0.560 14.402 1.00 92.31 373 ILE A O 1
ATOM 3123 N N . ASP A 1 374 ? -8.988 -0.885 16.359 1.00 87.25 374 ASP A N 1
ATOM 3124 C CA . ASP A 1 374 ? -9.280 0.550 16.519 1.00 87.25 374 ASP A CA 1
ATOM 3125 C C . ASP A 1 374 ? -8.202 1.285 17.317 1.00 87.25 374 ASP A C 1
ATOM 3127 O O . ASP A 1 374 ? -8.333 1.605 18.494 1.00 87.25 374 ASP A O 1
ATOM 3131 N N . THR A 1 375 ? -7.092 1.553 16.638 1.00 88.56 375 THR A N 1
ATOM 3132 C CA . THR A 1 375 ? -5.918 2.240 17.205 1.00 88.56 375 THR A CA 1
ATOM 3133 C C . THR A 1 375 ? -5.756 3.676 16.716 1.00 88.56 375 THR A C 1
ATOM 3135 O O . THR A 1 375 ? -4.818 4.380 17.082 1.00 88.56 375 THR A O 1
ATOM 3138 N N . SER A 1 376 ? -6.660 4.110 15.843 1.00 78.56 376 SER A N 1
ATOM 3139 C CA . SER A 1 376 ? -6.625 5.420 15.186 1.00 78.56 376 SER A CA 1
ATOM 3140 C C . SER A 1 376 ? -7.009 6.592 16.091 1.00 78.56 376 SER A C 1
ATOM 3142 O O . SER A 1 376 ? -6.665 7.734 15.782 1.00 78.56 376 SER A O 1
ATOM 3144 N N . THR A 1 377 ? -7.682 6.301 17.204 1.00 80.62 377 THR A N 1
ATOM 3145 C CA . THR A 1 377 ? -7.975 7.239 18.289 1.00 80.62 377 THR A CA 1
ATOM 3146 C C . THR A 1 377 ? -7.167 6.788 19.507 1.00 80.62 377 THR A C 1
ATOM 3148 O O . THR A 1 377 ? -7.668 6.013 20.316 1.00 80.62 377 THR A O 1
ATOM 3151 N N . PRO A 1 378 ? -5.884 7.167 19.613 1.00 86.75 378 PRO A N 1
ATOM 3152 C CA . PRO A 1 378 ? -5.033 6.701 20.702 1.00 86.75 378 PRO A CA 1
ATOM 3153 C C . PRO A 1 378 ? -5.474 7.328 22.030 1.00 86.75 378 PRO A C 1
ATOM 3155 O O . PRO A 1 378 ? -5.398 8.542 22.184 1.00 86.75 378 PRO A O 1
ATOM 3158 N N . LEU A 1 379 ? -5.923 6.508 22.982 1.00 88.56 379 LEU A N 1
ATOM 3159 C CA . LEU A 1 379 ? -6.425 6.958 24.285 1.00 88.56 379 LEU A CA 1
ATOM 3160 C C . LEU A 1 379 ? -5.480 6.495 25.391 1.00 88.56 379 LEU A C 1
ATOM 3162 O O . LEU A 1 379 ? -5.415 5.306 25.701 1.00 88.56 379 LEU A O 1
ATOM 3166 N N . TYR A 1 380 ? -4.721 7.414 25.977 1.00 93.50 380 TYR A N 1
ATOM 3167 C CA . TYR A 1 380 ? -3.938 7.126 27.176 1.00 93.50 380 TYR A CA 1
ATOM 3168 C C . TYR A 1 380 ? -3.619 8.399 27.952 1.00 93.50 380 TYR A C 1
ATOM 3170 O O . TYR A 1 380 ? -3.494 9.501 27.408 1.00 93.50 380 TYR A O 1
ATOM 3178 N N . ARG A 1 381 ? -3.442 8.217 29.259 1.00 93.38 381 ARG A N 1
ATOM 3179 C CA . ARG A 1 381 ? -3.163 9.274 30.221 1.00 93.38 381 ARG A CA 1
ATOM 3180 C C . ARG A 1 381 ? -1.835 9.046 30.897 1.00 93.38 381 ARG A C 1
ATOM 3182 O O . ARG A 1 381 ? -1.555 7.938 31.345 1.00 93.38 381 ARG A O 1
ATOM 3189 N N . ILE A 1 382 ? -1.077 10.125 31.039 1.00 93.94 382 ILE A N 1
ATOM 3190 C CA . ILE A 1 382 ? 0.100 10.183 31.901 1.00 93.94 382 ILE A CA 1
ATOM 3191 C C . ILE A 1 382 ? -0.246 11.102 33.070 1.00 93.94 382 ILE A C 1
ATOM 3193 O O . ILE A 1 382 ? -0.621 12.253 32.866 1.00 93.94 382 ILE A O 1
ATOM 3197 N N . ASN A 1 383 ? -0.161 10.583 34.293 1.00 92.06 383 ASN A N 1
ATOM 3198 C CA . ASN A 1 383 ? -0.527 11.259 35.538 1.00 92.06 383 ASN A CA 1
ATOM 3199 C C . ASN A 1 383 ? -1.928 11.895 35.479 1.00 92.06 383 ASN A C 1
ATOM 3201 O O . ASN A 1 383 ? -2.129 13.033 35.891 1.00 92.06 383 ASN A O 1
ATOM 3205 N N . GLY A 1 384 ? -2.892 11.165 34.907 1.00 87.56 384 GLY A N 1
ATOM 3206 C CA . GLY A 1 384 ? -4.278 11.619 34.745 1.00 87.56 384 GLY A CA 1
ATOM 3207 C C . GLY A 1 384 ? -4.522 12.585 33.578 1.00 87.56 384 GLY A C 1
ATOM 3208 O O . GLY A 1 384 ? -5.677 12.900 33.305 1.00 87.56 384 GLY A O 1
ATOM 3209 N N . VAL A 1 385 ? -3.483 13.015 32.855 1.00 88.69 385 VAL A N 1
ATOM 3210 C CA . VAL A 1 385 ? -3.599 13.949 31.724 1.00 88.69 385 VAL A CA 1
ATOM 3211 C C . VAL A 1 385 ? -3.649 13.189 30.402 1.00 88.69 385 VAL A C 1
ATOM 3213 O O . VAL A 1 385 ? -2.732 12.428 30.088 1.00 88.69 385 VAL A O 1
ATOM 3216 N N . GLU A 1 386 ? -4.701 13.413 29.614 1.00 88.19 386 GLU A N 1
ATOM 3217 C CA . GLU A 1 386 ? -4.871 12.820 28.281 1.00 88.19 386 GLU A CA 1
ATOM 3218 C C . GLU A 1 386 ? -3.765 13.292 27.327 1.00 88.19 386 GLU A C 1
ATOM 3220 O O . GLU A 1 386 ? -3.467 14.484 27.255 1.00 88.19 386 GLU A O 1
ATOM 3225 N N . GLN A 1 387 ? -3.140 12.358 26.608 1.00 90.56 387 GLN A N 1
ATOM 3226 C CA . GLN A 1 387 ? -2.040 12.680 25.689 1.00 90.56 387 GLN A CA 1
ATOM 3227 C C . GLN A 1 387 ? -2.530 13.044 24.284 1.00 90.56 387 GLN A C 1
ATOM 3229 O O . GLN A 1 387 ? -1.849 13.754 23.543 1.00 90.56 387 GLN A O 1
ATOM 3234 N N . LEU A 1 388 ? -3.729 12.591 23.913 1.00 83.31 388 LEU A N 1
ATOM 3235 C CA . LEU A 1 388 ? -4.370 12.987 22.671 1.00 83.31 388 LEU A CA 1
ATOM 3236 C C . LEU A 1 388 ? -4.991 14.377 22.809 1.00 83.31 388 LEU A C 1
ATOM 3238 O O . LEU A 1 388 ? -5.860 14.603 23.650 1.00 83.31 388 LEU A O 1
ATOM 3242 N N . ASN A 1 389 ? -4.624 15.295 21.912 1.00 77.56 389 ASN A N 1
ATOM 3243 C CA . ASN A 1 389 ? -5.341 16.558 21.794 1.00 77.56 389 ASN A CA 1
ATOM 3244 C C . ASN A 1 389 ? -6.726 16.315 21.166 1.00 77.56 389 ASN A C 1
ATOM 3246 O O . ASN A 1 389 ? -6.886 16.293 19.942 1.00 77.56 389 ASN A O 1
ATOM 3250 N N . ALA A 1 390 ? -7.737 16.134 22.017 1.00 67.25 390 ALA A N 1
ATOM 3251 C CA . ALA A 1 390 ? -9.115 15.871 21.611 1.00 67.25 390 ALA A CA 1
ATOM 3252 C C . ALA A 1 390 ? -9.723 16.989 20.736 1.00 67.25 390 ALA A C 1
ATOM 3254 O O . ALA A 1 390 ? -10.659 16.736 19.973 1.00 67.25 390 ALA A O 1
ATOM 3255 N N . GLU A 1 391 ? -9.165 18.207 20.758 1.00 66.81 391 GLU A N 1
ATOM 3256 C CA . GLU A 1 391 ? -9.614 19.308 19.896 1.00 66.81 391 GLU A CA 1
ATOM 3257 C C . GLU A 1 391 ? -9.413 19.025 18.407 1.00 66.81 391 GLU A C 1
ATOM 3259 O O . GLU A 1 391 ? -10.195 19.502 17.581 1.00 66.81 391 GLU A O 1
ATOM 3264 N N . LEU A 1 392 ? -8.426 18.193 18.055 1.00 66.38 392 LEU A N 1
ATOM 3265 C CA . LEU A 1 392 ? -8.188 17.780 16.670 1.00 66.38 392 LEU A CA 1
ATOM 3266 C C . LEU A 1 392 ? -9.398 17.038 16.083 1.00 66.38 392 LEU A C 1
ATOM 3268 O O . LEU A 1 392 ? -9.697 17.184 14.899 1.00 66.38 392 LEU A O 1
ATOM 3272 N N . PHE A 1 393 ? -10.142 16.299 16.910 1.00 63.91 393 PHE A N 1
ATOM 3273 C CA . PHE A 1 393 ? -11.333 15.554 16.490 1.00 63.91 393 PHE A CA 1
ATOM 3274 C C . PHE A 1 393 ? -12.595 16.418 16.492 1.00 63.91 393 PHE A C 1
ATOM 3276 O O . PHE A 1 393 ? -13.500 16.185 15.687 1.00 63.91 393 PHE A O 1
ATOM 3283 N N . LEU A 1 394 ? -12.625 17.473 17.312 1.00 65.06 394 LEU A N 1
ATOM 3284 C CA . LEU A 1 394 ? -13.739 18.420 17.370 1.00 65.06 394 LEU A CA 1
ATOM 3285 C C . LEU A 1 394 ? -13.817 19.347 16.146 1.00 65.06 394 LEU A C 1
ATOM 3287 O O . LEU A 1 394 ? -14.874 19.934 15.895 1.00 65.06 394 LEU A O 1
ATOM 3291 N N . LYS A 1 395 ? -12.753 19.453 15.337 1.00 65.06 395 LYS A N 1
ATOM 3292 C CA . LYS A 1 395 ? -12.759 20.250 14.095 1.00 65.06 395 LYS A CA 1
ATOM 3293 C C . LYS A 1 395 ? -13.769 19.753 13.057 1.00 65.06 395 LYS A C 1
ATOM 3295 O O . LYS A 1 395 ? -14.312 20.566 12.316 1.00 65.06 395 LYS A O 1
ATOM 3300 N N . ASN A 1 396 ? -14.091 18.459 13.054 1.00 59.12 396 ASN A N 1
ATOM 3301 C CA . ASN A 1 396 ? -15.116 17.886 12.171 1.00 59.12 396 ASN A CA 1
ATOM 3302 C C . ASN A 1 396 ? -16.551 18.048 12.703 1.00 59.12 396 ASN A C 1
ATOM 3304 O O . ASN A 1 396 ? -17.501 17.625 12.041 1.00 59.12 396 ASN A O 1
ATOM 3308 N N . THR A 1 397 ? -16.715 18.620 13.897 1.00 59.84 397 THR A N 1
ATOM 3309 C CA . THR A 1 397 ? -18.026 18.924 14.478 1.00 59.84 397 THR A CA 1
ATOM 3310 C C . THR A 1 397 ? -18.466 20.334 14.097 1.00 59.84 397 THR A C 1
ATOM 3312 O O . THR A 1 397 ? -17.613 21.235 14.086 1.00 59.84 397 THR A O 1
ATOM 3315 N N . PRO A 1 398 ? -19.773 20.554 13.860 1.00 62.41 398 PRO A N 1
ATOM 3316 C CA . PRO A 1 398 ? -20.308 21.875 13.553 1.00 62.41 398 PRO A CA 1
ATOM 3317 C C . PRO A 1 398 ? -19.926 22.883 14.633 1.00 62.41 398 PRO A C 1
ATOM 3319 O O . PRO A 1 398 ? -19.984 22.573 15.828 1.00 62.41 398 PRO A O 1
ATOM 3322 N N . TRP A 1 399 ? -19.511 24.081 14.223 1.00 60.81 399 TRP A N 1
ATOM 3323 C CA . TRP A 1 399 ? -18.856 25.053 15.107 1.00 60.81 399 TRP A CA 1
ATOM 3324 C C . TRP A 1 399 ? -19.704 25.434 16.334 1.00 60.81 399 TRP A C 1
ATOM 3326 O O . TRP A 1 399 ? -19.156 25.601 17.423 1.00 60.81 399 TRP A O 1
ATOM 3336 N N . PHE A 1 400 ? -21.032 25.467 16.190 1.00 63.91 400 PHE A N 1
ATOM 3337 C CA . PHE A 1 400 ? -21.987 25.779 17.259 1.00 63.91 400 PHE A CA 1
ATOM 3338 C C . PHE A 1 400 ? -22.173 24.642 18.286 1.00 63.91 400 PHE A C 1
ATOM 3340 O O . PHE A 1 400 ? -22.588 24.900 19.413 1.00 63.91 400 PHE A O 1
ATOM 3347 N N . LEU A 1 401 ? -21.828 23.392 17.942 1.00 59.59 401 LEU A N 1
ATOM 3348 C CA . LEU A 1 401 ? -21.852 22.250 18.872 1.00 59.59 401 LEU A CA 1
ATOM 3349 C C . LEU A 1 401 ? -20.532 22.055 19.617 1.00 59.59 401 LEU A C 1
ATOM 3351 O O . LEU A 1 401 ? -20.515 21.397 20.657 1.00 59.59 401 LEU A O 1
ATOM 3355 N N . ARG A 1 402 ? -19.429 22.630 19.120 1.00 68.38 402 ARG A N 1
ATOM 3356 C CA . ARG A 1 402 ? -18.099 22.455 19.724 1.00 68.38 402 ARG A CA 1
ATOM 3357 C C . ARG A 1 402 ? -18.077 22.905 21.182 1.00 68.38 402 ARG A C 1
ATOM 3359 O O . ARG A 1 402 ? -17.554 22.179 22.018 1.00 68.38 402 ARG A O 1
ATOM 3366 N N . ALA A 1 403 ? -18.686 24.050 21.500 1.00 55.56 403 ALA A N 1
ATOM 3367 C CA . ALA A 1 403 ? -18.739 24.575 22.867 1.00 55.56 403 ALA A CA 1
ATOM 3368 C C . ALA A 1 403 ? -19.566 23.684 23.815 1.00 55.56 403 ALA A C 1
ATOM 3370 O O . ALA A 1 403 ? -19.162 23.460 24.952 1.00 55.56 403 ALA A O 1
ATOM 3371 N N . ILE A 1 404 ? -20.676 23.122 23.329 1.00 57.00 404 ILE A N 1
ATOM 3372 C CA . ILE A 1 404 ? -21.577 22.260 24.110 1.00 57.00 404 ILE A CA 1
ATOM 3373 C C . ILE A 1 404 ? -20.925 20.895 24.382 1.00 57.00 404 ILE A C 1
ATOM 3375 O O . ILE A 1 404 ? -20.931 20.422 25.515 1.00 57.00 404 ILE A O 1
ATOM 3379 N N . ILE A 1 405 ? -20.296 20.289 23.368 1.00 62.03 405 ILE A N 1
ATOM 3380 C CA . ILE A 1 405 ? -19.577 19.009 23.502 1.00 62.03 405 ILE A CA 1
ATOM 3381 C C . ILE A 1 405 ? -18.367 19.158 24.433 1.00 62.03 405 ILE A C 1
ATOM 3383 O O . ILE A 1 405 ? -18.113 18.287 25.267 1.00 62.03 405 ILE A O 1
ATOM 3387 N N . ARG A 1 406 ? -17.649 20.285 24.326 1.00 62.25 406 ARG A N 1
ATOM 3388 C CA . ARG A 1 406 ? -16.491 20.613 25.169 1.00 62.25 406 ARG A CA 1
ATOM 3389 C C . ARG A 1 406 ? -16.872 20.805 26.637 1.00 62.25 406 ARG A C 1
ATOM 3391 O O . ARG A 1 406 ? -16.120 20.369 27.496 1.00 62.25 406 ARG A O 1
ATOM 3398 N N . ALA A 1 407 ? -18.010 21.444 26.914 1.00 54.47 407 ALA A N 1
ATOM 3399 C CA . ALA A 1 407 ? -18.416 21.803 28.273 1.00 54.47 407 ALA A CA 1
ATOM 3400 C C . ALA A 1 407 ? -19.134 20.680 29.041 1.00 54.47 407 ALA A C 1
ATOM 3402 O O . ALA A 1 407 ? -19.032 20.646 30.261 1.00 54.47 407 ALA A O 1
ATOM 3403 N N . LEU A 1 408 ? -19.868 19.792 28.359 1.00 48.78 408 LEU A N 1
ATOM 3404 C CA . LEU A 1 408 ? -20.786 18.858 29.029 1.00 48.78 408 LEU A CA 1
ATOM 3405 C C . LEU A 1 408 ? -20.448 17.372 28.858 1.00 48.78 408 LEU A C 1
ATOM 3407 O O . LEU A 1 408 ? -20.997 16.566 29.595 1.00 48.78 408 LEU A O 1
ATOM 3411 N N . PHE A 1 409 ? -19.604 16.984 27.892 1.00 55.53 409 PHE A N 1
ATOM 3412 C CA . PHE A 1 409 ? -19.514 15.569 27.496 1.00 55.53 409 PHE A CA 1
ATOM 3413 C C . PHE A 1 409 ? -18.104 15.021 27.294 1.00 55.53 409 PHE A C 1
ATOM 3415 O O . PHE A 1 409 ? -17.923 13.818 27.422 1.00 55.53 409 PHE A O 1
ATOM 3422 N N . LEU A 1 410 ? -17.097 15.835 26.967 1.00 62.62 410 LEU A N 1
ATOM 3423 C CA . LEU A 1 410 ? -15.830 15.287 26.466 1.00 62.62 410 LEU A CA 1
ATOM 3424 C C . LEU A 1 410 ? -15.105 14.388 27.482 1.00 62.62 410 LEU A C 1
ATOM 3426 O O . LEU A 1 410 ? -14.645 13.312 27.115 1.00 62.62 410 LEU A O 1
ATOM 3430 N N . GLN A 1 411 ? -15.030 14.800 28.748 1.00 63.00 411 GLN A N 1
ATOM 3431 C CA . GLN A 1 411 ? -14.293 14.050 29.767 1.00 63.00 411 GLN A CA 1
ATOM 3432 C C . GLN A 1 411 ? -15.052 12.790 30.205 1.00 63.00 411 GLN A C 1
ATOM 3434 O O . GLN A 1 411 ? -14.503 11.699 30.098 1.00 63.00 411 GLN A O 1
ATOM 3439 N N . GLU A 1 412 ? -16.341 12.911 30.542 1.00 64.62 412 GLU A N 1
ATOM 3440 C CA . GLU A 1 412 ? -17.194 11.765 30.901 1.00 64.62 412 GLU A CA 1
ATOM 3441 C C . GLU A 1 412 ? -17.308 10.735 29.764 1.00 64.62 412 GLU A C 1
ATOM 3443 O O . GLU A 1 412 ? -17.327 9.528 30.000 1.00 64.62 412 GLU A O 1
ATOM 3448 N N . VAL A 1 413 ? -17.350 11.185 28.503 1.00 69.31 413 VAL A N 1
ATOM 3449 C CA . VAL A 1 413 ? -17.365 10.289 27.339 1.00 69.31 413 VAL A CA 1
ATOM 3450 C C . VAL A 1 413 ? -16.061 9.510 27.237 1.00 69.31 413 VAL A C 1
ATOM 3452 O O . VAL A 1 413 ? -16.122 8.311 26.972 1.00 69.31 413 VAL A O 1
ATOM 3455 N N . LEU A 1 414 ? -14.920 10.176 27.434 1.00 73.31 414 LEU A N 1
ATOM 3456 C CA . LEU A 1 414 ? -13.601 9.558 27.331 1.00 73.31 414 LEU A CA 1
ATOM 3457 C C . LEU A 1 414 ? -13.293 8.639 28.519 1.00 73.31 414 LEU A C 1
ATOM 3459 O O . LEU A 1 414 ? -12.671 7.599 28.328 1.00 73.31 414 LEU A O 1
ATOM 3463 N N . ASP A 1 415 ? -13.763 8.978 29.720 1.00 83.88 415 ASP A N 1
ATOM 3464 C CA . ASP A 1 415 ? -13.568 8.183 30.938 1.00 83.88 415 ASP A CA 1
ATOM 3465 C C . ASP A 1 415 ? -14.137 6.764 30.810 1.00 83.88 415 ASP A C 1
ATOM 3467 O O . ASP A 1 415 ? -13.560 5.814 31.337 1.00 83.88 415 ASP A O 1
ATOM 3471 N N . ARG A 1 416 ? -15.205 6.588 30.022 1.00 86.94 416 ARG A N 1
ATOM 3472 C CA . ARG A 1 416 ? -15.804 5.271 29.747 1.00 86.94 416 ARG A CA 1
ATOM 3473 C C . ARG A 1 416 ? -14.840 4.284 29.092 1.00 86.94 416 ARG A C 1
ATOM 3475 O O . ARG A 1 416 ? -14.983 3.091 29.320 1.00 86.94 416 ARG A O 1
ATOM 3482 N N . TYR A 1 417 ? -13.855 4.753 28.325 1.00 89.81 417 TYR A N 1
ATOM 3483 C CA . TYR A 1 417 ? -12.852 3.877 27.707 1.00 89.81 417 TYR A CA 1
ATOM 3484 C C . TYR A 1 417 ? -11.793 3.389 28.702 1.00 89.81 417 TYR A C 1
ATOM 3486 O O . TYR A 1 417 ? -11.021 2.493 28.371 1.00 89.81 417 TYR A O 1
ATOM 3494 N N . TYR A 1 418 ? -11.732 3.976 29.902 1.00 93.06 418 TYR A N 1
ATOM 3495 C CA . TYR A 1 418 ? -10.811 3.593 30.976 1.00 93.06 418 TYR A CA 1
ATOM 3496 C C . TYR A 1 418 ? -11.473 2.700 32.036 1.00 93.06 418 TYR A C 1
ATOM 3498 O O . TYR A 1 418 ? -10.768 2.041 32.800 1.00 93.06 418 TYR A O 1
ATOM 3506 N N . ASP A 1 419 ? -12.807 2.664 32.079 1.00 93.38 419 ASP A N 1
ATOM 3507 C CA . ASP A 1 419 ? -13.592 1.862 33.017 1.00 93.38 419 ASP A CA 1
ATOM 3508 C C . ASP A 1 419 ? -13.938 0.488 32.429 1.00 93.38 419 ASP A C 1
ATOM 3510 O O . ASP A 1 419 ? -14.620 0.379 31.408 1.00 93.38 419 ASP A O 1
ATOM 3514 N N . LEU A 1 420 ? -13.512 -0.585 33.102 1.00 95.56 420 LEU A N 1
ATOM 3515 C CA . LEU A 1 420 ? -13.726 -1.950 32.618 1.00 95.56 420 LEU A CA 1
ATOM 3516 C C . LEU A 1 420 ? -15.207 -2.275 32.430 1.00 95.56 420 LEU A C 1
ATOM 3518 O O . LEU A 1 420 ? -15.573 -2.914 31.440 1.00 95.56 420 LEU A O 1
ATOM 3522 N N . ARG A 1 421 ? -16.066 -1.839 33.357 1.00 95.56 421 ARG A N 1
ATOM 3523 C CA . ARG A 1 421 ? -17.492 -2.159 33.287 1.00 95.56 421 ARG A CA 1
ATOM 3524 C C . ARG A 1 421 ? -18.124 -1.520 32.054 1.00 95.56 421 ARG A C 1
ATOM 3526 O O . ARG A 1 421 ? -18.830 -2.196 31.311 1.00 95.56 421 ARG A O 1
ATOM 3533 N N . SER A 1 422 ? -17.808 -0.256 31.799 1.00 94.25 422 SER A N 1
ATOM 3534 C CA . SER A 1 422 ? -18.256 0.505 30.632 1.00 94.25 422 SER A CA 1
ATOM 3535 C C . SER A 1 422 ? -17.772 -0.106 29.315 1.00 94.25 422 SER A C 1
ATOM 3537 O O . SER A 1 422 ? -18.574 -0.257 28.394 1.00 94.25 422 SER A O 1
ATOM 3539 N N . VAL A 1 423 ? -16.506 -0.528 29.240 1.00 95.38 423 VAL A N 1
ATOM 3540 C CA . VAL A 1 423 ? -15.932 -1.193 28.054 1.00 95.38 423 VAL A CA 1
ATOM 3541 C C . VAL A 1 423 ? -16.639 -2.520 27.753 1.00 95.38 423 VAL A C 1
ATOM 3543 O O . VAL A 1 423 ? -16.967 -2.811 26.602 1.00 95.38 423 VAL A O 1
ATOM 3546 N N . VAL A 1 424 ? -16.930 -3.328 28.777 1.00 97.50 424 VAL A N 1
ATOM 3547 C CA . VAL A 1 424 ? -17.663 -4.592 28.594 1.00 97.50 424 VAL A CA 1
ATOM 3548 C C . VAL A 1 424 ? -19.125 -4.342 28.212 1.00 97.50 424 VAL A C 1
ATOM 3550 O O . VAL A 1 424 ? -19.647 -5.039 27.342 1.00 97.50 424 VAL A O 1
ATOM 3553 N N . ILE A 1 425 ? -19.780 -3.334 28.802 1.00 95.94 425 ILE A N 1
ATOM 3554 C CA . ILE A 1 425 ? -21.139 -2.927 28.414 1.00 95.94 425 ILE A CA 1
ATOM 3555 C C . ILE A 1 425 ? -21.185 -2.560 26.930 1.00 95.94 425 ILE A C 1
ATOM 3557 O O . ILE A 1 425 ? -22.083 -3.025 26.233 1.00 95.94 425 ILE A O 1
ATOM 3561 N N . ASP A 1 426 ? -20.225 -1.776 26.438 1.00 92.06 426 ASP A N 1
ATOM 3562 C CA . ASP A 1 426 ? -20.164 -1.366 25.031 1.00 92.06 426 ASP A CA 1
ATOM 3563 C C . ASP A 1 426 ? -19.994 -2.571 24.086 1.00 92.06 426 ASP A C 1
ATOM 3565 O O . ASP A 1 426 ? -20.702 -2.703 23.082 1.00 92.06 426 ASP A O 1
ATOM 3569 N N . CYS A 1 427 ? -19.151 -3.536 24.473 1.00 95.75 427 CYS A N 1
ATOM 3570 C CA . CYS A 1 427 ? -18.999 -4.800 23.751 1.00 95.75 427 CYS A CA 1
ATOM 3571 C C . CYS A 1 427 ? -20.338 -5.547 23.593 1.00 95.75 427 CYS A C 1
ATOM 3573 O O . CYS A 1 427 ? -20.709 -5.937 22.483 1.00 95.75 427 CYS A O 1
ATOM 3575 N N . ILE A 1 428 ? -21.089 -5.711 24.692 1.00 97.31 428 ILE A N 1
ATOM 3576 C CA . ILE A 1 428 ? -22.379 -6.423 24.702 1.00 97.31 428 ILE A CA 1
ATOM 3577 C C . ILE A 1 428 ? -23.460 -5.604 23.984 1.00 97.31 428 ILE A C 1
ATOM 3579 O O . ILE A 1 428 ? -24.243 -6.156 23.211 1.00 97.31 428 ILE A O 1
ATOM 3583 N N . ALA A 1 429 ? -23.504 -4.287 24.191 1.00 93.81 429 ALA A N 1
ATOM 3584 C CA . ALA A 1 429 ? -24.487 -3.395 23.580 1.00 93.81 429 ALA A CA 1
ATOM 3585 C C . ALA A 1 429 ? -24.390 -3.380 22.047 1.00 93.81 429 ALA A C 1
ATOM 3587 O O . ALA A 1 429 ? -25.399 -3.182 21.364 1.00 93.81 429 ALA A O 1
ATOM 3588 N N . ASN A 1 430 ? -23.209 -3.659 21.489 1.00 91.88 430 ASN A N 1
ATOM 3589 C CA . ASN A 1 430 ? -23.017 -3.807 20.050 1.00 91.88 430 ASN A CA 1
ATOM 3590 C C . ASN A 1 430 ? -23.870 -4.948 19.448 1.00 91.88 430 ASN A C 1
ATOM 3592 O O . ASN A 1 430 ? -24.263 -4.860 18.288 1.00 91.88 430 ASN A O 1
ATOM 3596 N N . LEU A 1 431 ? -24.277 -5.960 20.229 1.00 95.31 431 LEU A N 1
ATOM 3597 C CA . LEU A 1 431 ? -25.177 -7.028 19.763 1.00 95.31 431 LEU A CA 1
ATOM 3598 C C . LEU A 1 431 ? -26.548 -6.510 19.302 1.00 95.31 431 LEU A C 1
ATOM 3600 O O . LEU A 1 431 ? -27.125 -7.084 18.376 1.00 95.31 431 LEU A O 1
ATOM 3604 N N . TYR A 1 432 ? -27.041 -5.399 19.866 1.00 93.00 432 TYR A N 1
ATOM 3605 C CA . TYR A 1 432 ? -28.234 -4.723 19.343 1.00 93.00 432 TYR A CA 1
ATOM 3606 C C . TYR A 1 432 ? -27.991 -4.187 17.922 1.00 93.00 432 TYR A C 1
ATOM 3608 O O . TYR A 1 432 ? -28.833 -4.368 17.042 1.00 93.00 432 TYR A O 1
ATOM 3616 N N . LYS A 1 433 ? -26.819 -3.581 17.656 1.00 87.81 433 LYS A N 1
ATOM 3617 C CA . LYS A 1 433 ? -26.430 -3.116 16.304 1.00 87.81 433 LYS A CA 1
ATOM 3618 C C . LYS A 1 433 ? -26.339 -4.293 15.324 1.00 87.81 433 LYS A C 1
ATOM 3620 O O . LYS A 1 433 ? -26.773 -4.180 14.177 1.00 87.81 433 LYS A O 1
ATOM 3625 N N . GLU A 1 434 ? -25.846 -5.438 15.790 1.00 92.12 434 GLU A N 1
ATOM 3626 C CA . GLU A 1 434 ? -25.642 -6.635 14.969 1.00 92.12 434 GLU A CA 1
ATOM 3627 C C . GLU A 1 434 ? -26.868 -7.564 14.865 1.00 92.12 434 GLU A C 1
ATOM 3629 O O . GLU A 1 434 ? -26.791 -8.577 14.167 1.00 92.12 434 GLU A O 1
ATOM 3634 N N . LYS A 1 435 ? -28.006 -7.198 15.479 1.00 93.75 435 LYS A N 1
ATOM 3635 C CA . LYS A 1 435 ? -29.259 -7.981 15.525 1.00 93.75 435 LYS A CA 1
ATOM 3636 C C . LYS A 1 435 ? -29.094 -9.375 16.146 1.00 93.75 435 LYS A C 1
ATOM 3638 O O . LYS A 1 435 ? -29.676 -10.346 15.665 1.00 93.75 435 LYS A O 1
ATOM 3643 N N . ARG A 1 436 ? -28.294 -9.469 17.208 1.00 95.50 436 ARG A N 1
ATOM 3644 C CA . ARG A 1 436 ? -28.044 -10.695 17.984 1.00 95.50 436 ARG A CA 1
ATOM 3645 C C . ARG A 1 436 ? -28.449 -10.532 19.447 1.00 95.50 436 ARG A C 1
ATOM 3647 O O . ARG A 1 436 ? -27.701 -10.850 20.369 1.00 95.50 436 ARG A O 1
ATOM 3654 N N . GLU A 1 437 ? -29.644 -9.989 19.656 1.00 95.81 437 GLU A N 1
ATOM 3655 C CA . GLU A 1 437 ? -30.221 -9.758 20.987 1.00 95.81 437 GLU A CA 1
ATOM 3656 C C . GLU A 1 437 ? -30.373 -11.058 21.789 1.00 95.81 437 GLU A C 1
ATOM 3658 O O . GLU A 1 437 ? -30.265 -11.052 23.014 1.00 95.81 437 GLU A O 1
ATOM 3663 N N . ASP A 1 438 ? -30.529 -12.182 21.083 1.00 96.62 438 ASP A N 1
ATOM 3664 C CA . ASP A 1 438 ? -30.562 -13.536 21.633 1.00 96.62 438 ASP A CA 1
ATOM 3665 C C . ASP A 1 438 ? -29.313 -13.881 22.462 1.00 96.62 438 ASP A C 1
ATOM 3667 O O . ASP A 1 438 ? -29.410 -14.627 23.433 1.00 96.62 438 ASP A O 1
ATOM 3671 N N . LEU A 1 439 ? -28.154 -13.293 22.140 1.00 97.44 439 LEU A N 1
ATOM 3672 C CA . LEU A 1 439 ? -26.894 -13.546 22.844 1.00 97.44 439 LEU A CA 1
ATOM 3673 C C . LEU A 1 439 ? -26.698 -12.691 24.102 1.00 97.44 439 LEU A C 1
ATOM 3675 O O . LEU A 1 439 ? -25.826 -13.003 24.915 1.00 97.44 439 LEU A O 1
ATOM 3679 N N . ILE A 1 440 ? -27.477 -11.619 24.287 1.00 97.25 440 ILE A N 1
ATOM 3680 C CA . ILE A 1 440 ? -27.211 -10.606 25.322 1.00 97.25 440 ILE A CA 1
ATOM 3681 C C . ILE A 1 440 ? -27.246 -11.219 26.723 1.00 97.25 440 ILE A C 1
ATOM 3683 O O . ILE A 1 440 ? -26.328 -11.002 27.512 1.00 97.25 440 ILE A O 1
ATOM 3687 N N . LEU A 1 441 ? -28.271 -12.016 27.037 1.00 97.75 441 LEU A N 1
ATOM 3688 C CA . LEU A 1 441 ? -28.394 -12.642 28.357 1.00 97.75 441 LEU A CA 1
ATOM 3689 C C . LEU A 1 441 ? -27.232 -13.596 28.646 1.00 97.75 441 LEU A C 1
ATOM 3691 O O . LEU A 1 441 ? -26.733 -13.641 29.772 1.00 97.75 441 LEU A O 1
ATOM 3695 N N . THR A 1 442 ? -26.778 -14.338 27.639 1.00 97.69 442 THR A N 1
ATOM 3696 C CA . THR A 1 442 ? -25.655 -15.268 27.782 1.00 97.69 442 THR A CA 1
ATOM 3697 C C . THR A 1 442 ? -24.331 -14.516 27.943 1.00 97.69 442 THR A C 1
ATOM 3699 O O . THR A 1 442 ? -23.518 -14.888 28.790 1.00 97.69 442 THR A O 1
ATOM 3702 N N . PHE A 1 443 ? -24.136 -13.405 27.229 1.00 98.19 443 PHE A N 1
ATOM 3703 C CA . PHE A 1 443 ? -22.954 -12.550 27.385 1.00 98.19 443 PHE A CA 1
ATOM 3704 C C . PHE A 1 443 ? -22.930 -11.850 28.748 1.00 98.19 443 PHE A C 1
ATOM 3706 O O . PHE A 1 443 ? -21.882 -11.812 29.384 1.00 98.19 443 PHE A O 1
ATOM 3713 N N . ILE A 1 444 ? -24.073 -11.378 29.257 1.00 98.31 444 ILE A N 1
ATOM 3714 C CA . ILE A 1 444 ? -24.178 -10.817 30.615 1.00 98.31 444 ILE A CA 1
ATOM 3715 C C . ILE A 1 444 ? -23.754 -11.854 31.661 1.00 98.31 444 ILE A C 1
ATOM 3717 O O . ILE A 1 444 ? -22.963 -11.544 32.549 1.00 98.31 444 ILE A O 1
ATOM 3721 N N . LYS A 1 445 ? -24.228 -13.103 31.548 1.00 98.12 445 LYS A N 1
ATOM 3722 C CA . LYS A 1 445 ? -23.823 -14.184 32.464 1.00 98.12 445 LYS A CA 1
ATOM 3723 C C . LYS A 1 445 ? -22.310 -14.415 32.432 1.00 98.12 445 LYS A C 1
ATOM 3725 O O . LYS A 1 445 ? -21.692 -14.502 33.491 1.00 98.12 445 LYS A O 1
ATOM 3730 N N . ALA A 1 446 ? -21.719 -14.482 31.237 1.00 98.12 446 ALA A N 1
ATOM 3731 C CA . ALA A 1 446 ? -20.276 -14.652 31.068 1.00 98.12 446 ALA A CA 1
ATOM 3732 C C . ALA A 1 446 ? -19.479 -13.466 31.645 1.00 98.12 446 ALA A C 1
ATOM 3734 O O . ALA A 1 446 ? -18.507 -13.676 32.367 1.00 98.12 446 ALA A O 1
ATOM 3735 N N . ALA A 1 447 ? -19.925 -12.232 31.396 1.00 98.12 447 ALA A N 1
ATOM 3736 C CA . ALA A 1 447 ? -19.312 -11.017 31.926 1.00 98.12 447 ALA A CA 1
ATOM 3737 C C . ALA A 1 447 ? -19.377 -10.949 33.459 1.00 98.12 447 ALA A C 1
ATOM 3739 O O . ALA A 1 447 ? -18.385 -10.625 34.101 1.00 98.12 447 ALA A O 1
ATOM 3740 N N . ASN A 1 448 ? -20.512 -11.312 34.058 1.00 98.06 448 ASN A N 1
ATOM 3741 C CA . ASN A 1 448 ? -20.675 -11.298 35.513 1.00 98.06 448 ASN A CA 1
ATOM 3742 C C . ASN A 1 448 ? -19.800 -12.354 36.194 1.00 98.06 448 ASN A C 1
ATOM 3744 O O . ASN A 1 448 ? -19.186 -12.071 37.221 1.00 98.06 448 ASN A O 1
ATOM 3748 N N . TYR A 1 449 ? -19.687 -13.548 35.601 1.00 97.56 449 TYR A N 1
ATOM 3749 C CA . TYR A 1 449 ? -18.731 -14.556 36.063 1.00 97.56 449 TYR A CA 1
ATOM 3750 C C . TYR A 1 449 ? -17.287 -14.049 35.955 1.00 97.56 449 TYR A C 1
ATOM 3752 O O . TYR A 1 449 ? -16.490 -14.208 36.878 1.00 97.56 449 TYR A O 1
ATOM 3760 N N . PHE A 1 450 ? -16.959 -13.393 34.841 1.00 97.75 450 PHE A N 1
ATOM 3761 C CA . PHE A 1 450 ? -15.652 -12.788 34.630 1.00 97.75 450 PHE A CA 1
ATOM 3762 C C . PHE A 1 450 ? -15.327 -11.720 35.682 1.00 97.75 450 PHE A C 1
ATOM 3764 O O . PHE A 1 450 ? -14.254 -11.794 36.276 1.00 97.75 450 PHE A O 1
ATOM 3771 N N . PHE A 1 451 ? -16.244 -10.793 35.966 1.00 97.25 451 PHE A N 1
ATOM 3772 C CA . PHE A 1 451 ? -16.068 -9.764 36.996 1.00 97.25 451 PHE A CA 1
ATOM 3773 C C . PHE A 1 451 ? -15.824 -10.362 38.377 1.00 97.25 451 PHE A C 1
ATOM 3775 O O . PHE A 1 451 ? -14.813 -10.045 38.999 1.00 97.25 451 PHE A O 1
ATOM 3782 N N . ALA A 1 452 ? -16.652 -11.324 38.791 1.00 95.12 452 ALA A N 1
ATOM 3783 C CA . ALA A 1 452 ? -16.457 -12.031 40.053 1.00 95.12 452 ALA A CA 1
ATOM 3784 C C . ALA A 1 452 ? -15.086 -12.733 40.144 1.00 95.12 452 ALA A C 1
ATOM 3786 O O . ALA A 1 452 ? -14.533 -12.869 41.228 1.00 95.12 452 ALA A O 1
ATOM 3787 N N . SER A 1 453 ? -14.506 -13.158 39.012 1.00 94.69 453 SER A N 1
ATOM 3788 C CA . SER A 1 453 ? -13.194 -13.822 38.980 1.00 94.69 453 SER A CA 1
ATOM 3789 C C . SER A 1 453 ? -11.984 -12.883 39.070 1.00 94.69 453 SER A C 1
ATOM 3791 O O . SER A 1 453 ? -10.861 -13.361 39.249 1.00 94.69 453 SER A O 1
ATOM 3793 N N . ILE A 1 454 ? -12.174 -11.575 38.869 1.00 93.88 454 ILE A N 1
ATOM 3794 C CA . ILE A 1 454 ? -11.078 -10.593 38.854 1.00 93.88 454 ILE A CA 1
ATOM 3795 C C . ILE A 1 454 ? -11.155 -9.607 40.016 1.00 93.88 454 ILE A C 1
ATOM 3797 O O . ILE A 1 454 ? -10.106 -9.204 40.511 1.00 93.88 454 ILE A O 1
ATOM 3801 N N . ASP A 1 455 ? -12.362 -9.215 40.420 1.00 88.50 455 ASP A N 1
ATOM 3802 C CA . ASP A 1 455 ? -12.608 -8.212 41.449 1.00 88.50 455 ASP A CA 1
ATOM 3803 C C . ASP A 1 455 ? -14.085 -8.270 41.875 1.00 88.50 455 ASP A C 1
ATOM 3805 O O . ASP A 1 455 ? -14.984 -7.844 41.146 1.00 88.50 455 ASP A O 1
ATOM 3809 N N . GLU A 1 456 ? -14.336 -8.799 43.074 1.00 86.44 456 GLU A N 1
ATOM 3810 C CA . GLU A 1 456 ? -15.685 -8.954 43.635 1.00 86.44 456 GLU A CA 1
ATOM 3811 C C . GLU A 1 456 ? -16.401 -7.614 43.885 1.00 86.44 456 GLU A C 1
ATOM 3813 O O . GLU A 1 456 ? -17.619 -7.595 44.061 1.00 86.44 456 GLU A O 1
ATOM 3818 N N . SER A 1 457 ? -15.680 -6.485 43.887 1.00 90.44 457 SER A N 1
ATOM 3819 C CA . SER A 1 457 ? -16.289 -5.160 44.051 1.00 90.44 457 SER A CA 1
ATOM 3820 C C . SER A 1 457 ? -17.010 -4.666 42.790 1.00 90.44 457 SER A C 1
ATOM 3822 O O . SER A 1 457 ? -17.885 -3.792 42.876 1.00 90.44 457 SER A O 1
ATOM 3824 N N . ILE A 1 458 ? -16.695 -5.241 41.622 1.00 92.75 458 ILE A N 1
ATOM 3825 C CA . ILE A 1 458 ? -17.317 -4.866 40.352 1.00 92.75 458 ILE A CA 1
ATOM 3826 C C . ILE A 1 458 ? -18.768 -5.346 40.335 1.00 92.75 458 ILE A C 1
ATOM 3828 O O . ILE A 1 458 ? -19.066 -6.539 40.389 1.00 92.75 458 ILE A O 1
ATOM 3832 N N . GLN A 1 459 ? -19.688 -4.391 40.206 1.00 94.12 459 GLN A N 1
ATOM 3833 C CA . GLN A 1 459 ? -21.115 -4.686 40.209 1.00 94.12 459 GLN A CA 1
ATOM 3834 C C . GLN A 1 459 ? -21.534 -5.496 38.969 1.00 94.12 459 GLN A C 1
ATOM 3836 O O . GLN A 1 459 ? -21.163 -5.125 37.846 1.00 94.12 459 GLN A O 1
ATOM 3841 N N . PRO A 1 460 ? -22.352 -6.553 39.138 1.00 95.31 460 PRO A N 1
ATOM 3842 C CA . PRO A 1 460 ? -22.897 -7.320 38.025 1.00 95.31 460 PRO A CA 1
ATOM 3843 C C . PRO A 1 460 ? -23.657 -6.442 37.025 1.00 95.31 460 PRO A C 1
ATOM 3845 O O . PRO A 1 460 ? -24.349 -5.496 37.394 1.00 95.31 460 PRO A O 1
ATOM 3848 N N . LEU A 1 461 ? -23.547 -6.783 35.745 1.00 96.69 461 LEU A N 1
ATOM 3849 C CA . LEU A 1 461 ? -24.319 -6.191 34.661 1.00 96.69 461 LEU A CA 1
ATOM 3850 C C . LEU A 1 461 ? -25.754 -6.707 34.666 1.00 96.69 461 LEU A C 1
ATOM 3852 O O . LEU A 1 461 ? -26.014 -7.892 34.909 1.00 96.69 461 LEU A O 1
ATOM 3856 N N . THR A 1 462 ? -26.668 -5.822 34.289 1.00 95.75 462 THR A N 1
ATOM 3857 C CA . THR A 1 462 ? -28.087 -6.116 34.078 1.00 95.75 462 THR A CA 1
ATOM 3858 C C . THR A 1 462 ? -28.500 -5.848 32.631 1.00 95.75 462 THR A C 1
ATOM 3860 O O . THR A 1 462 ? -27.868 -5.072 31.915 1.00 95.75 462 THR A O 1
ATOM 3863 N N . LEU A 1 463 ? -29.594 -6.475 32.185 1.00 95.44 463 LEU A N 1
ATOM 3864 C CA . LEU A 1 463 ? -30.125 -6.269 30.833 1.00 95.44 463 LEU A CA 1
ATOM 3865 C C . LEU A 1 463 ? -30.523 -4.805 30.584 1.00 95.44 463 LEU A C 1
ATOM 3867 O O . LEU A 1 463 ? -30.255 -4.265 29.508 1.00 95.44 463 LEU A O 1
ATOM 3871 N N . ASP A 1 464 ? -31.124 -4.165 31.587 1.00 94.06 464 ASP A N 1
ATOM 3872 C CA . ASP A 1 464 ? -31.583 -2.778 31.503 1.00 94.06 464 ASP A CA 1
ATOM 3873 C C . ASP A 1 464 ? -30.424 -1.806 31.278 1.00 94.06 464 ASP A C 1
ATOM 3875 O O . ASP A 1 464 ? -30.559 -0.855 30.506 1.00 94.06 464 ASP A O 1
ATOM 3879 N N . GLU A 1 465 ? -29.264 -2.058 31.887 1.00 93.19 465 GLU A N 1
ATOM 3880 C CA . GLU A 1 465 ? -28.063 -1.248 31.681 1.00 93.19 465 GLU A CA 1
ATOM 3881 C C . GLU A 1 465 ? -27.551 -1.341 30.244 1.00 93.19 465 GLU A C 1
ATOM 3883 O O . GLU A 1 465 ? -27.289 -0.306 29.628 1.00 93.19 465 GLU A O 1
ATOM 3888 N N . ILE A 1 466 ? -27.480 -2.553 29.677 1.00 94.75 466 ILE A N 1
ATOM 3889 C CA . ILE A 1 466 ? -27.068 -2.750 28.278 1.00 94.75 466 ILE A CA 1
ATOM 3890 C C . ILE A 1 466 ? -28.048 -2.041 27.334 1.00 94.75 466 ILE A C 1
ATOM 3892 O O . ILE A 1 466 ? -27.640 -1.311 26.428 1.00 94.75 466 ILE A O 1
ATOM 3896 N N . ALA A 1 467 ? -29.354 -2.211 27.563 1.00 91.50 467 ALA A N 1
ATOM 3897 C CA . ALA A 1 467 ? -30.392 -1.583 26.750 1.00 91.50 467 ALA A CA 1
ATOM 3898 C C . ALA A 1 467 ? -30.356 -0.048 26.845 1.00 91.50 467 ALA A C 1
ATOM 3900 O O . ALA A 1 467 ? -30.506 0.647 25.835 1.00 91.50 467 ALA A O 1
ATOM 3901 N N . LYS A 1 468 ? -30.148 0.498 28.050 1.00 90.06 468 LYS A N 1
ATOM 3902 C CA . LYS A 1 468 ? -30.039 1.943 28.289 1.00 90.06 468 LYS A CA 1
ATOM 3903 C C . LYS A 1 468 ? -28.801 2.524 27.614 1.00 90.06 468 LYS A C 1
ATOM 3905 O O . LYS A 1 468 ? -28.917 3.566 26.969 1.00 90.06 468 LYS A O 1
ATOM 3910 N N . TYR A 1 469 ? -27.658 1.845 27.718 1.00 87.56 469 TYR A N 1
ATOM 3911 C CA . TYR A 1 469 ? -26.426 2.251 27.046 1.00 87.56 469 TYR A CA 1
ATOM 3912 C C . TYR A 1 469 ? -26.630 2.327 25.531 1.00 87.56 469 TYR A C 1
ATOM 3914 O O . TYR A 1 469 ? -26.398 3.378 24.937 1.00 87.56 469 TYR A O 1
ATOM 3922 N N . TYR A 1 470 ? -27.161 1.262 24.920 1.00 86.44 470 TYR A N 1
ATOM 3923 C CA . TYR A 1 470 ? -27.416 1.223 23.479 1.00 86.44 470 TYR A CA 1
ATOM 3924 C C . TYR A 1 470 ? -28.349 2.349 23.012 1.00 86.44 470 TYR A C 1
ATOM 3926 O O . TYR A 1 470 ? -28.059 3.029 22.027 1.00 86.44 470 TYR A O 1
ATOM 3934 N N . LYS A 1 471 ? -29.455 2.591 23.731 1.00 84.62 471 LYS A N 1
ATOM 3935 C CA . LYS A 1 471 ? -30.388 3.686 23.414 1.00 84.62 471 LYS A CA 1
ATOM 3936 C C . LYS A 1 471 ? -29.710 5.056 23.498 1.00 84.62 471 LYS A C 1
ATOM 3938 O O . LYS A 1 471 ? -29.955 5.900 22.637 1.00 84.62 471 LYS A O 1
ATOM 3943 N N . GLY A 1 472 ? -28.871 5.268 24.514 1.00 79.06 472 GLY A N 1
ATOM 3944 C CA . GLY A 1 472 ? -28.100 6.499 24.687 1.00 79.06 472 GLY A CA 1
ATOM 3945 C C . GLY A 1 472 ? -27.094 6.718 23.557 1.00 79.06 472 GLY A C 1
ATOM 3946 O O . GLY A 1 472 ? -27.093 7.781 22.939 1.00 79.06 472 GLY A O 1
ATOM 3947 N N . ASP A 1 473 ? -26.301 5.696 23.234 1.00 73.25 473 ASP A N 1
ATOM 3948 C CA . ASP A 1 473 ? -25.319 5.738 22.146 1.00 73.25 473 ASP A CA 1
ATOM 3949 C C . ASP A 1 473 ? -25.991 5.992 20.785 1.00 73.25 473 ASP A C 1
ATOM 3951 O O . ASP A 1 473 ? -25.635 6.923 20.059 1.00 73.25 473 ASP A O 1
ATOM 3955 N N . ALA A 1 474 ? -27.059 5.251 20.472 1.00 71.69 474 ALA A N 1
ATOM 3956 C CA . ALA A 1 474 ? -27.824 5.428 19.240 1.00 71.69 474 ALA A CA 1
ATOM 3957 C C . ALA A 1 474 ? -28.424 6.841 19.111 1.00 71.69 474 ALA A C 1
ATOM 3959 O O . ALA A 1 474 ? -28.470 7.403 18.011 1.00 71.69 474 ALA A O 1
ATOM 3960 N N . PHE 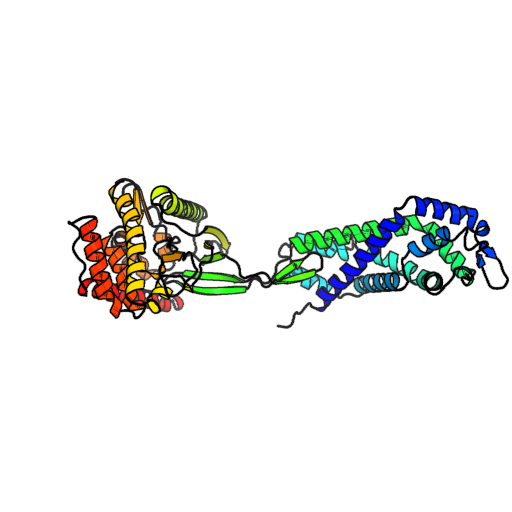A 1 475 ? -28.878 7.432 20.220 1.00 65.62 475 PHE A N 1
ATOM 3961 C CA . PHE A 1 475 ? -29.391 8.800 20.243 1.00 65.62 475 PHE A CA 1
ATOM 3962 C C . PHE A 1 475 ? -28.292 9.831 19.960 1.00 65.62 475 PHE A C 1
ATOM 3964 O O . PHE A 1 475 ? -28.475 10.683 19.085 1.00 65.62 475 PHE A O 1
ATOM 3971 N N . ILE A 1 476 ? -27.145 9.722 20.643 1.00 68.56 476 ILE A N 1
ATOM 3972 C CA . ILE A 1 476 ? -25.985 10.600 20.437 1.00 68.56 476 ILE A CA 1
ATOM 3973 C C . ILE A 1 476 ? -25.568 10.560 18.964 1.00 68.56 476 ILE A C 1
ATOM 3975 O O . ILE A 1 476 ? -25.494 11.603 18.311 1.00 68.56 476 ILE A O 1
ATOM 3979 N N . TRP A 1 477 ? -25.400 9.368 18.389 1.00 65.44 477 TRP A N 1
ATOM 3980 C CA . TRP A 1 477 ? -25.002 9.234 16.989 1.00 65.44 477 TRP A CA 1
ATOM 3981 C C . TRP A 1 477 ? -26.012 9.809 16.005 1.00 65.44 477 TRP A C 1
ATOM 3983 O O . TRP A 1 477 ? -25.623 10.442 15.019 1.00 65.44 477 TRP A O 1
ATOM 3993 N N . ARG A 1 478 ? -27.312 9.651 16.269 1.00 63.44 478 ARG A N 1
ATOM 3994 C CA . ARG A 1 478 ? -28.365 10.244 15.437 1.00 63.44 478 ARG A CA 1
ATOM 3995 C C . ARG A 1 478 ? -28.305 11.773 15.457 1.00 63.44 478 ARG A C 1
ATOM 3997 O O . ARG A 1 478 ? -28.450 12.395 14.403 1.00 63.44 478 ARG A O 1
ATOM 4004 N N . LEU A 1 479 ? -28.039 12.365 16.622 1.00 57.91 479 LEU A N 1
ATOM 4005 C CA . LEU A 1 479 ? -27.864 13.807 16.784 1.00 57.91 479 LEU A CA 1
ATOM 4006 C C . LEU A 1 479 ? -26.614 14.312 16.044 1.00 57.91 479 LEU A C 1
ATOM 4008 O O . LEU A 1 479 ? -26.703 15.277 15.284 1.00 57.91 479 LEU A O 1
ATOM 4012 N N . PHE A 1 480 ? -25.476 13.623 16.182 1.00 64.94 480 PHE A N 1
ATOM 4013 C CA . PHE A 1 480 ? -24.240 13.954 15.461 1.00 64.94 480 PHE A CA 1
ATOM 4014 C C . PHE A 1 480 ? -24.412 13.871 13.938 1.00 64.94 480 PHE A C 1
ATOM 4016 O O . PHE A 1 480 ? -23.992 14.773 13.210 1.00 64.94 480 PHE A O 1
ATOM 4023 N N . GLN A 1 481 ? -25.059 12.817 13.431 1.00 64.94 481 GLN A N 1
ATOM 4024 C CA . GLN A 1 481 ? -25.324 12.670 11.997 1.00 64.94 481 GLN A CA 1
ATOM 4025 C C . GLN A 1 481 ? -26.261 13.759 11.464 1.00 64.94 481 GLN A C 1
ATOM 4027 O O . GLN A 1 481 ? -26.040 14.265 10.362 1.00 64.94 481 GLN A O 1
ATOM 4032 N N . PHE A 1 482 ? -27.288 14.133 12.233 1.00 61.84 482 PHE A N 1
ATOM 4033 C CA . PHE A 1 482 ? -28.176 15.241 11.889 1.00 61.84 482 PHE A CA 1
ATOM 4034 C C . PHE A 1 482 ? -27.407 16.564 11.816 1.00 61.84 482 PHE A C 1
ATOM 4036 O O . PHE A 1 482 ? -27.477 17.260 10.804 1.00 61.84 482 PHE A O 1
ATOM 4043 N N . ALA A 1 483 ? -26.592 16.862 12.827 1.00 58.84 483 ALA A N 1
ATOM 4044 C CA . ALA A 1 483 ? -25.804 18.086 12.874 1.00 58.84 483 ALA A CA 1
ATOM 4045 C C . ALA A 1 483 ? -24.815 18.202 11.700 1.00 58.84 483 ALA A C 1
ATOM 4047 O O . ALA A 1 483 ? -24.713 19.257 11.079 1.00 58.84 483 ALA A O 1
ATOM 4048 N N . ARG A 1 484 ? -24.164 17.095 11.314 1.00 64.19 484 ARG A N 1
ATOM 4049 C CA . ARG A 1 484 ? -23.290 17.039 10.126 1.00 64.19 484 ARG A CA 1
ATOM 4050 C C . ARG A 1 484 ? -24.027 17.258 8.805 1.00 64.19 484 ARG A C 1
ATOM 4052 O O . ARG A 1 484 ? -23.395 17.637 7.825 1.00 64.19 484 ARG A O 1
ATOM 4059 N N . ARG A 1 485 ? -25.327 16.952 8.723 1.00 62.03 485 ARG A N 1
ATOM 4060 C CA . ARG A 1 485 ? -26.123 17.256 7.523 1.00 62.03 485 ARG A CA 1
ATOM 4061 C C . ARG A 1 485 ? -26.413 18.746 7.434 1.00 62.03 485 ARG A C 1
ATOM 4063 O O . ARG A 1 485 ? -26.299 19.281 6.343 1.00 62.03 485 ARG A O 1
ATOM 4070 N N . VAL A 1 486 ? -26.741 19.389 8.553 1.00 60.41 486 VAL A N 1
ATOM 4071 C CA . VAL A 1 486 ? -27.027 20.832 8.615 1.00 60.41 486 VAL A CA 1
ATOM 4072 C C . VAL A 1 486 ? -25.780 21.661 8.291 1.00 60.41 486 VAL A C 1
ATOM 4074 O O . VAL A 1 486 ? -25.858 22.557 7.465 1.00 60.41 486 VAL A O 1
ATOM 4077 N N . ASP A 1 487 ? -24.620 21.291 8.838 1.00 53.75 487 ASP A N 1
ATOM 4078 C CA . ASP A 1 487 ? -23.317 21.953 8.610 1.00 53.75 487 ASP A CA 1
ATOM 4079 C C . ASP A 1 487 ? -22.807 21.875 7.158 1.00 53.75 487 ASP A C 1
ATOM 4081 O O . ASP A 1 487 ? -21.859 22.548 6.792 1.00 53.75 487 ASP A O 1
ATOM 4085 N N . LYS A 1 488 ? -23.424 21.058 6.293 1.00 59.16 488 LYS A N 1
ATOM 4086 C CA . LYS A 1 488 ? -23.134 21.090 4.846 1.00 59.16 488 LYS A CA 1
ATOM 4087 C C . LYS A 1 488 ? -23.852 22.225 4.110 1.00 59.16 488 LYS A C 1
ATOM 4089 O O . LYS A 1 488 ? -23.518 22.478 2.956 1.00 59.16 488 LYS A O 1
ATOM 4094 N N . PHE A 1 489 ? -24.871 22.822 4.726 1.00 51.09 489 PHE A N 1
ATOM 4095 C CA . PHE A 1 489 ? -25.726 23.859 4.137 1.00 51.09 489 PHE A CA 1
ATOM 4096 C C . PHE A 1 489 ? -25.552 25.232 4.800 1.00 51.09 489 PHE A C 1
ATOM 4098 O O . PHE A 1 489 ? -26.174 26.194 4.352 1.00 51.09 489 PHE A O 1
ATOM 4105 N N . VAL A 1 490 ? -24.741 25.307 5.857 1.00 42.50 490 VAL A N 1
ATOM 4106 C CA . VAL A 1 490 ? -24.363 26.516 6.602 1.00 42.50 490 VAL A CA 1
ATOM 4107 C C . VAL A 1 490 ? -22.867 26.695 6.435 1.00 42.50 490 VAL A C 1
ATOM 4109 O O . VAL A 1 490 ? -22.441 27.845 6.200 1.00 42.50 490 VAL A O 1
#

Sequence (490 aa):
MEDDHKDIIEHLELLNTVYELKRKRIRFMQLASVDNELKELSQNFYKIWNKTSKGFVLKDTVQHSKSIDIIKGLFGQHDEIITMMRGNKAILTVDKIRFYQYLVRHIANTRALHYLYNLFYGEENLSIEKLVKEQLPYLERYLPTFRKFDKTKNLEGLVLSQFDVQNIWSIIEIYDRIRDNLIQDTSLYRQFTKDFTRLYREELTLKILGYGEISTVMQTIHRSTLNQSFIKTKIAESDWVWKRMPPIDTLDDVEALKKVYHEYREILTKKIGIQVPEQQFRYFKSNGWYTVYAGQKKVNPQMVGNSLVKRLDEKNAVVLFNKILAELKKWYSFNISDSSLKVGIDGQISNWVLLSVDGALNYVGQNDTLVYIDTSTPLYRINGVEQLNAELFLKNTPWFLRAIIRALFLQEVLDRYYDLRSVVIDCIANLYKEKREDLILTFIKAANYFFASIDESIQPLTLDEIAKYYKGDAFIWRLFQFARRVDKFV

Radius of gyration: 36.88 Å; chains: 1; bounding box: 74×51×110 Å

Secondary structure (DSSP, 8-state):
---TTHHHHHHHHHHHHHHHHHHHHHHHHT-HHHHHHHHHHHHHHHHHEEEETTEEEES-TTTTHHHHHHHHHHH--HHHHHHHHHHHHHHHHS-HHHHHHHHHHH---HHHHHHHHHHHH-SSS--HHHHHHHHHHHHHHHHHHHHHHHH-SSGGG--B-HHHHHHHHHHHHTHHHHHHHHHHHHHHHHHHHHHHHHH----EEEEEEEE-SSSEEEEEEE--EE-TT--EEPPPPPSEEEEEEEEES-HHHHHHHHHHHHHHHHIIIIII--B---EEEEEEEETTEEEEEEEEEPP-GGGBHHHHHTTS-HHHHHHHHHHHHHHHHHHHHHHHH-SSEEE-----GGGEEEE-SS--SS---TT-EEEE---SS--EEETTEESS-THHHHTTS-HHHHHHHHHHTHHHHHHTTT-HHHHHHHHHHHHHHTT-GGGHHHHHHHHHHHHHHH-TTSPPP-HHHHHHHHHHHHHHHHHHHHHHHHTTT-

Foldseek 3Di:
DPPLQVVVLVLLLLVVLLLVLLVQLLVLLPDPLLVVLLVCCLVPVCVQWDQDPQAIAGPDCVVCVVSLVSLLSNQHALVSLVSNLVSLVCLVPPDLVSNLVVLVQWFVDPVLSVVLSCCRVNDPDDHLNVLSVVVNVLSVQQSVLSNQSNPDPGSRPRGDHPSSSVSSNVCSVCVVVNSVSSVSNSVSLLVSLVSCLVRTDDPWDWDFPDDDLQWTKIWTQDQFRQHSSRDTDGDDTDQKIKTKFFWAQDVVLLVLLVVLLVVLQCCLCVVLNAAAFDWDWDWDDDPNTIIIIIMGGDDDQLQQQLNLLLQEDLVQNLVLLVLLLVSLLSLLVSQVVDLFKFFFDALASRQKGKQDPVPDSHHHDPPIHIYGYPSSQGFMGGNNHTSDPCVSSCNSFDPVCSVVCVPPPDPVVSVLRRDSVSNLLNHLLCCVVSVNPVNNVVSLVSVQVSCVVRPVVDDRDDPVSSVVVNVVVVVVSVVRVVRSVVSVVD

pLDDT: mean 86.59, std 11.66, range [40.44, 98.31]